Protein AF-0000000084924366 (afdb_homodimer)

Radius of gyration: 24.4 Å; Cα contacts (8 Å, |Δi|>4): 908; chains: 2; bounding box: 73×73×55 Å

pLDDT: mean 84.88, std 15.17, range [30.59, 98.75]

Foldseek 3Di:
DCVVVCVVQPPDDPPPPQVVLLVVLVVVVVVVLVVLLVVLVVLLVVLVVLLVVLVVVCPDPPDDPVRNVVSVVSNVVSVVSNQQSVLSNVLSDDQPVDDQKDDLVVLVVSLCSNCVVVCVVLVEAEEEAEDPPDFIFRHRSNLSNLLVNLLQLVQCLQARHYWYWYWYWDDPDPWKIKIKIKTQGQWDDPVCQVVLLPAQDDPDHRNSDSSHSNVSSQVSQVVQVKHWDKDIDGRGTIMIMIMTTGDD/DCCVVCVVCPVDDPPPPQVVLLVVLVVVVVVVLVVLLVVLVVLLVVLVVLLVVLVVVCPDPPDPPVVNVVSVVSNVVSVVSNQQSVLSNVLSDDQPVDDQKDDLVVLLVSLCSNCVVVCVVLVEAEEEAEDPPDFIFRHRSNLSNLLVNLLQLVQSLQARHYWYWYWYWDDPDPWKIKIKIKTQGQWDDPVCQVVLLPAQDDPDHRNSDSSHSNVSSQVSQVVQVKGWDKDIDGRGTIMIMIMTTGDD

Solvent-accessible surface area (backbone atoms only — not comparable to full-atom values): 25501 Å² total; per-residue (Å²): 111,38,54,53,49,31,62,23,39,66,78,62,93,70,63,54,73,61,59,55,49,37,50,45,48,34,50,50,22,20,52,42,17,53,47,44,42,56,46,40,60,54,49,48,54,46,40,49,49,35,40,50,39,35,54,58,51,70,65,46,84,89,56,55,68,68,51,51,54,40,40,50,49,36,34,51,37,38,52,51,50,50,53,55,41,49,40,53,43,63,65,59,54,70,82,74,76,63,62,62,49,24,53,64,67,58,43,50,50,55,52,45,66,56,43,44,61,60,31,55,75,28,52,35,44,78,46,76,51,67,51,88,82,57,71,44,25,39,36,38,49,63,59,51,39,51,43,50,48,45,52,52,52,50,37,48,62,57,29,54,67,33,53,43,39,38,38,35,36,41,68,77,48,95,56,30,35,35,42,34,48,30,27,53,17,54,40,46,53,78,88,43,63,74,47,50,47,34,42,54,31,63,90,64,59,83,75,77,59,68,25,38,56,49,26,44,38,45,52,55,28,49,73,51,67,27,43,71,46,79,49,53,41,69,70,60,6,36,34,38,40,36,38,36,31,41,45,130,110,38,54,52,50,29,62,22,40,68,76,61,94,71,63,53,73,63,58,52,50,37,51,46,48,33,50,52,23,20,51,42,18,54,46,46,43,55,46,40,60,54,49,48,53,46,39,48,49,34,40,51,38,34,53,58,51,68,67,46,83,89,57,56,70,68,52,49,54,40,39,50,50,36,35,52,36,37,50,52,51,50,52,54,42,48,39,52,44,62,66,59,53,70,80,73,75,61,63,60,49,26,52,63,67,59,41,51,50,54,51,44,64,54,45,43,60,60,32,54,75,28,52,35,44,79,47,77,51,67,52,90,82,58,68,44,25,37,36,37,48,62,60,51,39,50,42,50,47,44,52,52,51,48,39,48,60,58,29,53,68,33,52,43,38,38,38,36,36,42,68,77,48,94,56,30,36,34,42,34,48,30,28,53,18,52,39,44,54,80,88,43,64,73,45,50,47,34,42,54,30,64,91,62,60,85,77,76,58,71,26,38,55,50,26,45,37,46,52,56,28,51,73,51,66,27,42,72,47,78,50,53,41,68,70,61,5,36,34,38,37,35,38,36,30,41,44,130

Sequence (496 aa):
MADALAKYLPDNGNVEGELLELLAFNEKMAELGRMAAGVVHELNTPLSVIVSATQMILREEELPEFVREMVERVNEEAHRLAELTKGVLSFARRDSGGRAEADANQVIGEVMTFLRFEAGKRSIGVIEDLDHRLPFIAADANRVKQVIINLVMNAFQAMGEGGTLFLRTVQESETAVTVQVADTGPGIPPDAQERIFTPFFTTKEPGEGTGLGLFITRKLMEGIGGAIAVKSVVGEGTTFTLTFPVAEMADALAKYLPDNGNVEGELLELLAFNEKMAELGRMAAGVVHELNTPLSVIVSATQMILREEELPEFVREMVERVNEEAHRLAELTKGVLSFARRDSGGRAEADANQVIGEVMTFLRFEAGKRSIGVIEDLDHRLPFIAADANRVKQVIINLVMNAFQAMGEGGTLFLRTVQESETAVTVQVADTGPGIPPDAQERIFTPFFTTKEPGEGTGLGLFITRKLMEGIGGAIAVKSVVGEGTTFTLTFPVAE

Secondary structure (DSSP, 8-state):
-HHHHHHHS--SS---HHHHHHHHHHHHHHHHHHHHHHHHHHHHHHHHHHHHHHHHHHT-TT--HHHHHHHHHHHHHHHHHHHHHHHHHHHHS---S--S-B-HHHHHHHHHHHHHHHHHHTT-EEEEEE-TTPPPBSS-HHHHHHHHHHHHHHHHHHH-SS-EEEEEEEEEETTEEEEEEEE-SS---GGGTTGGGSTT--SSPTTS--S-HHHHHHHHHHHTT-EEEEEEETTTEEEEEEEEEBP-/-HHHHHHHS-SSS---HHHHHHHHHHHHHHHHHHHHHHHHHHHHHHHHHHHHHHHHHHT-TT--HHHHHHHHHHHHHHHHHHHHHHHHHHHHS---S--S-B-HHHHHHHHHHHHHHHHHHTT-EEEEEE-TTPPPBSS-HHHHHHHHHHHHHHHHHHH-SS-EEEEEEEEEETTEEEEEEEE-SS---GGGTTGGGSTT--SSPTTS--S-HHHHHHHHHHHTT-EEEEEEETTTEEEEEEEEEBP-

Structure (mmCIF, N/CA/C/O backbone):
data_AF-0000000084924366-model_v1
#
loop_
_entity.id
_entity.type
_entity.pdbx_description
1 polymer 'histidine kinase'
#
loop_
_atom_site.group_PDB
_atom_site.id
_atom_site.type_symbol
_atom_site.label_atom_id
_atom_site.label_alt_id
_atom_site.label_comp_id
_atom_site.label_asym_id
_atom_site.label_entity_id
_atom_site.label_seq_id
_atom_site.pdbx_PDB_ins_code
_atom_site.Cartn_x
_atom_site.Cartn_y
_atom_site.Cartn_z
_atom_site.occupancy
_atom_site.B_iso_or_equiv
_atom_site.auth_seq_id
_atom_site.auth_comp_id
_atom_site.auth_asym_id
_atom_site.auth_atom_id
_atom_site.pdbx_PDB_model_num
ATOM 1 N N . MET A 1 1 ? 25.047 1.158 8.406 1 31.12 1 MET A N 1
ATOM 2 C CA . MET A 1 1 ? 24.188 0.403 7.504 1 31.12 1 MET A CA 1
ATOM 3 C C . MET A 1 1 ? 23.391 1.34 6.609 1 31.12 1 MET A C 1
ATOM 5 O O . MET A 1 1 ? 23.312 1.132 5.395 1 31.12 1 MET A O 1
ATOM 9 N N . ALA A 1 2 ? 22.766 2.375 7.301 1 37.56 2 ALA A N 1
ATOM 10 C CA . ALA A 1 2 ? 22.156 3.52 6.625 1 37.56 2 ALA A CA 1
ATOM 11 C C . ALA A 1 2 ? 23.156 4.191 5.684 1 37.56 2 ALA A C 1
ATOM 13 O O . ALA A 1 2 ? 22.797 4.637 4.594 1 37.56 2 ALA A O 1
ATOM 14 N N . ASP A 1 3 ? 24.297 3.975 6.152 1 41.22 3 ASP A N 1
ATOM 15 C CA . ASP A 1 3 ? 25.375 4.656 5.445 1 41.22 3 ASP A CA 1
ATOM 16 C C . ASP A 1 3 ? 25.609 4.031 4.07 1 41.22 3 ASP A C 1
ATOM 18 O O . ASP A 1 3 ? 25.953 4.734 3.117 1 41.22 3 ASP A O 1
ATOM 22 N N . ALA A 1 4 ? 25.484 2.785 4.145 1 38.81 4 ALA A N 1
ATOM 23 C CA . ALA A 1 4 ? 25.891 2.117 2.91 1 38.81 4 ALA A CA 1
ATOM 24 C C . ALA A 1 4 ? 24.922 2.439 1.774 1 38.81 4 ALA A C 1
ATOM 26 O O . ALA A 1 4 ? 25.344 2.697 0.645 1 38.81 4 ALA A O 1
ATOM 27 N N . LEU A 1 5 ? 23.609 2.285 1.993 1 44.88 5 LEU A N 1
ATOM 28 C CA . LEU A 1 5 ? 22.656 2.592 0.928 1 44.88 5 LEU A CA 1
ATOM 29 C C . LEU A 1 5 ? 22.672 4.082 0.61 1 44.88 5 LEU A C 1
ATOM 31 O O . LEU A 1 5 ? 22.516 4.477 -0.55 1 44.88 5 LEU A O 1
ATOM 35 N N . ALA A 1 6 ? 22.844 4.867 1.739 1 45.62 6 ALA A N 1
ATOM 36 C CA . ALA A 1 6 ? 22.953 6.312 1.561 1 45.62 6 ALA A CA 1
ATOM 37 C C . ALA A 1 6 ? 24.094 6.656 0.603 1 45.62 6 ALA A C 1
ATOM 39 O O . ALA A 1 6 ? 24 7.617 -0.166 1 45.62 6 ALA A O 1
ATOM 40 N N . LYS A 1 7 ? 25.141 6.047 0.915 1 39.91 7 LYS A N 1
ATOM 41 C CA . LYS A 1 7 ? 26.312 6.242 0.067 1 39.91 7 LYS A CA 1
ATOM 42 C C . LYS A 1 7 ? 26 5.926 -1.392 1 39.91 7 LYS A C 1
ATOM 44 O O . LYS A 1 7 ? 26.641 6.457 -2.301 1 39.91 7 LYS A O 1
ATOM 49 N N . TYR A 1 8 ? 25.203 4.949 -1.44 1 41.53 8 TYR A N 1
ATOM 50 C CA . TYR A 1 8 ? 24.906 4.48 -2.787 1 41.53 8 TYR A CA 1
ATOM 51 C C . TYR A 1 8 ? 23.812 5.336 -3.428 1 41.53 8 TYR A C 1
ATOM 53 O O . TYR A 1 8 ? 23.516 5.18 -4.613 1 41.53 8 TYR A O 1
ATOM 61 N N . LEU A 1 9 ? 22.984 5.84 -2.613 1 46.88 9 LEU A N 1
ATOM 62 C CA . LEU A 1 9 ? 22.125 6.883 -3.166 1 46.88 9 LEU A CA 1
ATOM 63 C C . LEU A 1 9 ? 22.953 8.086 -3.621 1 46.88 9 LEU A C 1
ATOM 65 O O . LEU A 1 9 ? 23.906 8.469 -2.953 1 46.88 9 LEU A O 1
ATOM 69 N N . PRO A 1 10 ? 23.344 8.273 -4.852 1 39.22 10 PRO A N 1
ATOM 70 C CA . PRO A 1 10 ? 24.203 9.406 -5.191 1 39.22 10 PRO A CA 1
ATOM 71 C C . PRO A 1 10 ? 24.062 10.57 -4.215 1 39.22 10 PRO A C 1
ATOM 73 O O . PRO A 1 10 ? 22.953 10.891 -3.785 1 39.22 10 PRO A O 1
ATOM 76 N N . ASP A 1 11 ? 24.922 10.625 -3.166 1 39.44 11 ASP A N 1
ATOM 77 C CA . ASP A 1 11 ? 24.984 11.898 -2.459 1 39.44 11 ASP A CA 1
ATOM 78 C C . ASP A 1 11 ? 24.344 13.016 -3.285 1 39.44 11 ASP A C 1
ATOM 80 O O . ASP A 1 11 ? 23.859 14 -2.73 1 39.44 11 ASP A O 1
ATOM 84 N N . ASN A 1 12 ? 25.219 13.336 -4.477 1 35.78 12 ASN A N 1
ATOM 85 C CA . ASN A 1 12 ? 25.125 14.617 -5.172 1 35.78 12 ASN A CA 1
ATOM 86 C C . ASN A 1 12 ? 23.719 14.844 -5.742 1 35.78 12 ASN A C 1
ATOM 88 O O . ASN A 1 12 ? 22.953 13.898 -5.895 1 35.78 12 ASN A O 1
ATOM 92 N N . GLY A 1 13 ? 23.344 16.016 -6.098 1 38.44 13 GLY A N 1
ATOM 93 C CA . GLY A 1 13 ? 22.391 16.875 -6.789 1 38.44 13 GLY A CA 1
ATOM 94 C C . GLY A 1 13 ? 21.672 16.172 -7.926 1 38.44 13 GLY A C 1
ATOM 95 O O . GLY A 1 13 ? 20.672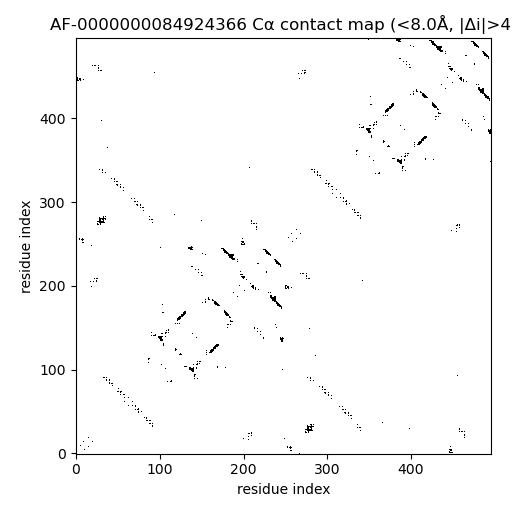 16.656 -8.43 1 38.44 13 GLY A O 1
ATOM 96 N N . ASN A 1 14 ? 22.359 15.25 -8.797 1 39.94 14 ASN A N 1
ATOM 97 C CA . ASN A 1 14 ? 21.719 14.797 -10.023 1 39.94 14 ASN A CA 1
ATOM 98 C C . ASN A 1 14 ? 20.969 13.484 -9.805 1 39.94 14 ASN A C 1
ATOM 100 O O . ASN A 1 14 ? 21.422 12.422 -10.227 1 39.94 14 ASN A O 1
ATOM 104 N N . VAL A 1 15 ? 20.781 12.859 -8.695 1 49.03 15 VAL A N 1
ATOM 105 C CA . VAL A 1 15 ? 19.781 11.812 -8.758 1 49.03 15 VAL A CA 1
ATOM 106 C C . VAL A 1 15 ? 18.812 12.094 -9.906 1 49.03 15 VAL A C 1
ATOM 108 O O . VAL A 1 15 ? 18.156 13.141 -9.93 1 49.03 15 VAL A O 1
ATOM 111 N N . GLU A 1 16 ? 19 11.383 -11.008 1 56.47 16 GLU A N 1
ATOM 112 C CA . GLU A 1 16 ? 18.203 11.555 -12.219 1 56.47 16 GLU A CA 1
ATOM 113 C C . GLU A 1 16 ? 16.703 11.539 -11.898 1 56.47 16 GLU A C 1
ATOM 115 O O . GLU A 1 16 ? 16.281 10.859 -10.961 1 56.47 16 GLU A O 1
ATOM 120 N N . GLY A 1 17 ? 16.109 12.578 -12.078 1 65.94 17 GLY A N 1
ATOM 121 C CA . GLY A 1 17 ? 14.688 12.914 -12.047 1 65.94 17 GLY A CA 1
ATOM 122 C C . GLY A 1 17 ? 13.789 11.695 -12.102 1 65.94 17 GLY A C 1
ATOM 123 O O . GLY A 1 17 ? 12.82 11.594 -11.336 1 65.94 17 GLY A O 1
ATOM 124 N N . GLU A 1 18 ? 14.391 10.57 -12.641 1 72.62 18 GLU A N 1
ATOM 125 C CA . GLU A 1 18 ? 13.531 9.414 -12.844 1 72.62 18 GLU A CA 1
ATOM 126 C C . GLU A 1 18 ? 13.57 8.477 -11.633 1 72.62 18 GLU A C 1
ATOM 128 O O . GLU A 1 18 ? 12.539 7.949 -11.219 1 72.62 18 GLU A O 1
ATOM 133 N N . LEU A 1 19 ? 14.719 8.289 -11.023 1 75 19 LEU A N 1
ATOM 134 C CA . LEU A 1 19 ? 14.859 7.422 -9.859 1 75 19 LEU A CA 1
ATOM 135 C C . LEU A 1 19 ? 14.125 8.008 -8.656 1 75 19 LEU A C 1
ATOM 137 O O . LEU A 1 19 ? 13.484 7.277 -7.898 1 75 19 LEU A O 1
ATOM 141 N N . LEU A 1 20 ? 14.242 9.234 -8.523 1 77.44 20 LEU A N 1
ATOM 142 C CA . LEU A 1 20 ? 13.539 9.891 -7.426 1 77.44 20 LEU A CA 1
ATOM 143 C C . LEU A 1 20 ? 12.031 9.703 -7.562 1 77.44 20 LEU A C 1
ATOM 145 O O . LEU A 1 20 ? 11.344 9.453 -6.574 1 77.44 20 LEU A O 1
ATOM 149 N N . GLU A 1 21 ? 11.617 9.797 -8.773 1 79.69 21 GLU A N 1
ATOM 150 C CA . GLU A 1 21 ? 10.188 9.609 -9.023 1 79.69 21 GLU A CA 1
ATOM 151 C C . GLU A 1 21 ? 9.75 8.188 -8.688 1 79.69 21 GLU A C 1
ATOM 153 O O . GLU A 1 21 ? 8.68 7.98 -8.109 1 79.69 21 GLU A O 1
ATOM 158 N N . LEU A 1 22 ? 10.602 7.305 -9 1 78.12 22 LEU A N 1
ATOM 159 C CA . LEU A 1 22 ? 10.312 5.906 -8.703 1 78.12 22 LEU A CA 1
ATOM 160 C C . LEU A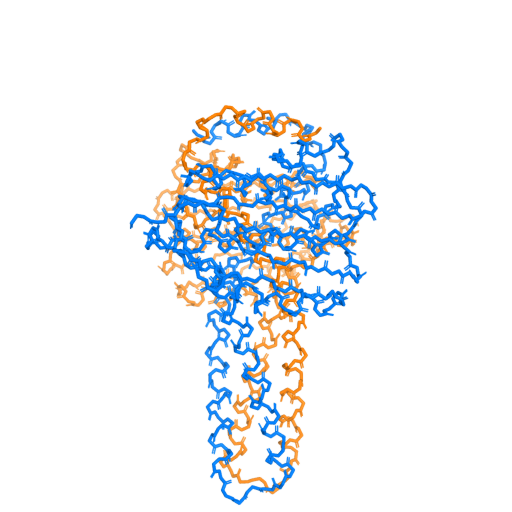 1 22 ? 10.281 5.664 -7.199 1 78.12 22 LEU A C 1
ATOM 162 O O . LEU A 1 22 ? 9.359 5.023 -6.691 1 78.12 22 LEU A O 1
ATOM 166 N N . LEU A 1 23 ? 11.219 6.215 -6.508 1 81.19 23 LEU A N 1
ATOM 167 C CA . LEU A 1 23 ? 11.305 6.043 -5.062 1 81.19 23 LEU A CA 1
ATOM 168 C C . LEU A 1 23 ? 10.125 6.723 -4.367 1 81.19 23 LEU A C 1
ATOM 170 O O . LEU A 1 23 ? 9.57 6.18 -3.408 1 81.19 23 LEU A O 1
ATOM 174 N N . ALA A 1 24 ? 9.844 7.852 -4.875 1 83.25 24 ALA A N 1
ATOM 175 C CA . ALA A 1 24 ? 8.719 8.594 -4.309 1 83.25 24 ALA A CA 1
ATOM 176 C C . ALA A 1 24 ? 7.414 7.828 -4.484 1 83.25 24 ALA A C 1
ATOM 178 O O . ALA A 1 24 ? 6.594 7.766 -3.564 1 83.25 24 ALA A O 1
ATOM 179 N N . PHE A 1 25 ? 7.281 7.312 -5.574 1 81.69 25 PHE A N 1
ATOM 180 C CA . PHE A 1 25 ? 6.082 6.531 -5.848 1 81.69 25 PHE A CA 1
ATOM 181 C C . PHE A 1 25 ? 6.035 5.289 -4.969 1 81.69 25 PHE A C 1
ATOM 183 O O . PHE A 1 25 ? 4.996 4.969 -4.387 1 81.69 25 PHE A O 1
ATOM 190 N N . ASN A 1 26 ? 7.129 4.648 -4.906 1 81.75 26 ASN A N 1
ATOM 191 C CA . ASN A 1 26 ? 7.195 3.451 -4.07 1 81.75 26 ASN A CA 1
ATOM 192 C C . ASN A 1 26 ? 6.879 3.768 -2.613 1 81.75 26 ASN A C 1
ATOM 194 O O . ASN A 1 26 ? 6.176 3.004 -1.947 1 81.75 26 ASN A O 1
ATOM 198 N N . GLU A 1 27 ? 7.414 4.801 -2.152 1 83.5 27 GLU A N 1
ATOM 199 C CA . GLU A 1 27 ? 7.152 5.238 -0.783 1 83.5 27 GLU A CA 1
ATOM 200 C C . GLU A 1 27 ? 5.672 5.539 -0.57 1 83.5 27 GLU A C 1
ATOM 202 O O . GLU A 1 27 ? 5.094 5.152 0.447 1 83.5 27 GLU A O 1
ATOM 207 N N . LYS A 1 28 ? 5.141 6.191 -1.534 1 84.75 28 LYS A N 1
ATOM 208 C CA . LYS A 1 28 ? 3.721 6.512 -1.474 1 84.75 28 LYS A CA 1
ATOM 209 C C . LYS A 1 28 ? 2.871 5.246 -1.416 1 84.75 28 LYS A C 1
ATOM 211 O O . LYS A 1 28 ? 1.961 5.141 -0.591 1 84.75 28 LYS A O 1
ATOM 216 N N . MET A 1 29 ? 3.217 4.309 -2.193 1 83.81 29 MET A N 1
ATOM 217 C CA . MET A 1 29 ? 2.459 3.061 -2.248 1 83.81 29 MET A CA 1
ATOM 218 C C . MET A 1 29 ? 2.662 2.246 -0.974 1 83.81 29 MET A C 1
ATOM 220 O O . MET A 1 29 ? 1.724 1.626 -0.473 1 83.81 29 MET A O 1
ATOM 224 N N . ALA A 1 30 ? 3.869 2.264 -0.542 1 84.88 30 ALA A N 1
ATOM 225 C CA . ALA A 1 30 ? 4.148 1.552 0.702 1 84.88 30 ALA A CA 1
ATOM 226 C C . ALA A 1 30 ? 3.348 2.139 1.861 1 84.88 30 ALA A C 1
ATOM 228 O O . ALA A 1 30 ? 2.801 1.4 2.684 1 84.88 30 ALA A O 1
ATOM 229 N N . GLU A 1 31 ? 3.307 3.369 1.926 1 82.69 31 GLU A N 1
ATOM 230 C CA . GLU A 1 31 ? 2.523 4.023 2.967 1 82.69 31 GLU A CA 1
ATOM 231 C C . GLU A 1 31 ? 1.036 3.717 2.814 1 82.69 31 GLU A C 1
ATOM 233 O O . GLU A 1 31 ? 0.34 3.49 3.807 1 82.69 31 GLU A O 1
ATOM 238 N N . LEU A 1 32 ? 0.607 3.719 1.608 1 79.62 32 LEU A N 1
ATOM 239 C CA . LEU A 1 32 ? -0.781 3.365 1.332 1 79.62 32 LEU A CA 1
ATOM 240 C C . LEU A 1 32 ? -1.078 1.938 1.779 1 79.62 32 LEU A C 1
ATOM 242 O O . LEU A 1 32 ? -2.129 1.673 2.367 1 79.62 32 LEU A O 1
ATOM 246 N N . GLY A 1 33 ? -0.161 1.116 1.424 1 81.12 33 GLY A N 1
ATOM 247 C CA . GLY A 1 33 ? -0.323 -0.263 1.855 1 81.12 33 GLY A CA 1
ATOM 248 C C . GLY A 1 33 ? -0.428 -0.409 3.361 1 81.12 33 GLY A C 1
ATOM 249 O O . GLY A 1 33 ? -1.289 -1.137 3.861 1 81.12 33 GLY A O 1
ATOM 250 N N . ARG A 1 34 ? 0.371 0.277 4.039 1 78.56 34 ARG A N 1
ATOM 251 C CA . ARG A 1 34 ? 0.36 0.236 5.496 1 78.56 34 ARG A CA 1
ATOM 252 C C . ARG A 1 34 ? -0.957 0.771 6.051 1 78.56 34 ARG A C 1
ATOM 254 O O . ARG A 1 34 ? -1.526 0.194 6.98 1 78.56 34 ARG A O 1
ATOM 261 N N . MET A 1 35 ? -1.333 1.772 5.508 1 74.69 35 MET A N 1
ATOM 262 C CA . MET A 1 35 ? -2.592 2.379 5.938 1 74.69 35 MET A CA 1
ATOM 263 C C . MET A 1 35 ? -3.773 1.479 5.59 1 74.69 35 MET A C 1
ATOM 265 O O . MET A 1 35 ? -4.707 1.341 6.379 1 74.69 35 MET A O 1
ATOM 269 N N . ALA A 1 36 ? -3.674 1.029 4.344 1 71.56 36 ALA A N 1
ATOM 270 C CA . ALA A 1 36 ? -4.742 0.145 3.889 1 71.56 36 ALA A CA 1
ATOM 271 C C . ALA A 1 36 ? -4.906 -1.045 4.828 1 71.56 36 ALA A C 1
ATOM 273 O O . ALA A 1 36 ? -6.031 -1.461 5.125 1 71.56 36 ALA A O 1
ATOM 274 N N . ALA A 1 37 ? -3.789 -1.502 5.305 1 68.12 37 ALA A N 1
ATOM 275 C CA . ALA A 1 37 ? -3.861 -2.598 6.266 1 68.12 37 ALA A CA 1
ATOM 276 C C . ALA A 1 37 ? -4.621 -2.176 7.52 1 68.12 37 ALA A C 1
ATOM 278 O O . ALA A 1 37 ? -5.426 -2.945 8.055 1 68.12 37 ALA A O 1
ATOM 279 N N . GLY A 1 38 ? -4.406 -0.983 7.969 1 67.69 38 GLY A N 1
ATOM 280 C CA . GLY A 1 38 ? -5.133 -0.447 9.109 1 67.69 38 GLY A CA 1
ATOM 281 C C . GLY A 1 38 ? -6.602 -0.192 8.812 1 67.69 38 GLY A C 1
ATOM 282 O O . GLY A 1 38 ? -7.469 -0.5 9.633 1 67.69 38 GLY A O 1
ATOM 283 N N . VAL A 1 39 ? -6.855 0.262 7.633 1 66.56 39 VAL A N 1
ATOM 284 C CA . VAL A 1 39 ? -8.211 0.598 7.215 1 66.56 39 VAL A CA 1
ATOM 285 C C . VAL A 1 39 ? -9.023 -0.68 7.023 1 66.56 39 VAL A C 1
ATOM 287 O O . VAL A 1 39 ? -10.18 -0.758 7.449 1 66.56 39 VAL A O 1
ATOM 290 N N . VAL A 1 40 ? -8.367 -1.595 6.379 1 67.62 40 VAL A N 1
ATOM 291 C CA . VAL A 1 40 ? -9.055 -2.85 6.113 1 67.62 40 VAL A CA 1
ATOM 292 C C . VAL A 1 40 ? -9.508 -3.48 7.43 1 67.62 40 VAL A C 1
ATOM 294 O O . VAL A 1 40 ? -10.602 -4.043 7.516 1 67.62 40 VAL A O 1
ATOM 297 N N . HIS A 1 41 ? -8.641 -3.359 8.453 1 71.25 41 HIS A N 1
ATOM 298 C CA . HIS A 1 41 ? -9.062 -3.836 9.766 1 71.25 41 HIS A CA 1
ATOM 299 C C . HIS A 1 41 ? -10.312 -3.098 10.242 1 71.25 41 HIS A C 1
ATOM 301 O O . HIS A 1 41 ? -11.234 -3.715 10.781 1 71.25 41 HIS A O 1
ATOM 307 N N . GLU A 1 42 ? -10.406 -1.938 9.906 1 71.12 42 GLU A N 1
ATOM 308 C CA . GLU A 1 42 ? -11.531 -1.113 10.32 1 71.12 42 GLU A CA 1
ATOM 309 C C . GLU A 1 42 ? -12.758 -1.367 9.445 1 71.12 42 GLU A C 1
ATOM 311 O O . GLU A 1 42 ? -13.891 -1.146 9.867 1 71.12 42 GLU A O 1
ATOM 316 N N . LEU A 1 43 ? -12.469 -1.764 8.172 1 75 43 LEU A N 1
ATOM 317 C CA . LEU A 1 43 ? -13.57 -2.061 7.266 1 75 43 LEU A CA 1
ATOM 318 C C . LEU A 1 43 ? -14.359 -3.277 7.746 1 75 43 LEU A C 1
ATOM 320 O O . LEU A 1 43 ? -15.562 -3.371 7.52 1 75 43 LEU A O 1
ATOM 324 N N . ASN A 1 44 ? -13.695 -4.086 8.461 1 77.56 44 ASN A N 1
ATOM 325 C CA . ASN A 1 44 ? -14.312 -5.34 8.891 1 77.56 44 ASN A CA 1
ATOM 326 C C . ASN A 1 44 ? -15.406 -5.102 9.93 1 77.56 44 ASN A C 1
ATOM 328 O O . ASN A 1 44 ? -16.406 -5.812 9.953 1 77.56 44 ASN A O 1
ATOM 332 N N . THR A 1 45 ? -15.242 -4.121 10.68 1 79.94 45 THR A N 1
ATOM 333 C CA . THR A 1 45 ? -16.234 -3.848 11.719 1 79.94 45 THR A CA 1
ATOM 334 C C . THR A 1 45 ? -17.547 -3.381 11.109 1 79.94 45 THR A C 1
ATOM 336 O O . THR A 1 45 ? -18.594 -3.99 11.336 1 79.94 45 THR A O 1
ATOM 339 N N . PRO A 1 46 ? -17.5 -2.342 10.266 1 85.44 46 PRO A N 1
ATOM 340 C CA . PRO A 1 46 ? -18.766 -1.965 9.625 1 85.44 46 PRO A CA 1
ATOM 341 C C . PRO A 1 46 ? -19.328 -3.072 8.742 1 85.44 46 PRO A C 1
ATOM 343 O O . PRO A 1 46 ? -20.547 -3.248 8.672 1 85.44 46 PRO A O 1
ATOM 346 N N . LEU A 1 47 ? -18.547 -3.785 8.148 1 88 47 LEU A N 1
ATOM 347 C CA . LEU A 1 47 ? -19.031 -4.855 7.277 1 88 47 LEU A CA 1
ATOM 348 C C . LEU A 1 47 ? -19.734 -5.938 8.094 1 88 47 LEU A C 1
ATOM 350 O O . LEU A 1 47 ? -20.766 -6.461 7.668 1 88 47 LEU A O 1
ATOM 354 N N . SER A 1 48 ? -19.141 -6.223 9.227 1 87.81 48 SER A N 1
ATOM 355 C CA . SER A 1 48 ? -19.766 -7.199 10.117 1 87.81 48 SER A CA 1
ATOM 356 C C . SER A 1 48 ? -21.141 -6.719 10.586 1 87.81 48 SER A C 1
ATOM 358 O O . SER A 1 48 ? -22.062 -7.516 10.711 1 87.81 48 SER A O 1
ATOM 360 N N . VAL A 1 49 ? -21.25 -5.496 10.828 1 90.81 49 VAL A N 1
ATOM 361 C CA . VAL A 1 49 ? -22.516 -4.91 11.234 1 90.81 49 VAL A CA 1
ATOM 362 C C . VAL A 1 49 ? -23.531 -5.043 10.109 1 90.81 49 VAL A C 1
ATOM 364 O O . VAL A 1 49 ? -24.688 -5.418 10.336 1 90.81 49 VAL A O 1
ATOM 367 N N . ILE A 1 50 ? -23.109 -4.773 8.914 1 93.62 50 ILE A N 1
ATOM 368 C CA . ILE A 1 50 ? -23.984 -4.855 7.754 1 93.62 50 ILE A CA 1
ATOM 369 C C . ILE A 1 50 ? -24.453 -6.297 7.562 1 93.62 50 ILE A C 1
ATOM 371 O O . ILE A 1 50 ? -25.656 -6.551 7.391 1 93.62 50 ILE A O 1
ATOM 375 N N . VAL A 1 51 ? -23.562 -7.203 7.676 1 92.62 51 VAL A N 1
ATOM 376 C CA . VAL A 1 51 ? -23.891 -8.617 7.496 1 92.62 51 VAL A CA 1
ATOM 377 C C . VAL A 1 51 ? -24.859 -9.062 8.586 1 92.62 51 VAL A C 1
ATOM 379 O O . VAL A 1 51 ? -25.875 -9.703 8.297 1 92.62 51 VAL A O 1
ATOM 382 N N . SER A 1 52 ? -24.531 -8.688 9.781 1 93.38 52 SER A N 1
ATOM 383 C CA . SER A 1 52 ? -25.391 -9.078 10.906 1 93.38 52 SER A CA 1
ATOM 384 C C . SER A 1 52 ? -26.781 -8.477 10.773 1 93.38 52 SER A C 1
ATOM 386 O O . SER A 1 52 ? -27.781 -9.172 10.969 1 93.38 52 SER A O 1
ATOM 388 N N . ALA A 1 53 ? -26.812 -7.258 10.461 1 94 53 ALA A N 1
ATOM 389 C CA . ALA A 1 53 ? -28.094 -6.574 10.312 1 94 53 ALA A CA 1
ATOM 390 C C . ALA A 1 53 ? -28.938 -7.195 9.203 1 94 53 ALA A C 1
ATOM 392 O O . ALA A 1 53 ? -30.125 -7.438 9.375 1 94 53 ALA A O 1
ATOM 393 N N . THR A 1 54 ? -28.344 -7.41 8.094 1 94.94 54 THR A N 1
ATOM 394 C CA . THR A 1 54 ? -29.062 -7.98 6.961 1 94.94 54 THR A CA 1
ATOM 395 C C . THR A 1 54 ? -29.562 -9.383 7.289 1 94.94 54 THR A C 1
ATOM 397 O O . THR A 1 54 ? -30.688 -9.734 6.945 1 94.94 54 THR A O 1
ATOM 400 N N . GLN A 1 55 ? -28.75 -10.125 8.008 1 93.81 55 GLN A N 1
ATOM 401 C CA . GLN A 1 55 ? -29.156 -11.469 8.398 1 93.81 55 GLN A CA 1
ATOM 402 C C . GLN A 1 55 ? -30.344 -11.422 9.367 1 93.81 55 GLN A C 1
ATOM 404 O O . GLN A 1 55 ? -31.234 -12.266 9.297 1 93.81 55 GLN A O 1
ATOM 409 N N . MET A 1 56 ? -30.344 -10.469 10.25 1 94 56 MET A N 1
ATOM 410 C CA . MET A 1 56 ? -31.453 -10.297 11.188 1 94 56 MET A CA 1
ATOM 411 C C . MET A 1 56 ? -32.719 -9.938 10.453 1 94 56 MET A C 1
ATOM 413 O O . MET A 1 56 ? -33.812 -10.469 10.766 1 94 56 MET A O 1
ATOM 417 N N . ILE A 1 57 ? -32.656 -9.117 9.477 1 94.12 57 ILE A N 1
ATOM 418 C CA . ILE A 1 57 ? -33.812 -8.695 8.695 1 94.12 57 ILE A CA 1
ATOM 419 C C . ILE A 1 57 ? -34.375 -9.891 7.93 1 94.12 57 ILE A C 1
ATOM 421 O O . ILE A 1 57 ? -35.594 -10.094 7.891 1 94.12 57 ILE A O 1
ATOM 425 N N . LEU A 1 58 ? -33.5 -10.672 7.359 1 93.75 58 LEU A N 1
ATOM 426 C CA . LEU A 1 58 ? -33.906 -11.781 6.496 1 93.75 58 LEU A CA 1
ATOM 427 C C . LEU A 1 58 ? -34.562 -12.883 7.305 1 93.75 58 LEU A C 1
ATOM 429 O O . LEU A 1 58 ? -35.25 -13.75 6.738 1 93.75 58 LEU A O 1
ATOM 433 N N . ARG A 1 59 ? -34.406 -12.797 8.578 1 91.62 59 ARG A N 1
ATOM 434 C CA . ARG A 1 59 ? -35.062 -13.758 9.461 1 91.62 59 ARG A CA 1
ATOM 435 C C . ARG A 1 59 ? -36.531 -13.383 9.695 1 91.62 59 ARG A C 1
ATOM 437 O O . ARG A 1 59 ? -37.312 -14.203 10.172 1 91.62 59 ARG A O 1
ATOM 444 N N . GLU A 1 60 ? -36.812 -12.172 9.359 1 87.44 60 GLU A N 1
ATOM 445 C CA . GLU A 1 60 ? -38.188 -11.734 9.531 1 87.44 60 GLU A CA 1
ATOM 446 C C . GLU A 1 60 ? -39.094 -12.406 8.508 1 87.44 60 GLU A C 1
ATOM 448 O O . GLU A 1 60 ? -38.812 -12.391 7.309 1 87.44 60 GLU A O 1
ATOM 453 N N . GLU A 1 61 ? -40.156 -13.016 8.992 1 82.31 61 GLU A N 1
ATOM 454 C CA . GLU A 1 61 ? -41.062 -13.797 8.156 1 82.31 61 GLU A CA 1
ATOM 455 C C . GLU A 1 61 ? -41.938 -12.898 7.316 1 82.31 61 GLU A C 1
ATOM 457 O O . GLU A 1 61 ? -42.25 -13.219 6.164 1 82.31 61 GLU A O 1
ATOM 462 N N . GLU A 1 62 ? -42.375 -11.789 7.852 1 82.25 62 GLU A N 1
ATOM 463 C CA . GLU A 1 62 ? -43.375 -10.953 7.156 1 82.25 62 GLU A CA 1
ATOM 464 C C . GLU A 1 62 ? -42.688 -9.773 6.469 1 82.25 62 GLU A C 1
ATOM 466 O O . GLU A 1 62 ? -43.125 -8.625 6.625 1 82.25 62 GLU A O 1
ATOM 471 N N . LEU A 1 63 ? -41.688 -10.07 5.598 1 87.06 63 LEU A N 1
ATOM 472 C CA . LEU A 1 63 ? -41.031 -8.992 4.875 1 87.06 63 LEU A CA 1
ATOM 473 C C . LEU A 1 63 ? -41.625 -8.836 3.475 1 87.06 63 LEU A C 1
ATOM 475 O O . LEU A 1 63 ? -41.844 -9.828 2.783 1 87.06 63 LEU A O 1
ATOM 479 N N . PRO A 1 64 ? -41.938 -7.633 3.104 1 88.44 64 PRO A N 1
ATOM 480 C CA . PRO A 1 64 ? -42.281 -7.438 1.695 1 88.44 64 PRO A CA 1
ATOM 481 C C . PRO A 1 64 ? -41.219 -7.996 0.743 1 88.44 64 PRO A C 1
ATOM 483 O O . PRO A 1 64 ? -40.031 -7.918 1.028 1 88.44 64 PRO A O 1
ATOM 486 N N . GLU A 1 65 ? -41.688 -8.555 -0.389 1 89.81 65 GLU A N 1
ATOM 487 C CA . GLU A 1 65 ? -40.812 -9.227 -1.339 1 89.81 65 GLU A CA 1
ATOM 488 C C . GLU A 1 65 ? -39.719 -8.281 -1.835 1 89.81 65 GLU A C 1
ATOM 490 O O . GLU A 1 65 ? -38.562 -8.68 -1.943 1 89.81 65 GLU A O 1
ATOM 495 N N . PHE A 1 66 ? -40.156 -7.082 -2.027 1 91.44 66 PHE A N 1
ATOM 496 C CA . PHE A 1 66 ? -39.219 -6.082 -2.514 1 91.44 66 PHE A CA 1
ATOM 497 C C . PHE A 1 66 ? -38.094 -5.859 -1.505 1 91.44 66 PHE A C 1
ATOM 499 O O . PHE A 1 66 ? -36.906 -5.809 -1.874 1 91.44 66 PHE A O 1
ATOM 506 N N . VAL A 1 67 ? -38.438 -5.789 -0.263 1 92.75 67 VAL A N 1
ATOM 507 C CA . VAL A 1 67 ? -37.5 -5.535 0.806 1 92.75 67 VAL A CA 1
ATOM 508 C C . VAL A 1 67 ? -36.562 -6.738 0.964 1 92.75 67 VAL A C 1
ATOM 510 O O . VAL A 1 67 ? -35.344 -6.582 1.106 1 92.75 67 VAL A O 1
ATOM 513 N N . ARG A 1 68 ? -37.125 -7.898 0.877 1 92.75 68 ARG A N 1
ATOM 514 C CA . ARG A 1 68 ? -36.344 -9.117 0.998 1 92.75 68 ARG A CA 1
ATOM 515 C C . ARG A 1 68 ? -35.281 -9.211 -0.11 1 92.75 68 ARG A C 1
ATOM 517 O O . ARG A 1 68 ? -34.125 -9.5 0.153 1 92.75 68 ARG A O 1
ATOM 524 N N . GLU A 1 69 ? -35.688 -8.891 -1.31 1 94.12 69 GLU A N 1
ATOM 525 C CA . GLU A 1 69 ? -34.781 -8.938 -2.451 1 94.12 69 GLU A CA 1
ATOM 526 C C . GLU A 1 69 ? -33.625 -7.938 -2.285 1 94.12 69 GLU A C 1
ATOM 528 O O . GLU A 1 69 ? -32.469 -8.266 -2.543 1 94.12 69 GLU A O 1
ATOM 533 N N . MET A 1 70 ? -34.031 -6.781 -1.839 1 93.94 70 MET A N 1
ATOM 534 C CA . MET A 1 70 ? -33.031 -5.734 -1.68 1 93.94 70 MET A CA 1
ATOM 535 C C . MET A 1 70 ? -32.031 -6.082 -0.558 1 93.94 70 MET A C 1
ATOM 537 O O . MET A 1 70 ? -30.844 -5.875 -0.69 1 93.94 70 MET A O 1
ATOM 541 N N . VAL A 1 71 ? -32.531 -6.617 0.485 1 94.94 71 VAL A N 1
ATOM 542 C CA . VAL A 1 71 ? -31.703 -6.961 1.632 1 94.94 71 VAL A CA 1
ATOM 543 C C . VAL A 1 71 ? -30.781 -8.117 1.266 1 94.94 71 VAL A C 1
ATOM 545 O O . VAL A 1 71 ? -29.625 -8.148 1.68 1 94.94 71 VAL A O 1
ATOM 548 N N . GLU A 1 72 ? -31.266 -9.023 0.499 1 94.81 72 GLU A N 1
ATOM 549 C CA . GLU A 1 72 ? -30.438 -10.125 0.027 1 94.81 72 GLU A CA 1
ATOM 550 C C . GLU A 1 72 ? -29.281 -9.617 -0.833 1 94.81 72 GLU A C 1
ATOM 552 O O . GLU A 1 72 ? -28.156 -10.094 -0.703 1 94.81 72 GLU A O 1
ATOM 557 N N . ARG A 1 73 ? -29.641 -8.688 -1.61 1 94.12 73 ARG A N 1
ATOM 558 C CA . ARG A 1 73 ? -28.625 -8.078 -2.453 1 94.12 73 ARG A CA 1
ATOM 559 C C . ARG A 1 73 ? -27.547 -7.395 -1.608 1 94.12 73 ARG A C 1
ATOM 561 O O . ARG A 1 73 ? -26.359 -7.535 -1.875 1 94.12 73 ARG A O 1
ATOM 568 N N . VAL A 1 74 ? -28.016 -6.676 -0.634 1 95.19 74 VAL A N 1
ATOM 569 C CA . VAL A 1 74 ? -27.109 -5.988 0.275 1 95.19 74 VAL A CA 1
ATOM 570 C C . VAL A 1 74 ? -26.219 -7.008 0.991 1 95.19 74 VAL A C 1
ATOM 572 O O . VAL A 1 74 ? -25.016 -6.809 1.112 1 95.19 74 VAL A O 1
ATOM 575 N N . ASN A 1 75 ? -26.844 -8.031 1.433 1 94.62 75 ASN A N 1
ATOM 576 C CA . ASN A 1 75 ? -26.125 -9.086 2.139 1 94.62 75 ASN A CA 1
ATOM 577 C C . ASN A 1 75 ? -25.062 -9.727 1.253 1 94.62 75 ASN A C 1
ATOM 579 O O . ASN A 1 75 ? -23.938 -9.938 1.692 1 94.62 75 ASN A O 1
ATOM 583 N N . GLU A 1 76 ? -25.391 -10 0.055 1 93 76 GLU A N 1
ATOM 584 C CA . GLU A 1 76 ? -24.469 -10.594 -0.904 1 93 76 GLU A CA 1
ATOM 585 C C . GLU A 1 76 ? -23.281 -9.664 -1.166 1 93 76 GLU A C 1
ATOM 587 O O . GLU A 1 76 ? -22.125 -10.102 -1.174 1 93 76 GLU A O 1
ATOM 592 N N . GLU A 1 77 ? -23.625 -8.422 -1.335 1 90.88 77 GLU A N 1
ATOM 593 C CA . GLU A 1 77 ? -22.578 -7.445 -1.589 1 90.88 77 GLU A CA 1
ATOM 594 C C . GLU A 1 77 ? -21.656 -7.285 -0.374 1 90.88 77 GLU A C 1
ATOM 596 O O . GLU A 1 77 ? -20.453 -7.109 -0.519 1 90.88 77 GLU A O 1
ATOM 601 N N . ALA A 1 78 ? -22.219 -7.309 0.773 1 90.19 78 ALA A N 1
ATOM 602 C CA . ALA A 1 78 ? -21.438 -7.184 2 1 90.19 78 ALA A CA 1
ATOM 603 C C . ALA A 1 78 ? -20.484 -8.367 2.162 1 90.19 78 ALA A C 1
ATOM 605 O O . ALA A 1 78 ? -19.328 -8.188 2.566 1 90.19 78 ALA A O 1
ATOM 606 N N . HIS A 1 79 ? -20.922 -9.523 1.812 1 87.56 79 HIS A N 1
ATOM 607 C CA . HIS A 1 79 ? -20.078 -10.711 1.878 1 87.56 79 HIS A CA 1
ATOM 608 C C . HIS A 1 79 ? -18.938 -10.625 0.873 1 87.56 79 HIS A C 1
ATOM 610 O O . HIS A 1 79 ? -17.797 -10.992 1.188 1 87.56 79 HIS A O 1
ATOM 616 N N . ARG A 1 80 ? -19.328 -10.164 -0.206 1 82.88 80 ARG A N 1
ATOM 617 C CA . ARG A 1 80 ? -18.297 -9.977 -1.232 1 82.88 80 ARG A CA 1
ATOM 618 C C . ARG A 1 80 ? -17.219 -9.008 -0.764 1 82.88 80 ARG A C 1
ATOM 620 O O . ARG A 1 80 ? -16.031 -9.266 -0.932 1 82.88 80 ARG A O 1
ATOM 627 N N . LEU A 1 81 ? -17.672 -7.949 -0.181 1 82.94 81 LEU A N 1
ATOM 628 C CA . LEU A 1 81 ? -16.734 -6.945 0.33 1 82.94 81 LEU A CA 1
ATOM 629 C C . LEU A 1 81 ? -15.875 -7.523 1.444 1 82.94 81 LEU A C 1
ATOM 631 O O . LEU A 1 81 ? -14.672 -7.25 1.505 1 82.94 81 LEU A O 1
ATOM 635 N N . ALA A 1 82 ? -16.438 -8.297 2.248 1 81.31 82 ALA A N 1
ATOM 636 C CA . ALA A 1 82 ? -15.719 -8.922 3.35 1 81.31 82 ALA A CA 1
ATOM 637 C C . ALA A 1 82 ? -14.625 -9.852 2.828 1 81.31 82 ALA A C 1
ATOM 639 O O . ALA A 1 82 ? -13.516 -9.883 3.367 1 81.31 82 ALA A O 1
ATOM 640 N N . GLU A 1 83 ? -14.914 -10.539 1.801 1 78.31 83 GLU A N 1
ATOM 641 C CA . GLU A 1 83 ? -13.938 -11.453 1.203 1 78.31 83 GLU A CA 1
ATOM 642 C C . GLU A 1 83 ? -12.773 -10.68 0.594 1 78.31 83 GLU A C 1
ATOM 644 O O . GLU A 1 83 ? -11.617 -11.094 0.723 1 78.31 83 GLU A O 1
ATOM 649 N N . LEU A 1 84 ? -13.094 -9.609 -0.026 1 75.31 84 LEU A N 1
ATOM 650 C CA . LEU A 1 84 ? -12.062 -8.781 -0.636 1 75.31 84 LEU A CA 1
ATOM 651 C C . LEU A 1 84 ? -11.133 -8.203 0.425 1 75.31 84 LEU A C 1
ATOM 653 O O . LEU A 1 84 ? -9.914 -8.172 0.24 1 75.31 84 LEU A O 1
ATOM 657 N N . THR A 1 85 ? -11.695 -7.73 1.496 1 77.06 85 THR A N 1
ATOM 658 C CA . THR A 1 85 ? -10.914 -7.129 2.566 1 77.06 85 THR A CA 1
ATOM 659 C C . THR A 1 85 ? -10.039 -8.18 3.248 1 77.06 85 THR A C 1
ATOM 661 O O . THR A 1 85 ? -8.906 -7.883 3.65 1 77.06 85 THR A O 1
ATOM 664 N N . LYS A 1 86 ? -10.523 -9.406 3.334 1 76.12 86 LYS A N 1
ATOM 665 C CA . LYS A 1 86 ? -9.766 -10.492 3.936 1 76.12 86 LYS A CA 1
ATOM 666 C C . LYS A 1 86 ? -8.5 -10.789 3.129 1 76.12 86 LYS A C 1
ATOM 668 O O . LYS A 1 86 ? -7.445 -11.062 3.699 1 76.12 86 LYS A O 1
ATOM 673 N N . GLY A 1 87 ? -8.633 -10.742 1.882 1 73.12 87 GLY A N 1
ATOM 674 C CA . GLY A 1 87 ? -7.48 -10.953 1.02 1 73.12 87 GLY A CA 1
ATOM 675 C C . GLY A 1 87 ? -6.391 -9.906 1.209 1 73.12 87 GLY A C 1
ATOM 676 O O . GLY A 1 87 ? -5.211 -10.25 1.293 1 73.12 87 GLY A O 1
ATOM 677 N N . VAL A 1 88 ? -6.82 -8.703 1.36 1 73.5 88 VAL A N 1
ATOM 678 C CA . VAL A 1 88 ? -5.875 -7.605 1.534 1 73.5 88 VAL A CA 1
ATOM 679 C C . VAL A 1 88 ? -5.148 -7.758 2.867 1 73.5 88 VAL A C 1
ATOM 681 O O . VAL A 1 88 ? -3.924 -7.613 2.934 1 73.5 88 VAL A O 1
ATOM 684 N N . LEU A 1 89 ? -5.867 -8.141 3.902 1 73.06 89 LEU A N 1
ATOM 685 C CA . LEU A 1 89 ? -5.309 -8.289 5.238 1 73.06 89 LEU A CA 1
ATOM 686 C C . LEU A 1 89 ? -4.324 -9.453 5.289 1 73.06 89 LEU A C 1
ATOM 688 O O . LEU A 1 89 ? -3.279 -9.367 5.941 1 73.06 89 LEU A O 1
ATOM 692 N N . SER A 1 90 ? -4.715 -10.453 4.578 1 74.06 90 SER A N 1
ATOM 693 C CA . SER A 1 90 ? -3.842 -11.625 4.562 1 74.06 90 SER A CA 1
ATOM 694 C C . SER A 1 90 ? -2.5 -11.305 3.912 1 74.06 90 SER A C 1
ATOM 696 O O . SER A 1 90 ? -1.459 -11.797 4.352 1 74.06 90 SER A O 1
ATOM 698 N N . PHE A 1 91 ? -2.557 -10.492 2.955 1 75.38 91 PHE A N 1
ATOM 699 C CA . PHE A 1 91 ? -1.33 -10.102 2.271 1 75.38 91 PHE A CA 1
ATOM 700 C C . PHE A 1 91 ? -0.524 -9.125 3.117 1 75.38 91 PHE A C 1
ATOM 702 O O . PHE A 1 91 ? 0.708 -9.164 3.115 1 75.38 91 PHE A O 1
ATOM 709 N N . ALA A 1 92 ? -1.203 -8.305 3.799 1 74.12 92 ALA A N 1
ATOM 710 C CA . ALA A 1 92 ? -0.554 -7.266 4.594 1 74.12 92 ALA A CA 1
ATOM 711 C C . ALA A 1 92 ? 0.126 -7.859 5.824 1 74.12 92 ALA A C 1
ATOM 713 O O . ALA A 1 92 ? 1.043 -7.254 6.383 1 74.12 92 ALA A O 1
ATOM 714 N N . ARG A 1 93 ? -0.315 -8.945 6.277 1 69.25 93 ARG A N 1
ATOM 715 C CA . ARG A 1 93 ? 0.18 -9.539 7.516 1 69.25 93 ARG A CA 1
ATOM 716 C C . ARG A 1 93 ? 1.684 -9.789 7.441 1 69.25 93 ARG A C 1
ATOM 718 O O . ARG A 1 93 ? 2.201 -10.188 6.395 1 69.25 93 ARG A O 1
ATOM 725 N N . ARG A 1 94 ? 2.359 -9.266 8.5 1 60.94 94 ARG A N 1
ATOM 726 C CA . ARG A 1 94 ? 3.805 -9.414 8.641 1 60.94 94 ARG A CA 1
ATOM 727 C C . ARG A 1 94 ? 4.188 -10.883 8.82 1 60.94 94 ARG A C 1
ATOM 729 O O . ARG A 1 94 ? 3.377 -11.695 9.273 1 60.94 94 ARG A O 1
ATOM 736 N N . ASP A 1 95 ? 5.473 -11.164 8.266 1 58.62 95 ASP A N 1
ATOM 737 C CA . ASP A 1 95 ? 6.113 -12.461 8.469 1 58.62 95 ASP A CA 1
ATOM 738 C C . ASP A 1 95 ? 6.227 -12.797 9.953 1 58.62 95 ASP A C 1
ATOM 740 O O . ASP A 1 95 ? 6.719 -11.984 10.742 1 58.62 95 ASP A O 1
ATOM 744 N N . SER A 1 96 ? 5.137 -13.5 10.648 1 51.31 96 SER A N 1
ATOM 745 C CA . SER A 1 96 ? 5.23 -13.844 12.062 1 51.31 96 SER A CA 1
ATOM 746 C C . SER A 1 96 ? 6.398 -14.789 12.328 1 51.31 96 SER A C 1
ATOM 748 O O . SER A 1 96 ? 6.504 -15.367 13.406 1 51.31 96 SER A O 1
ATOM 750 N N . GLY A 1 97 ? 7.414 -14.594 11.562 1 55.91 97 GLY A N 1
ATOM 751 C CA . GLY A 1 97 ? 8.469 -15.516 11.953 1 55.91 97 GLY A CA 1
ATOM 752 C C . GLY A 1 97 ? 8 -16.953 12 1 55.91 97 GLY A C 1
ATOM 753 O O . GLY A 1 97 ? 8.586 -17.781 12.719 1 55.91 97 GLY A O 1
ATOM 754 N N . GLY A 1 98 ? 6.73 -17.312 11.648 1 51.69 98 GLY A N 1
ATOM 755 C CA . GLY A 1 98 ? 6.125 -18.609 11.906 1 51.69 98 GLY A CA 1
ATOM 756 C C . GLY A 1 98 ? 6.855 -19.75 11.219 1 51.69 98 GLY A C 1
ATOM 757 O O . GLY A 1 98 ? 8.062 -19.672 10.977 1 51.69 98 GLY A O 1
ATOM 758 N N . ARG A 1 99 ? 5.957 -20.828 10.859 1 62.22 99 ARG A N 1
ATOM 759 C CA . ARG A 1 99 ? 6.438 -22.125 10.414 1 62.22 99 ARG A CA 1
ATOM 760 C C . ARG A 1 99 ? 7.301 -22 9.164 1 62.22 99 ARG A C 1
ATOM 762 O O . ARG A 1 99 ? 6.953 -21.266 8.242 1 62.22 99 ARG A O 1
ATOM 769 N N . ALA A 1 100 ? 8.398 -22.656 9.203 1 77.88 100 ALA A N 1
ATOM 770 C CA . ALA A 1 100 ? 9.43 -22.719 8.172 1 77.88 100 ALA A CA 1
ATOM 771 C C . ALA A 1 100 ? 9 -23.625 7.027 1 77.88 100 ALA A C 1
ATOM 773 O O . ALA A 1 100 ? 9.836 -24.141 6.273 1 77.88 100 ALA A O 1
ATOM 774 N N . GLU A 1 101 ? 7.539 -24.016 6.969 1 93.5 101 GLU A N 1
ATOM 775 C CA . GLU A 1 101 ? 7.102 -24.828 5.848 1 93.5 101 GLU A CA 1
ATOM 776 C C . GLU A 1 101 ? 5.785 -24.312 5.27 1 93.5 101 GLU A C 1
ATOM 778 O O . GLU A 1 101 ? 4.996 -23.688 5.977 1 93.5 101 GLU A O 1
ATOM 783 N N . ALA A 1 102 ? 5.508 -24.578 3.965 1 94.81 102 ALA A N 1
ATOM 784 C CA . ALA A 1 102 ? 4.309 -24.094 3.295 1 94.81 102 ALA A CA 1
ATOM 785 C C . ALA A 1 102 ? 3.832 -25.078 2.23 1 94.81 102 ALA A C 1
ATOM 787 O O . ALA A 1 102 ? 4.629 -25.828 1.675 1 94.81 102 ALA A O 1
ATOM 788 N N . ASP A 1 103 ? 2.5 -25.094 2.09 1 96.88 103 ASP A N 1
ATOM 789 C CA . ASP A 1 103 ? 1.874 -25.766 0.955 1 96.88 103 ASP A CA 1
ATOM 790 C C . ASP A 1 103 ? 1.792 -24.844 -0.254 1 96.88 103 ASP A C 1
ATOM 792 O O . ASP A 1 103 ? 0.978 -23.906 -0.277 1 96.88 103 ASP A O 1
ATOM 796 N N . ALA A 1 104 ? 2.617 -25.156 -1.247 1 97.44 104 ALA A N 1
ATOM 797 C CA . ALA A 1 104 ? 2.717 -24.266 -2.398 1 97.44 104 ALA A CA 1
ATOM 798 C C . ALA A 1 104 ? 1.364 -24.094 -3.084 1 97.44 104 ALA A C 1
ATOM 800 O O . ALA A 1 104 ? 1.005 -22.984 -3.502 1 97.44 104 ALA A O 1
ATOM 801 N N . ASN A 1 105 ? 0.604 -25.141 -3.186 1 98 105 ASN A N 1
ATOM 802 C CA . ASN A 1 105 ? -0.694 -25.094 -3.848 1 98 105 ASN A CA 1
ATOM 803 C C . ASN A 1 105 ? -1.688 -24.234 -3.064 1 98 105 ASN A C 1
ATOM 805 O O . ASN A 1 105 ? -2.453 -23.469 -3.652 1 98 105 ASN A O 1
ATOM 809 N N . GLN A 1 106 ? -1.618 -24.391 -1.81 1 95 106 GLN A N 1
ATOM 810 C CA . GLN A 1 106 ? -2.484 -23.562 -0.964 1 95 106 GLN A CA 1
ATOM 811 C C . GLN A 1 106 ? -2.15 -22.078 -1.104 1 95 106 GLN A C 1
ATOM 813 O O . GLN A 1 106 ? -3.049 -21.25 -1.199 1 95 106 GLN A O 1
ATOM 818 N N . VAL A 1 107 ? -0.901 -21.797 -1.143 1 94.38 107 VAL A N 1
ATOM 819 C CA . VAL A 1 107 ? -0.461 -20.422 -1.258 1 94.38 107 VAL A CA 1
ATOM 820 C C . VAL A 1 107 ? -0.906 -19.844 -2.602 1 94.38 107 VAL A C 1
ATOM 822 O O . VAL A 1 107 ? -1.407 -18.719 -2.668 1 94.38 107 VAL A O 1
ATOM 825 N N . ILE A 1 108 ? -0.811 -20.609 -3.641 1 96.75 108 ILE A N 1
ATOM 826 C CA . ILE A 1 108 ? -1.227 -20.172 -4.969 1 96.75 108 ILE A CA 1
ATOM 827 C C . ILE A 1 108 ? -2.727 -19.891 -4.973 1 96.75 108 ILE A C 1
ATOM 829 O O . ILE A 1 108 ? -3.168 -18.875 -5.508 1 96.75 108 ILE A O 1
ATOM 833 N N . GLY A 1 109 ? -3.461 -20.781 -4.363 1 93.31 109 GLY A N 1
ATOM 834 C CA . GLY A 1 109 ? -4.898 -20.578 -4.258 1 93.31 109 GLY A CA 1
ATOM 835 C C . GLY A 1 109 ? -5.266 -19.281 -3.555 1 93.31 109 GLY A C 1
ATOM 836 O O . GLY A 1 109 ? -6.129 -18.531 -4.023 1 93.31 109 GLY A O 1
ATOM 837 N N . GLU A 1 110 ? -4.652 -19.016 -2.518 1 87.31 110 GLU A N 1
ATOM 838 C CA . GLU A 1 110 ? -4.902 -17.797 -1.758 1 87.31 110 GLU A CA 1
ATOM 839 C C . GLU A 1 110 ? -4.559 -16.562 -2.578 1 87.31 110 GLU A C 1
ATOM 841 O O . GLU A 1 110 ? -5.316 -15.586 -2.592 1 87.31 110 GLU A O 1
ATOM 846 N N . VAL A 1 111 ? -3.42 -16.594 -3.232 1 90.94 111 VAL A N 1
ATOM 847 C CA . VAL A 1 111 ? -2.969 -15.477 -4.043 1 90.94 111 VAL A CA 1
ATOM 848 C C . VAL A 1 111 ? -3.969 -15.211 -5.168 1 90.94 111 VAL A C 1
ATOM 850 O O . VAL A 1 111 ? -4.359 -14.07 -5.406 1 90.94 111 VAL A O 1
ATOM 853 N N . MET A 1 112 ? -4.426 -16.234 -5.781 1 91.69 112 MET A N 1
ATOM 854 C CA . MET A 1 112 ? -5.297 -16.078 -6.941 1 91.69 112 MET A CA 1
ATOM 855 C C . MET A 1 112 ? -6.699 -15.656 -6.512 1 91.69 112 MET A C 1
ATOM 857 O O . MET A 1 112 ? -7.398 -14.969 -7.254 1 91.69 112 MET A O 1
ATOM 861 N N . THR A 1 113 ? -7.078 -16.125 -5.391 1 83.69 113 THR A N 1
ATOM 862 C CA . THR A 1 113 ? -8.336 -15.625 -4.852 1 83.69 113 THR A CA 1
ATOM 863 C C . THR A 1 113 ? -8.305 -14.109 -4.684 1 83.69 113 THR A C 1
ATOM 865 O O . THR A 1 113 ? -9.273 -13.422 -5.012 1 83.69 113 THR A O 1
ATOM 868 N N . PHE A 1 114 ? -7.207 -13.695 -4.301 1 78.5 114 PHE A N 1
ATOM 869 C CA . PHE A 1 114 ? -7.012 -12.273 -4.055 1 78.5 114 PHE A CA 1
ATOM 870 C C . PHE A 1 114 ? -6.895 -11.508 -5.363 1 78.5 114 PHE A C 1
ATOM 872 O O . PHE A 1 114 ? -7.43 -10.398 -5.496 1 78.5 114 PHE A O 1
ATOM 879 N N . LEU A 1 115 ? -6.273 -12.07 -6.367 1 87.31 115 LEU A N 1
ATOM 880 C CA . LEU A 1 115 ? -5.938 -11.336 -7.582 1 87.31 115 LEU A CA 1
ATOM 881 C C . LEU A 1 115 ? -6.93 -11.648 -8.695 1 87.31 115 LEU A C 1
ATOM 883 O O . LEU A 1 115 ? -6.758 -11.188 -9.828 1 87.31 115 LEU A O 1
ATOM 887 N N . ARG A 1 116 ? -7.898 -12.438 -8.375 1 83.75 116 ARG A N 1
ATOM 888 C CA . ARG A 1 116 ? -8.875 -12.844 -9.383 1 83.75 116 ARG A CA 1
ATOM 889 C C . ARG A 1 116 ? -9.578 -11.633 -9.992 1 83.75 116 ARG A C 1
ATOM 891 O O . ARG A 1 116 ? -9.867 -11.609 -11.188 1 83.75 116 ARG A O 1
ATOM 898 N N . PHE A 1 117 ? -9.828 -10.75 -9.203 1 77.25 117 PHE A N 1
ATOM 899 C CA . PHE A 1 117 ? -10.5 -9.539 -9.664 1 77.25 117 PHE A CA 1
ATOM 900 C C . PHE A 1 117 ? -9.641 -8.781 -10.664 1 77.25 117 PHE A C 1
ATOM 902 O O . PHE A 1 117 ? -10.133 -8.305 -11.688 1 77.25 117 PHE A O 1
ATOM 909 N N . GLU A 1 118 ? -8.414 -8.664 -10.359 1 84.19 118 GLU A N 1
ATOM 910 C CA . GLU A 1 118 ? -7.492 -7.992 -11.273 1 84.19 118 GLU A CA 1
ATOM 911 C C . GLU A 1 118 ? -7.395 -8.734 -12.602 1 84.19 118 GLU A C 1
ATOM 913 O O . GLU A 1 118 ? -7.359 -8.109 -13.664 1 84.19 118 GLU A O 1
ATOM 918 N N . ALA A 1 119 ? -7.391 -10.062 -12.523 1 91.12 119 ALA A N 1
ATOM 919 C CA . ALA A 1 119 ? -7.383 -10.875 -13.742 1 91.12 119 ALA A CA 1
ATOM 920 C C . ALA A 1 119 ? -8.625 -10.602 -14.586 1 91.12 119 ALA A C 1
ATOM 922 O O . ALA A 1 119 ? -8.523 -10.445 -15.805 1 91.12 119 ALA A O 1
ATOM 923 N N . GLY A 1 120 ? -9.734 -10.539 -13.961 1 88.19 120 GLY A N 1
ATOM 924 C CA . GLY A 1 120 ? -10.984 -10.258 -14.648 1 88.19 120 GLY A CA 1
ATOM 925 C C . GLY A 1 120 ? -11.016 -8.883 -15.289 1 88.19 120 GLY A C 1
ATOM 926 O O . GLY A 1 120 ? -11.422 -8.734 -16.438 1 88.19 120 GLY A O 1
ATOM 927 N N . LYS A 1 121 ? -10.594 -7.984 -14.633 1 83 121 LYS A N 1
ATOM 928 C CA . LYS A 1 121 ? -10.555 -6.605 -15.109 1 83 121 LYS A CA 1
ATOM 929 C C . LYS A 1 121 ? -9.719 -6.488 -16.375 1 83 121 LYS A C 1
ATOM 931 O O . LYS A 1 121 ? -10.039 -5.699 -17.266 1 83 121 LYS A O 1
ATOM 936 N N . ARG A 1 122 ? -8.719 -7.23 -16.391 1 90.75 122 ARG A N 1
ATOM 937 C CA . ARG A 1 122 ? -7.785 -7.16 -17.516 1 90.75 122 ARG A CA 1
ATOM 938 C C . ARG A 1 122 ? -8.156 -8.172 -18.594 1 90.75 122 ARG A C 1
ATOM 940 O O . ARG A 1 122 ? -7.457 -8.289 -19.609 1 90.75 122 ARG A O 1
ATOM 947 N N . SER A 1 123 ? -9.234 -8.961 -18.297 1 96 123 SER A N 1
ATOM 948 C CA . SER A 1 123 ? -9.68 -10 -19.203 1 96 123 SER A CA 1
ATOM 949 C C . SER A 1 123 ? -8.586 -11.039 -19.453 1 96 123 SER A C 1
ATOM 951 O O . SER A 1 123 ? -8.352 -11.453 -20.578 1 96 123 SER A O 1
ATOM 953 N N . ILE A 1 124 ? -7.902 -11.352 -18.422 1 97.19 124 ILE A N 1
ATOM 954 C CA . ILE A 1 124 ? -6.836 -12.344 -18.484 1 97.19 124 ILE A CA 1
ATOM 955 C C . ILE A 1 124 ? -7.363 -13.695 -18.031 1 97.19 124 ILE A C 1
ATOM 957 O O . ILE A 1 124 ? -7.961 -13.805 -16.953 1 97.19 124 ILE A O 1
ATOM 961 N N . GLY A 1 125 ? -7.199 -14.695 -18.844 1 97.69 125 GLY A N 1
ATOM 962 C CA . GLY A 1 125 ? -7.512 -16.047 -18.422 1 97.69 125 GLY A CA 1
ATOM 963 C C . GLY A 1 125 ? -6.449 -16.656 -17.531 1 97.69 125 GLY A C 1
ATOM 964 O O . GLY A 1 125 ? -5.262 -16.359 -17.672 1 97.69 125 GLY A O 1
ATOM 965 N N . VAL A 1 126 ? -6.906 -17.531 -16.594 1 97.88 126 VAL A N 1
ATOM 966 C CA . VAL A 1 126 ? -5.973 -18.203 -15.695 1 97.88 126 VAL A CA 1
ATOM 967 C C . VAL A 1 126 ? -6.121 -19.719 -15.812 1 97.88 126 VAL A C 1
ATOM 969 O O . VAL A 1 126 ? -7.227 -20.25 -15.695 1 97.88 126 VAL A O 1
ATOM 972 N N . ILE A 1 127 ? -5.031 -20.359 -16.094 1 98.19 127 ILE A N 1
ATOM 973 C CA . ILE A 1 127 ? -5 -21.828 -16.156 1 98.19 127 ILE A CA 1
ATOM 974 C C . ILE A 1 127 ? -4.047 -22.359 -15.094 1 98.19 127 ILE A C 1
ATOM 976 O O . ILE A 1 127 ? -2.873 -21.984 -15.047 1 98.19 127 ILE A O 1
ATOM 980 N N . GLU A 1 128 ? -4.539 -23.234 -14.289 1 97.75 128 GLU A N 1
ATOM 981 C CA . GLU A 1 128 ? -3.736 -23.828 -13.227 1 97.75 128 GLU A CA 1
ATOM 982 C C . GLU A 1 128 ? -3.51 -25.312 -13.484 1 97.75 128 GLU A C 1
ATOM 984 O O . GLU A 1 128 ? -4.453 -26.047 -13.797 1 97.75 128 GLU A O 1
ATOM 989 N N . ASP A 1 129 ? -2.34 -25.75 -13.539 1 98.12 129 ASP A N 1
ATOM 990 C CA . ASP A 1 129 ? -1.909 -27.141 -13.578 1 98.12 129 ASP A CA 1
ATOM 991 C C . ASP A 1 129 ? -1.041 -27.469 -12.367 1 98.12 129 ASP A C 1
ATOM 993 O O . ASP A 1 129 ? 0.186 -27.531 -12.469 1 98.12 129 ASP A O 1
ATOM 997 N N . LEU A 1 130 ? -1.715 -27.781 -11.234 1 98.06 130 LEU A N 1
ATOM 998 C CA . LEU A 1 130 ? -1.027 -27.953 -9.953 1 98.06 130 LEU A CA 1
ATOM 999 C C . LEU A 1 130 ? -0.932 -29.422 -9.578 1 98.06 130 LEU A C 1
ATOM 1001 O O . LEU A 1 130 ? -1.938 -30.141 -9.586 1 98.06 130 LEU A O 1
ATOM 1005 N N . ASP A 1 131 ? 0.257 -29.875 -9.258 1 97.19 131 ASP A N 1
ATOM 1006 C CA . ASP A 1 131 ? 0.464 -31.25 -8.812 1 97.19 131 ASP A CA 1
ATOM 1007 C C . ASP A 1 131 ? -0.186 -31.5 -7.449 1 97.19 131 ASP A C 1
ATOM 1009 O O . ASP A 1 131 ? 0.226 -30.906 -6.445 1 97.19 131 ASP A O 1
ATOM 1013 N N . HIS A 1 132 ? -1.13 -32.344 -7.324 1 93.12 132 HIS A N 1
ATOM 1014 C CA . HIS A 1 132 ? -1.899 -32.562 -6.109 1 93.12 132 HIS A CA 1
ATOM 1015 C C . HIS A 1 132 ? -1.07 -33.312 -5.066 1 93.12 132 HIS A C 1
ATOM 1017 O O . HIS A 1 132 ? -1.453 -33.406 -3.896 1 93.12 132 HIS A O 1
ATOM 1023 N N . ARG A 1 133 ? 0.163 -33.938 -5.438 1 92.5 133 ARG A N 1
ATOM 1024 C CA . ARG A 1 133 ? 0.981 -34.719 -4.52 1 92.5 133 ARG A CA 1
ATOM 1025 C C . ARG A 1 133 ? 2.248 -33.969 -4.129 1 92.5 133 ARG A C 1
ATOM 1027 O O . ARG A 1 133 ? 3.25 -34.562 -3.754 1 92.5 133 ARG A O 1
ATOM 1034 N N . LEU A 1 134 ? 2.131 -32.719 -4.113 1 95.62 134 LEU A N 1
ATOM 1035 C CA . LEU A 1 134 ? 3.316 -31.906 -3.848 1 95.62 134 LEU A CA 1
ATOM 1036 C C . LEU A 1 134 ? 3.658 -31.906 -2.363 1 95.62 134 LEU A C 1
ATOM 1038 O O . LEU A 1 134 ? 2.785 -31.703 -1.519 1 95.62 134 LEU A O 1
ATOM 1042 N N . PRO A 1 135 ? 4.898 -32.219 -2.035 1 96.56 135 PRO A N 1
ATOM 1043 C CA . PRO A 1 135 ? 5.312 -32.094 -0.636 1 96.56 135 PRO A CA 1
ATOM 1044 C C . PRO A 1 135 ? 5.367 -30.641 -0.179 1 96.56 135 PRO A C 1
ATOM 1046 O O . PRO A 1 135 ? 5.316 -29.719 -1.007 1 96.56 135 PRO A O 1
ATOM 1049 N N . PHE A 1 136 ? 5.484 -30.469 1.118 1 97 136 PHE A N 1
ATOM 1050 C CA . PHE A 1 136 ? 5.668 -29.125 1.665 1 97 136 PHE A CA 1
ATOM 1051 C C . PHE A 1 136 ? 7.027 -28.562 1.272 1 97 136 PHE A C 1
ATOM 1053 O O . PHE A 1 136 ? 8 -29.312 1.143 1 97 136 PHE A O 1
ATOM 1060 N N . ILE A 1 137 ? 7.043 -27.297 1.111 1 97.12 137 ILE A N 1
ATOM 1061 C CA . ILE A 1 137 ? 8.305 -26.641 0.801 1 97.12 137 ILE A CA 1
ATOM 1062 C C . ILE A 1 137 ? 8.875 -25.984 2.061 1 97.12 137 ILE A C 1
ATOM 1064 O O . ILE A 1 137 ? 8.125 -25.641 2.977 1 97.12 137 ILE A O 1
ATOM 1068 N N . ALA A 1 138 ? 10.18 -25.875 2.096 1 94.81 138 ALA A N 1
ATOM 1069 C CA . ALA A 1 138 ? 10.883 -25.312 3.24 1 94.81 138 ALA A CA 1
ATOM 1070 C C . ALA A 1 138 ? 10.945 -23.781 3.143 1 94.81 138 ALA A C 1
ATOM 1072 O O . ALA A 1 138 ? 12.023 -23.203 3.014 1 94.81 138 ALA A O 1
ATOM 1073 N N . ALA A 1 139 ? 9.852 -23.172 3.291 1 93.06 139 ALA A N 1
ATOM 1074 C CA . ALA A 1 139 ? 9.734 -21.719 3.238 1 93.06 139 ALA A CA 1
ATOM 1075 C C . ALA A 1 139 ? 8.5 -21.234 3.998 1 93.06 139 ALA A C 1
ATOM 1077 O O . ALA A 1 139 ? 7.5 -21.953 4.086 1 93.06 139 ALA A O 1
ATOM 1078 N N . ASP A 1 140 ? 8.609 -20.078 4.516 1 90.69 140 ASP A N 1
ATOM 1079 C CA . ASP A 1 140 ? 7.469 -19.438 5.156 1 90.69 140 ASP A CA 1
ATOM 1080 C C . ASP A 1 140 ? 6.383 -19.094 4.141 1 90.69 140 ASP A C 1
ATOM 1082 O O . ASP A 1 140 ? 6.676 -18.578 3.061 1 90.69 140 ASP A O 1
ATOM 1086 N N . ALA A 1 141 ? 5.16 -19.344 4.504 1 91.06 141 ALA A N 1
ATOM 1087 C CA . ALA A 1 141 ? 4.039 -19.172 3.586 1 91.06 141 ALA A CA 1
ATOM 1088 C C . ALA A 1 141 ? 3.918 -17.719 3.133 1 91.06 141 ALA A C 1
ATOM 1090 O O . ALA A 1 141 ? 3.605 -17.453 1.97 1 91.06 141 ALA A O 1
ATOM 1091 N N . ASN A 1 142 ? 4.148 -16.828 4 1 86.94 142 ASN A N 1
ATOM 1092 C CA . ASN A 1 142 ? 4.016 -15.406 3.666 1 86.94 142 ASN A CA 1
ATOM 1093 C C . ASN A 1 142 ? 5.086 -14.961 2.668 1 86.94 142 ASN A C 1
ATOM 1095 O O . ASN A 1 142 ? 4.82 -14.133 1.795 1 86.94 142 ASN A O 1
ATOM 1099 N N . ARG A 1 143 ? 6.242 -15.484 2.822 1 88.31 143 ARG A N 1
ATOM 1100 C CA . ARG A 1 143 ? 7.312 -15.18 1.877 1 88.31 143 ARG A CA 1
ATOM 1101 C C . ARG A 1 143 ? 7.004 -15.758 0.498 1 88.31 143 ARG A C 1
ATOM 1103 O O . ARG A 1 143 ? 7.234 -15.102 -0.52 1 88.31 143 ARG A O 1
ATOM 1110 N N . VAL A 1 144 ? 6.457 -16.938 0.566 1 93.31 144 VAL A N 1
ATOM 1111 C CA . VAL A 1 144 ? 6.086 -17.578 -0.692 1 93.31 144 VAL A CA 1
ATOM 1112 C C . VAL A 1 144 ? 4.977 -16.781 -1.369 1 93.31 144 VAL A C 1
ATOM 1114 O O . VAL A 1 144 ? 5.008 -16.562 -2.584 1 93.31 144 VAL A O 1
ATOM 1117 N N . LYS A 1 145 ? 4.047 -16.312 -0.625 1 92.19 145 LYS A N 1
ATOM 1118 C CA . LYS A 1 145 ? 2.957 -15.492 -1.143 1 92.19 145 LYS A CA 1
ATOM 1119 C C . LYS A 1 145 ? 3.49 -14.242 -1.84 1 92.19 145 LYS A C 1
ATOM 1121 O O . LYS A 1 145 ? 3.051 -13.906 -2.941 1 92.19 145 LYS A O 1
ATOM 1126 N N . GLN A 1 146 ? 4.395 -13.625 -1.237 1 90.06 146 GLN A N 1
ATOM 1127 C CA . GLN A 1 146 ? 4.984 -12.414 -1.799 1 90.06 146 GLN A CA 1
ATOM 1128 C C . GLN A 1 146 ? 5.664 -12.703 -3.133 1 90.06 146 GLN A C 1
ATOM 1130 O O . GLN A 1 146 ? 5.477 -11.961 -4.105 1 90.06 146 GLN A O 1
ATOM 1135 N N . VAL A 1 147 ? 6.398 -13.781 -3.127 1 94.88 147 VAL A N 1
ATOM 1136 C CA . VAL A 1 147 ? 7.137 -14.156 -4.328 1 94.88 147 VAL A CA 1
ATOM 1137 C C . VAL A 1 147 ? 6.156 -14.438 -5.469 1 94.88 147 VAL A C 1
ATOM 1139 O O . VAL A 1 147 ? 6.34 -13.953 -6.586 1 94.88 147 VAL A O 1
ATOM 1142 N N . ILE A 1 148 ? 5.113 -15.125 -5.16 1 96.19 148 ILE A N 1
ATOM 1143 C CA . ILE A 1 148 ? 4.141 -15.508 -6.176 1 96.19 148 ILE A CA 1
ATOM 1144 C C . ILE A 1 148 ? 3.355 -14.273 -6.629 1 96.19 148 ILE A C 1
ATOM 1146 O O . ILE A 1 148 ? 3.125 -14.086 -7.828 1 96.19 148 ILE A O 1
ATOM 1150 N N . ILE A 1 149 ? 3.01 -13.414 -5.758 1 92.88 149 ILE A N 1
ATOM 1151 C CA . ILE A 1 149 ? 2.273 -12.195 -6.086 1 92.88 149 ILE A CA 1
ATOM 1152 C C . ILE A 1 149 ? 3.111 -11.32 -7.02 1 92.88 149 ILE A C 1
ATOM 1154 O O . ILE A 1 149 ? 2.604 -10.797 -8.016 1 92.88 149 ILE A O 1
ATOM 1158 N N . ASN A 1 150 ? 4.34 -11.203 -6.699 1 92.44 150 ASN A N 1
ATOM 1159 C CA . ASN A 1 150 ? 5.223 -10.398 -7.535 1 92.44 150 ASN A CA 1
ATOM 1160 C C . ASN A 1 150 ? 5.234 -10.891 -8.977 1 92.44 150 ASN A C 1
ATOM 1162 O O . ASN A 1 150 ? 5.141 -10.094 -9.914 1 92.44 150 ASN A O 1
ATOM 1166 N N . LEU A 1 151 ? 5.328 -12.188 -9.078 1 96.81 151 LEU A N 1
ATOM 1167 C CA . LEU A 1 151 ? 5.438 -12.766 -10.414 1 96.81 151 LEU A CA 1
ATOM 1168 C C . LEU A 1 151 ? 4.109 -12.672 -11.156 1 96.81 151 LEU A C 1
ATOM 1170 O O . LEU A 1 151 ? 4.082 -12.383 -12.352 1 96.81 151 LEU A O 1
ATOM 1174 N N . VAL A 1 152 ? 3.033 -12.922 -10.469 1 96.06 152 VAL A N 1
ATOM 1175 C CA . VAL A 1 152 ? 1.711 -12.852 -11.086 1 96.06 152 VAL A CA 1
ATOM 1176 C C . VAL A 1 152 ? 1.402 -11.414 -11.492 1 96.06 152 VAL A C 1
ATOM 1178 O O . VAL A 1 152 ? 0.921 -11.164 -12.602 1 96.06 152 VAL A O 1
ATOM 1181 N N . MET A 1 153 ? 1.703 -10.484 -10.656 1 91.75 153 MET A N 1
ATOM 1182 C CA . MET A 1 153 ? 1.463 -9.078 -10.969 1 91.75 153 MET A CA 1
ATOM 1183 C C . MET A 1 153 ? 2.322 -8.633 -12.148 1 91.75 153 MET A C 1
ATOM 1185 O O . MET A 1 153 ? 1.868 -7.859 -12.992 1 91.75 153 MET A O 1
ATOM 1189 N N . ASN A 1 154 ? 3.543 -9.078 -12.164 1 92.06 154 ASN A N 1
ATOM 1190 C CA . ASN A 1 154 ? 4.395 -8.797 -13.312 1 92.06 154 ASN A CA 1
ATOM 1191 C C . ASN A 1 154 ? 3.768 -9.305 -14.609 1 92.06 154 ASN A C 1
ATOM 1193 O O . ASN A 1 154 ? 3.797 -8.617 -15.633 1 92.06 154 ASN A O 1
ATOM 1197 N N . ALA A 1 155 ? 3.266 -10.523 -14.531 1 95.88 155 ALA A N 1
ATOM 1198 C CA . ALA A 1 155 ? 2.609 -11.133 -15.688 1 95.88 155 ALA A CA 1
ATOM 1199 C C . ALA A 1 155 ? 1.412 -10.305 -16.141 1 95.88 155 ALA A C 1
ATOM 1201 O O . ALA A 1 155 ? 1.252 -10.039 -17.328 1 95.88 155 ALA A O 1
ATOM 1202 N N . PHE A 1 156 ? 0.583 -9.891 -15.195 1 93.12 156 PHE A N 1
ATOM 1203 C CA . PHE A 1 156 ? -0.585 -9.07 -15.5 1 93.12 156 PHE A CA 1
ATOM 1204 C C . PHE A 1 156 ? -0.177 -7.781 -16.203 1 93.12 156 PHE A C 1
ATOM 1206 O O . PHE A 1 156 ? -0.756 -7.414 -17.234 1 93.12 156 PHE A O 1
ATOM 1213 N N . GLN A 1 157 ? 0.796 -7.152 -15.688 1 89.06 157 GLN A N 1
ATOM 1214 C CA . GLN A 1 157 ? 1.25 -5.879 -16.234 1 89.06 157 GLN A CA 1
ATOM 1215 C C . GLN A 1 157 ? 1.823 -6.055 -17.641 1 89.06 157 GLN A C 1
ATOM 1217 O O . GLN A 1 157 ? 1.581 -5.23 -18.531 1 89.06 157 GLN A O 1
ATOM 1222 N N . ALA A 1 158 ? 2.584 -7.09 -17.797 1 92 158 ALA A N 1
ATOM 1223 C CA . ALA A 1 158 ? 3.197 -7.367 -19.094 1 92 158 ALA A CA 1
ATOM 1224 C C . ALA A 1 158 ? 2.135 -7.617 -20.156 1 92 158 ALA A C 1
ATOM 1226 O O . ALA A 1 158 ? 2.262 -7.152 -21.297 1 92 158 ALA A O 1
ATOM 1227 N N . MET A 1 159 ? 1.09 -8.281 -19.75 1 95 159 MET A N 1
ATOM 1228 C CA . MET A 1 159 ? 0.063 -8.664 -20.719 1 95 159 MET A CA 1
ATOM 1229 C C . MET A 1 159 ? -0.871 -7.496 -21.016 1 95 159 MET A C 1
ATOM 1231 O O . MET A 1 159 ? -1.479 -7.434 -22.078 1 95 159 MET A O 1
ATOM 1235 N N . GLY A 1 160 ? -1.033 -6.559 -20.062 1 89.81 160 GLY A N 1
ATOM 1236 C CA . GLY A 1 160 ? -1.951 -5.445 -20.25 1 89.81 160 GLY A CA 1
ATOM 1237 C C . GLY A 1 160 ? -3.408 -5.867 -20.234 1 89.81 160 GLY A C 1
ATOM 1238 O O . GLY A 1 160 ? -3.99 -6.074 -19.172 1 89.81 160 GLY A O 1
ATOM 1239 N N . GLU A 1 161 ? -3.971 -5.961 -21.406 1 92.38 161 GLU A N 1
ATOM 1240 C CA . GLU A 1 161 ? -5.344 -6.438 -21.547 1 92.38 161 GLU A CA 1
ATOM 1241 C C . GLU A 1 161 ? -5.395 -7.727 -22.375 1 92.38 161 GLU A C 1
ATOM 1243 O O . GLU A 1 161 ? -4.887 -7.781 -23.484 1 92.38 161 GLU A O 1
ATOM 1248 N N . GLY A 1 162 ? -5.953 -8.641 -21.75 1 95.44 162 GLY A N 1
ATOM 1249 C CA . GLY A 1 162 ? -6.059 -9.922 -22.422 1 95.44 162 GLY A CA 1
ATOM 1250 C C . GLY A 1 162 ? -4.855 -10.82 -22.188 1 95.44 162 GLY A C 1
ATOM 1251 O O . GLY A 1 162 ? -3.865 -10.391 -21.578 1 95.44 162 GLY A O 1
ATOM 1252 N N . GLY A 1 163 ? -4.973 -12.078 -22.656 1 97.25 163 GLY A N 1
ATOM 1253 C CA . GLY A 1 163 ? -3.918 -13.07 -22.5 1 97.25 163 GLY A CA 1
ATOM 1254 C C . GLY A 1 163 ? -4.266 -14.172 -21.516 1 97.25 163 GLY A C 1
ATOM 1255 O O . GLY A 1 163 ? -5.426 -14.32 -21.125 1 97.25 163 GLY A O 1
ATOM 1256 N N . THR A 1 164 ? -3.229 -14.977 -21.281 1 98.31 164 THR A N 1
ATOM 1257 C CA . THR A 1 164 ? -3.441 -16.109 -20.391 1 98.31 164 THR A CA 1
ATOM 1258 C C . THR A 1 164 ? -2.277 -16.266 -19.406 1 98.31 164 THR A C 1
ATOM 1260 O O . THR A 1 164 ? -1.114 -16.141 -19.797 1 98.31 164 THR A O 1
ATOM 1263 N N . LEU A 1 165 ? -2.598 -16.406 -18.156 1 98.5 165 LEU A N 1
ATOM 1264 C CA . LEU A 1 165 ? -1.646 -16.75 -17.109 1 98.5 165 LEU A CA 1
ATOM 1265 C C . LEU A 1 165 ? -1.666 -18.25 -16.828 1 98.5 165 LEU A C 1
ATOM 1267 O O . LEU A 1 165 ? -2.734 -18.828 -16.625 1 98.5 165 LEU A O 1
ATOM 1271 N N . PHE A 1 166 ? -0.498 -18.828 -16.859 1 98.5 166 PHE A N 1
ATOM 1272 C CA . PHE A 1 166 ? -0.37 -20.234 -16.531 1 98.5 166 PHE A CA 1
ATOM 1273 C C . PHE A 1 166 ? 0.37 -20.422 -15.211 1 98.5 166 PHE A C 1
ATOM 1275 O O . PHE A 1 166 ? 1.432 -19.828 -15 1 98.5 166 PHE A O 1
ATOM 1282 N N . LEU A 1 167 ? -0.2 -21.172 -14.328 1 98.62 167 LEU A N 1
ATOM 1283 C CA . LEU A 1 167 ? 0.433 -21.562 -13.078 1 98.62 167 LEU A CA 1
ATOM 1284 C C . LEU A 1 167 ? 0.604 -23.078 -13.008 1 98.62 167 LEU A C 1
ATOM 1286 O O . LEU A 1 167 ? -0.358 -23.828 -13.203 1 98.62 167 LEU A O 1
ATOM 1290 N N . ARG A 1 168 ? 1.851 -23.5 -12.758 1 98.56 168 ARG A N 1
ATOM 1291 C CA . ARG A 1 168 ? 2.141 -24.922 -12.727 1 98.56 168 ARG A CA 1
ATOM 1292 C C . ARG A 1 168 ? 3.031 -25.281 -11.539 1 98.56 168 ARG A C 1
ATOM 1294 O O . ARG A 1 168 ? 3.973 -24.547 -11.227 1 98.56 168 ARG A O 1
ATOM 1301 N N . THR A 1 169 ? 2.721 -26.344 -10.844 1 98.5 169 THR A N 1
ATOM 1302 C CA . THR A 1 169 ? 3.594 -26.875 -9.812 1 98.5 169 THR A CA 1
ATOM 1303 C C . THR A 1 169 ? 3.979 -28.328 -10.133 1 98.5 169 THR A C 1
ATOM 1305 O O . THR A 1 169 ? 3.168 -29.078 -10.664 1 98.5 169 THR A O 1
ATOM 1308 N N . VAL A 1 170 ? 5.254 -28.641 -9.883 1 97.62 170 VAL A N 1
ATOM 1309 C CA . VAL A 1 170 ? 5.766 -29.984 -10.148 1 97.62 170 VAL A CA 1
ATOM 1310 C C . VAL A 1 170 ? 6.805 -30.359 -9.094 1 97.62 170 VAL A C 1
ATOM 1312 O O . VAL A 1 170 ? 7.625 -29.531 -8.695 1 97.62 170 VAL A O 1
ATOM 1315 N N . GLN A 1 171 ? 6.676 -31.562 -8.68 1 97.06 171 GLN A N 1
ATOM 1316 C CA . GLN A 1 171 ? 7.82 -32.094 -7.938 1 97.06 171 GLN A CA 1
ATOM 1317 C C . GLN A 1 171 ? 8.945 -32.5 -8.875 1 97.06 171 GLN A C 1
ATOM 1319 O O . GLN A 1 171 ? 8.891 -33.562 -9.492 1 97.06 171 GLN A O 1
ATOM 1324 N N . GLU A 1 172 ? 9.898 -31.719 -8.93 1 94.19 172 GLU A N 1
ATOM 1325 C CA . GLU A 1 172 ? 10.992 -31.938 -9.875 1 94.19 172 GLU A CA 1
ATOM 1326 C C . GLU A 1 172 ? 11.883 -33.094 -9.438 1 94.19 172 GLU A C 1
ATOM 1328 O O . GLU A 1 172 ? 12.414 -33.844 -10.273 1 94.19 172 GLU A O 1
ATOM 1333 N N . SER A 1 173 ? 12.102 -33.188 -8.117 1 95.19 173 SER A N 1
ATOM 1334 C CA . SER A 1 173 ? 12.875 -34.25 -7.5 1 95.19 173 SER A CA 1
ATOM 1335 C C . SER A 1 173 ? 12.43 -34.5 -6.062 1 95.19 173 SER A C 1
ATOM 1337 O O . SER A 1 173 ? 11.453 -33.906 -5.602 1 95.19 173 SER A O 1
ATOM 1339 N N . GLU A 1 174 ? 13.148 -35.406 -5.422 1 93.94 174 GLU A N 1
ATOM 1340 C CA . GLU A 1 174 ? 12.82 -35.719 -4.031 1 93.94 174 GLU A CA 1
ATOM 1341 C C . GLU A 1 174 ? 13.086 -34.5 -3.125 1 93.94 174 GLU A C 1
ATOM 1343 O O . GLU A 1 174 ? 12.5 -34.406 -2.049 1 93.94 174 GLU A O 1
ATOM 1348 N N . THR A 1 175 ? 13.883 -33.625 -3.625 1 96 175 THR A N 1
ATOM 1349 C CA . THR A 1 175 ? 14.312 -32.562 -2.723 1 96 175 THR A CA 1
ATOM 1350 C C . THR A 1 175 ? 13.891 -31.188 -3.254 1 96 175 THR A C 1
ATOM 1352 O O . THR A 1 175 ? 14.242 -30.156 -2.676 1 96 175 THR A O 1
ATOM 1355 N N . ALA A 1 176 ? 13.133 -31.266 -4.422 1 96.88 176 ALA A N 1
ATOM 1356 C CA . ALA A 1 176 ? 12.867 -29.953 -5.023 1 96.88 176 ALA A CA 1
ATOM 1357 C C . ALA A 1 176 ? 11.453 -29.906 -5.609 1 96.88 176 ALA A C 1
ATOM 1359 O O . ALA A 1 176 ? 11 -30.875 -6.219 1 96.88 176 ALA A O 1
ATOM 1360 N N . VAL A 1 177 ? 10.797 -28.828 -5.316 1 97.94 177 VAL A N 1
ATOM 1361 C CA . VAL A 1 177 ? 9.5 -28.484 -5.898 1 97.94 177 VAL A CA 1
ATOM 1362 C C . VAL A 1 177 ? 9.641 -27.234 -6.777 1 97.94 177 VAL A C 1
ATOM 1364 O O . VAL A 1 177 ? 10.328 -26.281 -6.402 1 97.94 177 VAL A O 1
ATOM 1367 N N . THR A 1 178 ? 8.977 -27.281 -7.965 1 98.31 178 THR A N 1
ATOM 1368 C CA . THR A 1 178 ? 9.031 -26.109 -8.836 1 98.31 178 THR A CA 1
ATOM 1369 C C . THR A 1 178 ? 7.645 -25.484 -8.984 1 98.31 178 THR A C 1
ATOM 1371 O O . THR A 1 178 ? 6.641 -26.188 -9.039 1 98.31 178 THR A O 1
ATOM 1374 N N . VAL A 1 179 ? 7.578 -24.188 -8.992 1 98.5 179 VAL A N 1
ATOM 1375 C CA . VAL A 1 179 ? 6.41 -23.391 -9.32 1 98.5 179 VAL A CA 1
ATOM 1376 C C . VAL A 1 179 ? 6.707 -22.531 -10.555 1 98.5 179 VAL A C 1
ATOM 1378 O O . VAL A 1 179 ? 7.68 -21.766 -10.57 1 98.5 179 VAL A O 1
ATOM 1381 N N . GLN A 1 180 ? 5.863 -22.672 -11.547 1 98.75 180 GLN A N 1
ATOM 1382 C CA . GLN A 1 180 ? 6.043 -21.906 -12.773 1 98.75 180 GLN A CA 1
ATOM 1383 C C . GLN A 1 180 ? 4.926 -20.875 -12.953 1 98.75 180 GLN A C 1
ATOM 1385 O O . GLN A 1 180 ? 3.752 -21.188 -12.727 1 98.75 180 GLN A O 1
ATOM 1390 N N . VAL A 1 181 ? 5.266 -19.703 -13.25 1 98.69 181 VAL A N 1
ATOM 1391 C CA . VAL A 1 181 ? 4.359 -18.609 -13.609 1 98.69 181 VAL A CA 1
ATOM 1392 C C . VAL A 1 181 ? 4.648 -18.156 -15.039 1 98.69 181 VAL A C 1
ATOM 1394 O O . VAL A 1 181 ? 5.715 -17.609 -15.312 1 98.69 181 VAL A O 1
ATOM 1397 N N . ALA A 1 182 ? 3.707 -18.422 -15.922 1 98.56 182 ALA A N 1
ATOM 1398 C CA . ALA A 1 182 ? 3.918 -18.125 -17.344 1 98.56 182 ALA A CA 1
ATOM 1399 C C . ALA A 1 182 ? 2.836 -17.188 -17.875 1 98.56 182 ALA A C 1
ATOM 1401 O O . ALA A 1 182 ? 1.657 -17.344 -17.547 1 98.56 182 ALA A O 1
ATOM 1402 N N . ASP A 1 183 ? 3.264 -16.234 -18.594 1 98.25 183 ASP A N 1
ATOM 1403 C CA . ASP A 1 183 ? 2.318 -15.305 -19.203 1 98.25 183 ASP A CA 1
ATOM 1404 C C . ASP A 1 183 ? 2.441 -15.312 -20.719 1 98.25 183 ASP A C 1
ATOM 1406 O O . ASP A 1 183 ? 3.387 -15.883 -21.266 1 98.25 183 ASP A O 1
ATOM 1410 N N . THR A 1 184 ? 1.506 -14.789 -21.422 1 98.06 184 THR A N 1
ATOM 1411 C CA . THR A 1 184 ? 1.522 -14.688 -22.891 1 98.06 184 THR A CA 1
ATOM 1412 C C . THR A 1 184 ? 1.763 -13.25 -23.328 1 98.06 184 THR A C 1
ATOM 1414 O O . THR A 1 184 ? 1.186 -12.797 -24.312 1 98.06 184 THR A O 1
ATOM 1417 N N . GLY A 1 185 ? 2.451 -12.531 -22.547 1 95.94 185 GLY A N 1
ATOM 1418 C CA . GLY A 1 185 ? 2.742 -11.141 -22.859 1 95.94 185 GLY A CA 1
ATOM 1419 C C . GLY A 1 185 ? 3.766 -10.969 -23.953 1 95.94 185 GLY A C 1
ATOM 1420 O O . GLY A 1 185 ? 3.994 -11.891 -24.75 1 95.94 185 GLY A O 1
ATOM 1421 N N . PRO A 1 186 ? 4.359 -9.789 -24.016 1 95.31 186 PRO A N 1
ATOM 1422 C CA . PRO A 1 186 ? 5.246 -9.453 -25.141 1 95.31 186 PRO A CA 1
ATOM 1423 C C . PRO A 1 186 ? 6.621 -10.109 -25.016 1 95.31 186 PRO A C 1
ATOM 1425 O O . PRO A 1 186 ? 7.398 -10.094 -25.984 1 95.31 186 PRO A O 1
ATOM 1428 N N . GLY A 1 187 ? 6.906 -10.68 -23.891 1 95.12 187 GLY A N 1
ATOM 1429 C CA . GLY A 1 187 ? 8.219 -11.258 -23.656 1 95.12 187 GLY A CA 1
ATOM 1430 C C . GLY A 1 187 ? 9.266 -10.234 -23.281 1 95.12 187 GLY A C 1
ATOM 1431 O O . GLY A 1 187 ? 8.984 -9.031 -23.234 1 95.12 187 GLY A O 1
ATOM 1432 N N . ILE A 1 188 ? 10.445 -10.773 -22.891 1 93.25 188 ILE A N 1
ATOM 1433 C CA . ILE A 1 188 ? 11.578 -9.953 -22.469 1 93.25 188 ILE A CA 1
ATOM 1434 C C . ILE A 1 188 ? 12.734 -10.133 -23.453 1 93.25 188 ILE A C 1
ATOM 1436 O O . ILE A 1 188 ? 13.148 -11.258 -23.734 1 93.25 188 ILE A O 1
ATOM 1440 N N . PRO A 1 189 ? 13.234 -9.055 -23.969 1 92.56 189 PRO A N 1
ATOM 1441 C CA . PRO A 1 189 ? 14.398 -9.172 -24.844 1 92.56 189 PRO A CA 1
ATOM 1442 C C . PRO A 1 189 ? 15.578 -9.867 -24.172 1 92.56 189 PRO A C 1
ATOM 1444 O O . PRO A 1 189 ? 15.797 -9.703 -22.969 1 92.56 189 PRO A O 1
ATOM 1447 N N . PRO A 1 190 ? 16.344 -10.57 -24.953 1 91.81 190 PRO A N 1
ATOM 1448 C CA . PRO A 1 190 ? 17.453 -11.328 -24.391 1 91.81 190 PRO A CA 1
ATOM 1449 C C . PRO A 1 190 ? 18.438 -10.445 -23.609 1 91.81 190 PRO A C 1
ATOM 1451 O O . PRO A 1 190 ? 18.938 -10.859 -22.562 1 91.81 190 PRO A O 1
ATOM 1454 N N . ASP A 1 191 ? 18.625 -9.227 -24 1 87.5 191 ASP A N 1
ATOM 1455 C CA . ASP A 1 191 ? 19.594 -8.336 -23.375 1 87.5 191 ASP A CA 1
ATOM 1456 C C . ASP A 1 191 ? 19.078 -7.82 -22.031 1 87.5 191 ASP A C 1
ATOM 1458 O O . ASP A 1 191 ? 19.844 -7.309 -21.219 1 87.5 191 ASP A O 1
ATOM 1462 N N . ALA A 1 192 ? 17.828 -8.055 -21.766 1 88.31 192 ALA A N 1
ATOM 1463 C CA . ALA A 1 192 ? 17.25 -7.527 -20.547 1 88.31 192 ALA A CA 1
ATOM 1464 C C . ALA A 1 192 ? 17.031 -8.633 -19.516 1 88.31 192 ALA A C 1
ATOM 1466 O O . ALA A 1 192 ? 16.797 -8.359 -18.328 1 88.31 192 ALA A O 1
ATOM 1467 N N . GLN A 1 193 ? 17.156 -9.867 -19.906 1 90.19 193 GLN A N 1
ATOM 1468 C CA . GLN A 1 193 ? 16.734 -10.984 -19.062 1 90.19 193 GLN A CA 1
ATOM 1469 C C . GLN A 1 193 ? 17.609 -11.094 -17.828 1 90.19 193 GLN A C 1
ATOM 1471 O O . GLN A 1 193 ? 17.125 -11.477 -16.75 1 90.19 193 GLN A O 1
ATOM 1476 N N . GLU A 1 194 ? 18.828 -10.703 -17.938 1 84.94 194 GLU A N 1
ATOM 1477 C CA . GLU A 1 194 ? 19.688 -10.727 -16.75 1 84.94 194 GLU A CA 1
ATOM 1478 C C . GLU A 1 194 ? 19.469 -9.477 -15.898 1 84.94 194 GLU A C 1
ATOM 1480 O O . GLU A 1 194 ? 19.562 -9.531 -14.672 1 84.94 194 GLU A O 1
ATOM 1485 N N . ARG A 1 195 ? 19.078 -8.445 -16.5 1 86.5 195 ARG A N 1
ATOM 1486 C CA . ARG A 1 195 ? 19 -7.141 -15.852 1 86.5 195 ARG A CA 1
ATOM 1487 C C . ARG A 1 195 ? 17.703 -6.988 -15.07 1 86.5 195 ARG A C 1
ATOM 1489 O O . ARG A 1 195 ? 17.594 -6.156 -14.172 1 86.5 195 ARG A O 1
ATOM 1496 N N . ILE A 1 196 ? 16.766 -7.82 -15.406 1 88 196 ILE A N 1
ATOM 1497 C CA . ILE A 1 196 ? 15.438 -7.641 -14.812 1 88 196 ILE A CA 1
ATOM 1498 C C . ILE A 1 196 ? 15.5 -7.949 -13.32 1 88 196 ILE A C 1
ATOM 1500 O O . ILE A 1 196 ? 14.586 -7.605 -12.57 1 88 196 ILE A O 1
ATOM 1504 N N . PHE A 1 197 ? 16.672 -8.555 -12.859 1 88.62 197 PHE A N 1
ATOM 1505 C CA . PHE A 1 197 ? 16.812 -8.883 -11.445 1 88.62 197 PHE A CA 1
ATOM 1506 C C . PHE A 1 197 ? 17.641 -7.82 -10.727 1 88.62 197 PHE A C 1
ATOM 1508 O O . PHE A 1 197 ? 17.891 -7.934 -9.523 1 88.62 197 PHE A O 1
ATOM 1515 N N . THR A 1 198 ? 18 -6.785 -11.461 1 82.88 198 THR A N 1
ATOM 1516 C CA . THR A 1 198 ? 18.734 -5.672 -10.883 1 82.88 198 THR A CA 1
ATOM 1517 C C . THR A 1 198 ? 17.797 -4.68 -10.219 1 82.88 198 THR A C 1
ATOM 1519 O O . THR A 1 198 ? 16.734 -4.348 -10.773 1 82.88 198 THR A O 1
ATOM 1522 N N . PRO A 1 199 ? 18.156 -4.305 -9 1 80.06 199 PRO A N 1
ATOM 1523 C CA . PRO A 1 199 ? 17.297 -3.357 -8.297 1 80.06 199 PRO A CA 1
ATOM 1524 C C . PRO A 1 199 ? 17 -2.105 -9.117 1 80.06 199 PRO A C 1
ATOM 1526 O O . PRO A 1 199 ? 17.906 -1.546 -9.742 1 80.06 199 PRO A O 1
ATOM 1529 N N . PHE A 1 200 ? 15.727 -1.734 -9.227 1 77.69 200 PHE A N 1
ATOM 1530 C CA . PHE A 1 200 ? 15.195 -0.512 -9.82 1 77.69 200 PHE A CA 1
ATOM 1531 C C . PHE A 1 200 ? 15.359 -0.531 -11.336 1 77.69 200 PHE A C 1
ATOM 1533 O O . PHE A 1 200 ? 15.328 0.518 -11.977 1 77.69 200 PHE A O 1
ATOM 1540 N N . PHE A 1 201 ? 15.617 -1.708 -11.789 1 76.44 201 PHE A N 1
ATOM 1541 C CA . PHE A 1 201 ? 15.555 -1.857 -13.242 1 76.44 201 PHE A CA 1
ATOM 1542 C C . PHE A 1 201 ? 14.117 -2.09 -13.695 1 76.44 201 PHE A C 1
ATOM 1544 O O . PHE A 1 201 ? 13.438 -2.98 -13.188 1 76.44 201 PHE A O 1
ATOM 1551 N N . THR A 1 202 ? 13.656 -1.191 -14.477 1 75.44 202 THR A N 1
ATOM 1552 C CA . THR A 1 202 ? 12.328 -1.395 -15.031 1 75.44 202 THR A CA 1
ATOM 1553 C C . THR A 1 202 ? 12.203 -0.724 -16.391 1 75.44 202 THR A C 1
ATOM 1555 O O . THR A 1 202 ? 12.828 0.311 -16.641 1 75.44 202 THR A O 1
ATOM 1558 N N . THR A 1 203 ? 11.539 -1.433 -17.188 1 72.56 203 THR A N 1
ATOM 1559 C CA . THR A 1 203 ? 11.234 -0.863 -18.484 1 72.56 203 THR A CA 1
ATOM 1560 C C . THR A 1 203 ? 9.836 -0.246 -18.5 1 72.56 203 THR A C 1
ATOM 1562 O O . THR A 1 203 ? 9.406 0.325 -19.5 1 72.56 203 THR A O 1
ATOM 1565 N N . LYS A 1 204 ? 9.219 -0.34 -17.375 1 71.81 204 LYS A N 1
ATOM 1566 C CA . LYS A 1 204 ? 7.859 0.181 -17.234 1 71.81 204 LYS A CA 1
ATOM 1567 C C . LYS A 1 204 ? 7.875 1.669 -16.891 1 71.81 204 LYS A C 1
ATOM 1569 O O . LYS A 1 204 ? 8.898 2.201 -16.453 1 71.81 204 LYS A O 1
ATOM 1574 N N . GLU A 1 205 ? 6.75 2.336 -17.156 1 67.88 205 GLU A N 1
ATOM 1575 C CA . GLU A 1 205 ? 6.594 3.73 -16.75 1 67.88 205 GLU A CA 1
ATOM 1576 C C . GLU A 1 205 ? 6.551 3.861 -15.234 1 67.88 205 GLU A C 1
ATOM 1578 O O . GLU A 1 205 ? 6.113 2.943 -14.539 1 67.88 205 GLU A O 1
ATOM 1583 N N . PRO A 1 206 ? 7.078 5.062 -14.867 1 61.44 206 PRO A N 1
ATOM 1584 C CA . PRO A 1 206 ? 6.969 5.301 -13.43 1 61.44 206 PRO A CA 1
ATOM 1585 C C . PRO A 1 206 ? 5.543 5.129 -12.906 1 61.44 206 PRO A C 1
ATOM 1587 O O . PRO A 1 206 ? 4.59 5.559 -13.562 1 61.44 206 PRO A O 1
ATOM 1590 N N . GLY A 1 207 ? 5.383 4.273 -11.977 1 63.62 207 GLY A N 1
ATOM 1591 C CA . GLY A 1 207 ? 4.059 4.074 -11.406 1 63.62 207 GLY A CA 1
ATOM 1592 C C . GLY A 1 207 ? 3.502 2.688 -11.656 1 63.62 207 GLY A C 1
ATOM 1593 O O . GLY A 1 207 ? 2.537 2.275 -11.016 1 63.62 207 GLY A O 1
ATOM 1594 N N . GLU A 1 208 ? 4.035 2.051 -12.609 1 68.5 208 GLU A N 1
ATOM 1595 C CA . GLU A 1 208 ? 3.516 0.73 -12.945 1 68.5 208 GLU A CA 1
ATOM 1596 C C . GLU A 1 208 ? 4.277 -0.368 -12.211 1 68.5 208 GLU A C 1
ATOM 1598 O O . GLU A 1 208 ? 3.865 -1.53 -12.219 1 68.5 208 GLU A O 1
ATOM 1603 N N . GLY A 1 209 ? 5.348 0.083 -11.539 1 71.62 209 GLY A N 1
ATOM 1604 C CA . GLY A 1 209 ? 6.133 -0.897 -10.805 1 71.62 209 GLY A CA 1
ATOM 1605 C C . GLY A 1 209 ? 7.07 -0.271 -9.789 1 71.62 209 GLY A C 1
ATOM 1606 O O . GLY A 1 209 ? 7.312 0.937 -9.82 1 71.62 209 GLY A O 1
ATOM 1607 N N . THR A 1 210 ? 7.574 -1.094 -8.906 1 73.38 210 THR A N 1
ATOM 1608 C CA . THR A 1 210 ? 8.469 -0.606 -7.867 1 73.38 210 THR A CA 1
ATOM 1609 C C . THR A 1 210 ? 9.93 -0.737 -8.305 1 73.38 210 THR A C 1
ATOM 1611 O O . THR A 1 210 ? 10.812 -0.089 -7.742 1 73.38 210 THR A O 1
ATOM 1614 N N . GLY A 1 211 ? 10.141 -1.596 -9.312 1 77.69 211 GLY A N 1
ATOM 1615 C CA . GLY A 1 211 ? 11.492 -1.885 -9.75 1 77.69 211 GLY A CA 1
ATOM 1616 C C . GLY A 1 211 ? 12.266 -2.76 -8.781 1 77.69 211 GLY A C 1
ATOM 1617 O O . GLY A 1 211 ? 13.461 -2.992 -8.969 1 77.69 211 GLY A O 1
ATOM 1618 N N . LEU A 1 212 ? 11.648 -3.252 -7.812 1 84.81 212 LEU A N 1
ATOM 1619 C CA . LEU A 1 212 ? 12.312 -4.055 -6.797 1 84.81 212 LEU A CA 1
ATOM 1620 C C . LEU A 1 212 ? 11.742 -5.469 -6.758 1 84.81 212 LEU A C 1
ATOM 1622 O O . LEU A 1 212 ? 12.344 -6.367 -6.16 1 84.81 212 LEU A O 1
ATOM 1626 N N . GLY A 1 213 ? 10.648 -5.723 -7.43 1 88.56 213 GLY A N 1
ATOM 1627 C CA . GLY A 1 213 ? 9.898 -6.969 -7.316 1 88.56 213 GLY A CA 1
ATOM 1628 C C . GLY A 1 213 ? 10.742 -8.195 -7.625 1 88.56 213 GLY A C 1
ATOM 1629 O O . GLY A 1 213 ? 10.852 -9.102 -6.797 1 88.56 213 GLY A O 1
ATOM 1630 N N . LEU A 1 214 ? 11.398 -8.164 -8.75 1 91.5 214 LEU A N 1
ATOM 1631 C CA . LEU A 1 214 ? 12.148 -9.344 -9.172 1 91.5 214 LEU A CA 1
ATOM 1632 C C . LEU A 1 214 ? 13.445 -9.469 -8.375 1 91.5 214 LEU A C 1
ATOM 1634 O O . LEU A 1 214 ? 13.898 -10.586 -8.102 1 91.5 214 LEU A O 1
ATOM 1638 N N . PHE A 1 215 ? 14.039 -8.344 -8.031 1 87.56 215 PHE A N 1
ATOM 1639 C CA . PHE A 1 215 ? 15.227 -8.367 -7.18 1 87.56 215 PHE A CA 1
ATOM 1640 C C . PHE A 1 215 ? 14.914 -9 -5.832 1 87.56 215 PHE A C 1
ATOM 1642 O O . PHE A 1 215 ? 15.641 -9.898 -5.379 1 87.56 215 PHE A O 1
ATOM 1649 N N . ILE A 1 216 ? 13.82 -8.57 -5.242 1 89.44 216 ILE A N 1
ATOM 1650 C CA . ILE A 1 216 ? 13.406 -9.094 -3.941 1 89.44 216 ILE A CA 1
ATOM 1651 C C . ILE A 1 216 ? 13.07 -10.57 -4.062 1 89.44 216 ILE A C 1
ATOM 1653 O O . ILE A 1 216 ? 13.445 -11.375 -3.207 1 89.44 216 ILE A O 1
ATOM 1657 N N . THR A 1 217 ? 12.359 -10.891 -5.125 1 94.06 217 THR A N 1
ATOM 1658 C CA . THR A 1 217 ? 12 -12.289 -5.359 1 94.06 217 THR A CA 1
ATOM 1659 C C . THR A 1 217 ? 13.25 -13.164 -5.395 1 94.06 217 THR A C 1
ATOM 1661 O O . THR A 1 217 ? 13.312 -14.195 -4.719 1 94.06 217 THR A O 1
ATOM 1664 N N . ARG A 1 218 ? 14.25 -12.766 -6.105 1 93.38 218 ARG A N 1
ATOM 1665 C CA . ARG A 1 218 ? 15.492 -13.523 -6.203 1 93.38 218 ARG A CA 1
ATOM 1666 C C . ARG A 1 218 ? 16.172 -13.648 -4.844 1 93.38 218 ARG A C 1
ATOM 1668 O O . ARG A 1 218 ? 16.609 -14.742 -4.457 1 93.38 218 ARG A O 1
ATOM 1675 N N . LYS A 1 219 ? 16.234 -12.586 -4.133 1 90.12 219 LYS A N 1
ATOM 1676 C CA . LYS A 1 219 ? 16.891 -12.586 -2.832 1 90.12 219 LYS A CA 1
ATOM 1677 C C . LYS A 1 219 ? 16.141 -13.461 -1.833 1 90.12 219 LYS A C 1
ATOM 1679 O O . LYS A 1 219 ? 16.75 -14.195 -1.055 1 90.12 219 LYS A O 1
ATOM 1684 N N . LEU A 1 220 ? 14.836 -13.367 -1.87 1 89.88 220 LEU A N 1
ATOM 1685 C CA . LEU A 1 220 ? 14.031 -14.195 -0.981 1 89.88 220 LEU A CA 1
ATOM 1686 C C . LEU A 1 220 ? 14.234 -15.68 -1.292 1 89.88 220 LEU A C 1
ATOM 1688 O O . LEU A 1 220 ? 14.359 -16.5 -0.379 1 89.88 220 LEU A O 1
ATOM 1692 N N . MET A 1 221 ? 14.297 -16 -2.561 1 94.69 221 MET A N 1
ATOM 1693 C CA . MET A 1 221 ? 14.508 -17.391 -2.975 1 94.69 221 MET A CA 1
ATOM 1694 C C . MET A 1 221 ? 15.883 -17.891 -2.531 1 94.69 221 MET A C 1
ATOM 1696 O O . MET A 1 221 ? 16 -18.984 -1.986 1 94.69 221 MET A O 1
ATOM 1700 N N . GLU A 1 222 ? 16.875 -17.062 -2.736 1 92.19 222 GLU A N 1
ATOM 1701 C CA . GLU A 1 222 ? 18.234 -17.406 -2.322 1 92.19 222 GLU A CA 1
ATOM 1702 C C . GLU A 1 222 ? 18.297 -17.656 -0.818 1 92.19 222 GLU A C 1
ATOM 1704 O O . GLU A 1 222 ? 18.969 -18.594 -0.369 1 92.19 222 GLU A O 1
ATOM 1709 N N . GLY A 1 223 ? 17.594 -16.922 -0.081 1 88.06 223 GLY A N 1
ATOM 1710 C CA . GLY A 1 223 ? 17.609 -17.016 1.37 1 88.06 223 GLY A CA 1
ATOM 1711 C C . GLY A 1 223 ? 17.047 -18.328 1.896 1 88.06 223 GLY A C 1
ATOM 1712 O O . GLY A 1 223 ? 17.422 -18.766 2.982 1 88.06 223 GLY A O 1
ATOM 1713 N N . ILE A 1 224 ? 16.234 -18.953 1.118 1 89.62 224 ILE A N 1
ATOM 1714 C CA . ILE A 1 224 ? 15.617 -20.188 1.584 1 89.62 224 ILE A CA 1
ATOM 1715 C C . ILE A 1 224 ? 16.266 -21.375 0.885 1 89.62 224 ILE A C 1
ATOM 1717 O O . ILE A 1 224 ? 15.758 -22.5 0.967 1 89.62 224 ILE A O 1
ATOM 1721 N N . GLY A 1 225 ? 17.328 -21.078 0.146 1 93 225 GLY A N 1
ATOM 1722 C CA . GLY A 1 225 ? 18.016 -22.141 -0.555 1 93 225 GLY A CA 1
ATOM 1723 C C . GLY A 1 225 ? 17.344 -22.531 -1.857 1 93 225 GLY A C 1
ATOM 1724 O O . GLY A 1 225 ? 17.578 -23.625 -2.375 1 93 225 GLY A O 1
ATOM 1725 N N . GLY A 1 226 ? 16.469 -21.719 -2.361 1 96.5 226 GLY A N 1
ATOM 1726 C CA . GLY A 1 226 ? 15.812 -21.938 -3.641 1 96.5 226 GLY A CA 1
ATOM 1727 C C . GLY A 1 226 ? 16.453 -21.172 -4.781 1 96.5 226 GLY A C 1
ATOM 1728 O O . GLY A 1 226 ? 17.609 -20.75 -4.672 1 96.5 226 GLY A O 1
ATOM 1729 N N . ALA A 1 227 ? 15.719 -21.156 -5.922 1 97.25 227 ALA A N 1
ATOM 1730 C CA . ALA A 1 227 ? 16.234 -20.469 -7.105 1 97.25 227 ALA A CA 1
ATOM 1731 C C . ALA A 1 227 ? 15.094 -19.938 -7.965 1 97.25 227 ALA A C 1
ATOM 1733 O O . ALA A 1 227 ? 13.945 -20.375 -7.828 1 97.25 227 ALA A O 1
ATOM 1734 N N . ILE A 1 228 ? 15.469 -18.969 -8.781 1 97.44 228 ILE A N 1
ATOM 1735 C CA . ILE A 1 228 ? 14.539 -18.453 -9.781 1 97.44 228 ILE A CA 1
ATOM 1736 C C . ILE A 1 228 ? 15.219 -18.422 -11.148 1 97.44 228 ILE A C 1
ATOM 1738 O O . ILE A 1 228 ? 16.391 -18.031 -11.258 1 97.44 228 ILE A O 1
ATOM 1742 N N . ALA A 1 229 ? 14.516 -18.891 -12.148 1 97.31 229 ALA A N 1
ATOM 1743 C CA . ALA A 1 229 ? 14.969 -18.828 -13.531 1 97.31 229 ALA A CA 1
ATOM 1744 C C . ALA A 1 229 ? 13.906 -18.203 -14.43 1 97.31 229 ALA A C 1
ATOM 1746 O O . ALA A 1 229 ? 12.727 -18.156 -14.078 1 97.31 229 ALA A O 1
ATOM 1747 N N . VAL A 1 230 ? 14.398 -17.672 -15.594 1 97.5 230 VAL A N 1
ATOM 1748 C CA . VAL A 1 230 ? 13.469 -17.031 -16.531 1 97.5 230 VAL A CA 1
ATOM 1749 C C . VAL A 1 230 ? 13.734 -17.547 -17.938 1 97.5 230 VAL A C 1
ATOM 1751 O O . VAL A 1 230 ? 14.883 -17.719 -18.344 1 97.5 230 VAL A O 1
ATOM 1754 N N . LYS A 1 231 ? 12.695 -17.891 -18.609 1 97.12 231 LYS A N 1
ATOM 1755 C CA . LYS A 1 231 ? 12.688 -18.156 -20.047 1 97.12 231 LYS A CA 1
ATOM 1756 C C . LYS A 1 231 ? 11.672 -17.266 -20.766 1 97.12 231 LYS A C 1
ATOM 1758 O O . LYS A 1 231 ? 10.484 -17.281 -20.422 1 97.12 231 LYS A O 1
ATOM 1763 N N . SER A 1 232 ? 12.18 -16.5 -21.688 1 96.69 232 SER A N 1
ATOM 1764 C CA . SER A 1 232 ? 11.281 -15.57 -22.375 1 96.69 232 SER A CA 1
ATOM 1765 C C . SER A 1 232 ? 11.656 -15.438 -23.844 1 96.69 232 SER A C 1
ATOM 1767 O O . SER A 1 232 ? 12.836 -15.453 -24.203 1 96.69 232 SER A O 1
ATOM 1769 N N . VAL A 1 233 ? 10.617 -15.43 -24.672 1 93.94 233 VAL A N 1
ATOM 1770 C CA . VAL A 1 233 ? 10.766 -15.172 -26.094 1 93.94 233 VAL A CA 1
ATOM 1771 C C . VAL A 1 233 ? 9.898 -13.977 -26.5 1 93.94 233 VAL A C 1
ATOM 1773 O O . VAL A 1 233 ? 8.711 -13.922 -26.156 1 93.94 233 VAL A O 1
ATOM 1776 N N . VAL A 1 234 ? 10.547 -13.031 -27.188 1 94.25 234 VAL A N 1
ATOM 1777 C CA . VAL A 1 234 ? 9.82 -11.836 -27.609 1 94.25 234 VAL A CA 1
ATOM 1778 C C . VAL A 1 234 ? 8.602 -12.242 -28.438 1 94.25 234 VAL A C 1
ATOM 1780 O O . VAL A 1 234 ? 8.711 -13.039 -29.375 1 94.25 234 VAL A O 1
ATOM 1783 N N . GLY A 1 235 ? 7.484 -11.789 -28.047 1 94.44 235 GLY A N 1
ATOM 1784 C CA . GLY A 1 235 ? 6.25 -12.055 -28.766 1 94.44 235 GLY A CA 1
ATOM 1785 C C . GLY A 1 235 ? 5.539 -13.305 -28.297 1 94.44 235 GLY A C 1
ATOM 1786 O O . GLY A 1 235 ? 4.414 -13.586 -28.719 1 94.44 235 GLY A O 1
ATOM 1787 N N . GLU A 1 236 ? 6.137 -14.148 -27.359 1 94.44 236 GLU A N 1
ATOM 1788 C CA . GLU A 1 236 ? 5.543 -15.422 -26.953 1 94.44 236 GLU A CA 1
ATOM 1789 C C . GLU A 1 236 ? 5.223 -15.43 -25.469 1 94.44 236 GLU A C 1
ATOM 1791 O O . GLU A 1 236 ? 4.465 -16.281 -25 1 94.44 236 GLU A O 1
ATOM 1796 N N . GLY A 1 237 ? 5.855 -14.555 -24.781 1 96.94 237 GLY A N 1
ATOM 1797 C CA . GLY A 1 237 ? 5.57 -14.5 -23.359 1 96.94 237 GLY A CA 1
ATOM 1798 C C . GLY A 1 237 ? 6.773 -14.836 -22.5 1 96.94 237 GLY A C 1
ATOM 1799 O O . GLY A 1 237 ? 7.902 -14.875 -22.984 1 96.94 237 GLY A O 1
ATOM 1800 N N . THR A 1 238 ? 6.617 -14.93 -21.234 1 97.81 238 THR A N 1
ATOM 1801 C CA . THR A 1 238 ? 7.68 -15.156 -20.266 1 97.81 238 THR A CA 1
ATOM 1802 C C . THR A 1 238 ? 7.27 -16.219 -19.25 1 97.81 238 THR A C 1
ATOM 1804 O O . THR A 1 238 ? 6.117 -16.266 -18.812 1 97.81 238 THR A O 1
ATOM 1807 N N . THR A 1 239 ? 8.203 -17.125 -18.938 1 98.44 239 THR A N 1
ATOM 1808 C CA . THR A 1 239 ? 8.008 -18.125 -17.891 1 98.44 239 THR A CA 1
ATOM 1809 C C . THR A 1 239 ? 9.047 -17.953 -16.797 1 98.44 239 THR A C 1
ATOM 1811 O O . THR A 1 239 ? 10.25 -18.047 -17.047 1 98.44 239 THR A O 1
ATOM 1814 N N . PHE A 1 240 ? 8.578 -17.688 -15.625 1 98.56 240 PHE A N 1
ATOM 1815 C CA . PHE A 1 240 ? 9.43 -17.734 -14.445 1 98.56 240 PHE A CA 1
ATOM 1816 C C . PHE A 1 240 ? 9.297 -19.078 -13.734 1 98.56 240 PHE A C 1
ATOM 1818 O O . PHE A 1 240 ? 8.188 -19.594 -13.578 1 98.56 240 PHE A O 1
ATOM 1825 N N . THR A 1 241 ? 10.406 -19.641 -13.344 1 98.62 241 THR A N 1
ATOM 1826 C CA . THR A 1 241 ? 10.414 -20.906 -12.617 1 98.62 241 THR A CA 1
ATOM 1827 C C . THR A 1 241 ? 11.062 -20.734 -11.242 1 98.62 241 THR A C 1
ATOM 1829 O O . THR A 1 241 ? 12.227 -20.344 -11.141 1 98.62 241 THR A O 1
ATOM 1832 N N . LEU A 1 242 ? 10.312 -21 -10.25 1 98.62 242 LEU A N 1
ATOM 1833 C CA . LEU A 1 242 ? 10.797 -21 -8.875 1 98.62 242 LEU A CA 1
ATOM 1834 C C . LEU A 1 242 ? 11.094 -22.422 -8.414 1 98.62 242 LEU A C 1
ATOM 1836 O O . LEU A 1 242 ? 10.289 -23.328 -8.617 1 98.62 242 LEU A O 1
ATOM 1840 N N . THR A 1 243 ? 12.266 -22.625 -7.836 1 98.44 243 THR A N 1
ATOM 1841 C CA . THR A 1 243 ? 12.633 -23.891 -7.238 1 98.44 243 THR A CA 1
ATOM 1842 C C . THR A 1 243 ? 12.727 -23.781 -5.719 1 98.44 243 THR A C 1
ATOM 1844 O O . THR A 1 243 ? 13.5 -22.969 -5.195 1 98.44 243 THR A O 1
ATOM 1847 N N . PHE A 1 244 ? 11.922 -24.562 -5.059 1 97.69 244 PHE A N 1
ATOM 1848 C CA . PHE A 1 244 ? 11.891 -24.578 -3.6 1 97.69 244 PHE A CA 1
ATOM 1849 C C . PHE A 1 244 ? 12.438 -25.906 -3.062 1 97.69 244 PHE A C 1
ATOM 1851 O O . PHE A 1 244 ? 12.172 -26.969 -3.621 1 97.69 244 PHE A O 1
ATOM 1858 N N . PRO A 1 245 ? 13.242 -25.828 -1.943 1 97 245 PRO A N 1
ATOM 1859 C CA . PRO A 1 245 ? 13.578 -27.078 -1.261 1 97 245 PRO A CA 1
ATOM 1860 C C . PRO A 1 245 ? 12.375 -27.719 -0.578 1 97 245 PRO A C 1
ATOM 1862 O O . PRO A 1 245 ? 11.5 -27.016 -0.065 1 97 245 PRO A O 1
ATOM 1865 N N . VAL A 1 246 ? 12.359 -29.016 -0.591 1 96.44 246 VAL A N 1
ATOM 1866 C CA . VAL A 1 246 ? 11.32 -29.75 0.113 1 96.44 246 VAL A CA 1
ATOM 1867 C C . VAL A 1 246 ? 11.562 -29.688 1.618 1 96.44 246 VAL A C 1
ATOM 1869 O O . VAL A 1 246 ? 12.711 -29.781 2.07 1 96.44 246 VAL A O 1
ATOM 1872 N N . ALA A 1 247 ? 10.477 -29.5 2.264 1 93.75 247 ALA A N 1
ATOM 1873 C CA . ALA A 1 247 ? 10.594 -29.484 3.721 1 93.75 247 ALA A CA 1
ATOM 1874 C C . ALA A 1 247 ? 11.016 -30.859 4.242 1 93.75 247 ALA A C 1
ATOM 1876 O O . ALA A 1 247 ? 10.617 -31.891 3.699 1 93.75 247 ALA A O 1
ATOM 1877 N N . GLU A 1 248 ? 11.906 -30.844 5.301 1 83.19 248 GLU A N 1
ATOM 1878 C CA . GLU A 1 248 ? 12.352 -32.094 5.898 1 83.19 248 GLU A CA 1
ATOM 1879 C C . GLU A 1 248 ? 11.289 -32.688 6.82 1 83.19 248 GLU A C 1
ATOM 1881 O O . GLU A 1 248 ? 10.516 -31.938 7.426 1 83.19 248 GLU A O 1
ATOM 1886 N N . MET B 1 1 ? 21.266 3.852 -15.492 1 30.59 1 MET B N 1
ATOM 1887 C CA . MET B 1 1 ? 20.578 4.453 -14.352 1 30.59 1 MET B CA 1
ATOM 1888 C C . MET B 1 1 ? 20.266 3.398 -13.297 1 30.59 1 MET B C 1
ATOM 1890 O O . MET B 1 1 ? 20.5 3.617 -12.102 1 30.59 1 MET B O 1
ATOM 1894 N N . ALA B 1 2 ? 19.688 2.234 -13.812 1 37.34 2 ALA B N 1
ATOM 1895 C CA . ALA B 1 2 ? 19.547 1.004 -13.031 1 37.34 2 ALA B CA 1
ATOM 1896 C C . ALA B 1 2 ? 20.875 0.575 -12.43 1 37.34 2 ALA B C 1
ATOM 1898 O O . ALA B 1 2 ? 20.922 0.085 -11.297 1 37.34 2 ALA B O 1
ATOM 1899 N N . ASP B 1 3 ? 21.766 1.054 -13.164 1 40.78 3 ASP B N 1
ATOM 1900 C CA . ASP B 1 3 ? 23.125 0.634 -12.805 1 40.78 3 ASP B CA 1
ATOM 1901 C C . ASP B 1 3 ? 23.594 1.333 -11.531 1 40.78 3 ASP B C 1
ATOM 1903 O O . ASP B 1 3 ? 24.328 0.75 -10.734 1 40.78 3 ASP B O 1
ATOM 1907 N N . ALA B 1 4 ? 23.188 2.553 -11.523 1 38.19 4 ALA B N 1
ATOM 1908 C CA . ALA B 1 4 ? 23.766 3.32 -10.422 1 38.19 4 ALA B CA 1
ATOM 1909 C C . ALA B 1 4 ? 23.25 2.826 -9.078 1 38.19 4 ALA B C 1
ATOM 1911 O O . ALA B 1 4 ? 24.031 2.682 -8.125 1 38.19 4 ALA B O 1
ATOM 1912 N N . LEU B 1 5 ? 21.938 2.705 -8.922 1 44.69 5 LEU B N 1
ATOM 1913 C CA . LEU B 1 5 ? 21.406 2.221 -7.648 1 44.69 5 LEU B CA 1
ATOM 1914 C C . LEU B 1 5 ? 21.828 0.776 -7.402 1 44.69 5 LEU B C 1
ATOM 1916 O O . LEU B 1 5 ? 22.125 0.392 -6.266 1 44.69 5 LEU B O 1
ATOM 1920 N N . ALA B 1 6 ? 21.828 0.016 -8.57 1 45.22 6 ALA B N 1
ATOM 1921 C CA . ALA B 1 6 ? 22.312 -1.358 -8.484 1 45.22 6 ALA B CA 1
ATOM 1922 C C . ALA B 1 6 ? 23.719 -1.406 -7.914 1 45.22 6 ALA B C 1
ATOM 1924 O O . ALA B 1 6 ? 24.078 -2.338 -7.188 1 45.22 6 ALA B O 1
ATOM 1925 N N . LYS B 1 7 ? 24.469 -0.573 -8.523 1 39.56 7 LYS B N 1
ATOM 1926 C CA . LYS B 1 7 ? 25.859 -0.465 -8.07 1 39.56 7 LYS B CA 1
ATOM 1927 C C . LYS B 1 7 ? 25.922 -0.165 -6.574 1 39.56 7 LYS B C 1
ATOM 1929 O O . LYS B 1 7 ? 26.906 -0.5 -5.91 1 39.56 7 LYS B O 1
ATOM 1934 N N . TYR B 1 8 ? 24.969 0.621 -6.266 1 40.91 8 TYR B N 1
ATOM 1935 C CA . TYR B 1 8 ? 24.969 1.072 -4.879 1 40.91 8 TYR B CA 1
ATOM 1936 C C . TYR B 1 8 ? 24.344 0.026 -3.965 1 40.91 8 TYR B C 1
ATOM 1938 O O . TYR B 1 8 ? 24.391 0.162 -2.74 1 40.91 8 TYR B O 1
ATOM 1946 N N . LEU B 1 9 ? 23.422 -0.678 -4.5 1 46.5 9 LEU B N 1
ATOM 1947 C CA . LEU B 1 9 ? 23.031 -1.869 -3.752 1 46.5 9 LEU B CA 1
ATOM 1948 C C . LEU B 1 9 ? 24.219 -2.824 -3.604 1 46.5 9 LEU B C 1
ATOM 1950 O O . LEU B 1 9 ? 25 -3 -4.543 1 46.5 9 LEU B O 1
ATOM 1954 N N . PRO B 1 10 ? 24.984 -2.891 -2.547 1 38.66 10 PRO B N 1
ATOM 1955 C CA . PRO B 1 10 ? 26.141 -3.787 -2.531 1 38.66 10 PRO B CA 1
ATOM 1956 C C . PRO B 1 10 ? 25.984 -4.961 -3.496 1 38.66 10 PRO B C 1
ATOM 1958 O O . PRO B 1 10 ? 24.906 -5.531 -3.617 1 38.66 10 PRO B O 1
ATOM 1961 N N . ASP B 1 11 ? 26.516 -4.801 -4.746 1 38.66 11 ASP B N 1
ATOM 1962 C CA . ASP B 1 11 ? 26.641 -6.012 -5.551 1 38.66 11 ASP B CA 1
ATOM 1963 C C . ASP B 1 11 ? 26.438 -7.262 -4.699 1 38.66 11 ASP B C 1
ATOM 1965 O O . ASP B 1 11 ? 25.938 -8.273 -5.184 1 38.66 11 ASP B O 1
ATOM 1969 N N . ASN B 1 12 ? 27.641 -7.508 -3.842 1 35.81 12 ASN B N 1
ATOM 1970 C CA . ASN B 1 12 ? 27.953 -8.812 -3.268 1 35.81 12 ASN B CA 1
ATOM 1971 C C . ASN B 1 12 ? 26.875 -9.289 -2.307 1 35.81 12 ASN B C 1
ATOM 1973 O O . ASN B 1 12 ? 26.047 -8.492 -1.852 1 35.81 12 ASN B O 1
ATOM 1977 N N . GLY B 1 13 ? 26.875 -10.523 -1.854 1 38.41 13 GLY B N 1
ATOM 1978 C CA . GLY B 1 13 ? 26.391 -11.539 -0.932 1 38.41 13 GLY B CA 1
ATOM 1979 C C . GLY B 1 13 ? 25.922 -10.969 0.393 1 38.41 13 GLY B C 1
ATOM 1980 O O . GLY B 1 13 ? 25.281 -11.664 1.18 1 38.41 13 GLY B O 1
ATOM 1981 N N . ASN B 1 14 ? 26.562 -9.844 1.033 1 40.97 14 ASN B N 1
ATOM 1982 C CA . ASN B 1 14 ? 26.25 -9.516 2.42 1 40.97 14 ASN B CA 1
ATOM 1983 C C . ASN B 1 14 ? 25.188 -8.43 2.514 1 40.97 14 ASN B C 1
ATOM 1985 O O . ASN B 1 14 ? 25.484 -7.289 2.873 1 40.97 14 ASN B O 1
ATOM 1989 N N . VAL B 1 15 ? 24.484 -7.93 1.529 1 49.88 15 VAL B N 1
ATOM 1990 C CA . VAL B 1 15 ? 23.359 -7.121 1.986 1 49.88 15 VAL B CA 1
ATOM 1991 C C . VAL B 1 15 ? 22.938 -7.562 3.387 1 49.88 15 VAL B C 1
ATOM 1993 O O . VAL B 1 15 ? 22.609 -8.727 3.602 1 49.88 15 VAL B O 1
ATOM 1996 N N . GLU B 1 16 ? 23.328 -6.789 4.359 1 57.62 16 GLU B N 1
ATOM 1997 C CA . GLU B 1 16 ? 23.016 -7.102 5.75 1 57.62 16 GLU B CA 1
ATOM 1998 C C . GLU B 1 16 ? 21.547 -7.453 5.914 1 57.62 16 GLU B C 1
ATOM 2000 O O . GLU B 1 16 ? 20.688 -6.938 5.184 1 57.62 16 GLU B O 1
ATOM 2005 N N . GLY B 1 17 ? 21.281 -8.602 6.289 1 66.5 17 GLY B N 1
ATOM 2006 C CA . GLY B 1 17 ? 20.047 -9.25 6.66 1 66.5 17 GLY B CA 1
ATOM 2007 C C . GLY B 1 17 ? 18.938 -8.273 7.016 1 66.5 17 GLY B C 1
ATOM 2008 O O . GLY B 1 17 ? 17.797 -8.422 6.574 1 66.5 17 GLY B O 1
ATOM 2009 N N . GLU B 1 18 ? 19.375 -7.035 7.441 1 72.88 18 GLU B N 1
ATOM 2010 C CA . GLU B 1 18 ? 18.359 -6.094 7.914 1 72.88 18 GLU B CA 1
ATOM 2011 C C . GLU B 1 18 ? 17.859 -5.219 6.777 1 72.88 18 GLU B C 1
ATOM 2013 O O . GLU B 1 18 ? 16.656 -4.949 6.688 1 72.88 18 GLU B O 1
ATOM 2018 N N . LEU B 1 19 ? 18.719 -4.801 5.887 1 75 19 LEU B N 1
ATOM 2019 C CA . LEU B 1 19 ? 18.312 -3.969 4.758 1 75 19 LEU B CA 1
ATOM 2020 C C . LEU B 1 19 ? 17.422 -4.746 3.793 1 75 19 LEU B C 1
ATOM 2022 O O . LEU B 1 19 ? 16.453 -4.203 3.268 1 75 19 LEU B O 1
ATOM 2026 N N . LEU B 1 20 ? 17.781 -5.91 3.6 1 77.56 20 LEU B N 1
ATOM 2027 C CA . LEU B 1 20 ? 16.953 -6.746 2.729 1 77.56 20 LEU B CA 1
ATOM 2028 C C . LEU B 1 20 ? 15.547 -6.902 3.289 1 77.56 20 LEU B C 1
ATOM 2030 O O . LEU B 1 20 ? 14.57 -6.84 2.541 1 77.56 20 LEU B O 1
ATOM 2034 N N . GLU B 1 21 ? 15.516 -7.047 4.562 1 80.06 21 GLU B N 1
ATOM 2035 C CA . GLU B 1 21 ? 14.211 -7.18 5.203 1 80.06 21 GLU B CA 1
ATOM 2036 C C . GLU B 1 21 ? 13.391 -5.902 5.051 1 80.06 21 GLU B C 1
ATOM 2038 O O . GLU B 1 21 ? 12.188 -5.961 4.805 1 80.06 21 GLU B O 1
ATOM 2043 N N . LEU B 1 22 ? 14.062 -4.836 5.145 1 78.19 22 LEU B N 1
ATOM 2044 C CA . LEU B 1 22 ? 13.391 -3.549 4.992 1 78.19 22 LEU B CA 1
ATOM 2045 C C . LEU B 1 22 ? 12.891 -3.365 3.564 1 78.19 22 LEU B C 1
ATOM 2047 O O . LEU B 1 22 ? 11.742 -2.967 3.354 1 78.19 22 LEU B O 1
ATOM 2051 N N . LEU B 1 23 ? 13.688 -3.715 2.613 1 81.25 23 LEU B N 1
ATOM 2052 C CA . LEU B 1 23 ? 13.32 -3.574 1.208 1 81.25 23 LEU B CA 1
ATOM 2053 C C . LEU B 1 23 ? 12.188 -4.523 0.844 1 81.25 23 LEU B C 1
ATOM 2055 O O . LEU B 1 23 ? 11.281 -4.152 0.096 1 81.25 23 LEU B O 1
ATOM 2059 N N . ALA B 1 24 ? 12.312 -5.668 1.379 1 83.5 24 ALA B N 1
ATOM 2060 C CA . ALA B 1 24 ? 11.273 -6.66 1.126 1 83.5 24 ALA B CA 1
ATOM 2061 C C . ALA B 1 24 ? 9.93 -6.203 1.686 1 83.5 24 ALA B C 1
ATOM 2063 O O . ALA B 1 24 ? 8.891 -6.352 1.032 1 83.5 24 ALA B O 1
ATOM 2064 N N . PHE B 1 25 ? 9.992 -5.691 2.795 1 81.81 25 PHE B N 1
ATOM 2065 C CA . PHE B 1 25 ? 8.773 -5.191 3.42 1 81.81 25 PHE B CA 1
ATOM 2066 C C . PHE B 1 25 ? 8.211 -4.016 2.631 1 81.81 25 PHE B C 1
ATOM 2068 O O . PHE B 1 25 ? 7.004 -3.953 2.381 1 81.81 25 PHE B O 1
ATOM 2075 N N . ASN B 1 26 ? 9.062 -3.166 2.275 1 81.75 26 ASN B N 1
ATOM 2076 C CA . ASN B 1 26 ? 8.625 -2.01 1.501 1 81.75 26 ASN B CA 1
ATOM 2077 C C . ASN B 1 26 ? 7.992 -2.432 0.177 1 81.75 26 ASN B C 1
ATOM 2079 O O . ASN B 1 26 ? 6.984 -1.863 -0.242 1 81.75 26 ASN B O 1
ATOM 2083 N N . GLU B 1 27 ? 8.586 -3.332 -0.447 1 83.62 27 GLU B N 1
ATOM 2084 C CA . GLU B 1 27 ? 8.062 -3.857 -1.703 1 83.62 27 GLU B CA 1
ATOM 2085 C C . GLU B 1 27 ? 6.688 -4.488 -1.506 1 83.62 27 GLU B C 1
ATOM 2087 O O . GLU B 1 27 ? 5.777 -4.27 -2.309 1 83.62 27 GLU B O 1
ATOM 2092 N N . LYS B 1 28 ? 6.605 -5.203 -0.459 1 84.94 28 LYS B N 1
ATOM 2093 C CA . LYS B 1 28 ? 5.332 -5.84 -0.132 1 84.94 28 LYS B CA 1
ATOM 2094 C C . LYS B 1 28 ? 4.242 -4.797 0.094 1 84.94 28 LYS B C 1
ATOM 2096 O O . LYS B 1 28 ? 3.137 -4.922 -0.44 1 84.94 28 LYS B O 1
ATOM 2101 N N . MET B 1 29 ? 4.574 -3.781 0.77 1 83.94 29 MET B N 1
ATOM 2102 C CA . MET B 1 29 ? 3.604 -2.732 1.072 1 83.94 29 MET B CA 1
ATOM 2103 C C . MET B 1 29 ? 3.258 -1.934 -0.18 1 83.94 29 MET B C 1
ATOM 2105 O O . MET B 1 29 ? 2.104 -1.552 -0.379 1 83.94 29 MET B O 1
ATOM 2109 N N . ALA B 1 30 ? 4.262 -1.696 -0.929 1 84.88 30 ALA B N 1
ATOM 2110 C CA . ALA B 1 30 ? 4.016 -0.979 -2.178 1 84.88 30 ALA B CA 1
ATOM 2111 C C . ALA B 1 30 ? 3.078 -1.766 -3.088 1 84.88 30 ALA B C 1
ATOM 2113 O O . ALA B 1 30 ? 2.174 -1.193 -3.699 1 84.88 30 ALA B O 1
ATOM 2114 N N . GLU B 1 31 ? 3.289 -2.975 -3.178 1 82.62 31 GLU B N 1
ATOM 2115 C CA . GLU B 1 31 ? 2.412 -3.82 -3.98 1 82.62 31 GLU B CA 1
ATOM 2116 C C . GLU B 1 31 ? 0.996 -3.846 -3.41 1 82.62 31 GLU B C 1
ATOM 2118 O O . GLU B 1 31 ? 0.019 -3.811 -4.16 1 82.62 31 GLU B O 1
ATOM 2123 N N . LEU B 1 32 ? 0.939 -3.904 -2.137 1 79.69 32 LEU B N 1
ATOM 2124 C CA . LEU B 1 32 ? -0.361 -3.859 -1.475 1 79.69 32 LEU B CA 1
ATOM 2125 C C . LEU B 1 32 ? -1.078 -2.547 -1.776 1 79.69 32 LEU B C 1
ATOM 2127 O O . LEU B 1 32 ? -2.283 -2.539 -2.041 1 79.69 32 LEU B O 1
ATOM 2131 N N . GLY B 1 33 ? -0.303 -1.532 -1.666 1 81.06 33 GLY B N 1
ATOM 2132 C CA . GLY B 1 33 ? -0.878 -0.237 -1.99 1 81.06 33 GLY B CA 1
ATOM 2133 C C . GLY B 1 33 ? -1.427 -0.164 -3.402 1 81.06 33 GLY B C 1
ATOM 2134 O O . GLY B 1 33 ? -2.527 0.345 -3.621 1 81.06 33 GLY B O 1
ATOM 2135 N N . ARG B 1 34 ? -0.725 -0.677 -4.305 1 78.44 34 ARG B N 1
ATOM 2136 C CA . ARG B 1 34 ? -1.148 -0.685 -5.699 1 78.44 34 ARG B CA 1
ATOM 2137 C C . ARG B 1 34 ? -2.416 -1.513 -5.883 1 78.44 34 ARG B C 1
ATOM 2139 O O . ARG B 1 34 ? -3.328 -1.111 -6.609 1 78.44 34 ARG B O 1
ATOM 2146 N N . MET B 1 35 ? -2.406 -2.547 -5.281 1 74.31 35 MET B N 1
ATOM 2147 C CA . MET B 1 35 ? -3.568 -3.43 -5.359 1 74.31 35 MET B CA 1
ATOM 2148 C C . MET B 1 35 ? -4.773 -2.803 -4.668 1 74.31 35 MET B C 1
ATOM 2150 O O . MET B 1 35 ? -5.898 -2.906 -5.16 1 74.31 35 MET B O 1
ATOM 2154 N N . ALA B 1 36 ? -4.43 -2.299 -3.496 1 71.06 36 ALA B N 1
ATOM 2155 C CA . ALA B 1 36 ? -5.5 -1.665 -2.727 1 71.06 36 ALA B CA 1
ATOM 2156 C C . ALA B 1 36 ? -6.195 -0.581 -3.545 1 71.06 36 ALA B C 1
ATOM 2158 O O . ALA B 1 36 ? -7.418 -0.437 -3.482 1 71.06 36 ALA B O 1
ATOM 2159 N N . ALA B 1 37 ? -5.398 0.091 -4.328 1 67.5 37 ALA B N 1
ATOM 2160 C CA . ALA B 1 37 ? -5.996 1.103 -5.195 1 67.5 37 ALA B CA 1
ATOM 2161 C C . ALA B 1 37 ? -6.977 0.469 -6.176 1 67.5 37 ALA B C 1
ATOM 2163 O O . ALA B 1 37 ? -8.055 1.018 -6.43 1 67.5 37 ALA B O 1
ATOM 2164 N N . GLY B 1 38 ? -6.637 -0.659 -6.703 1 67.06 38 GLY B N 1
ATOM 2165 C CA . GLY B 1 38 ? -7.527 -1.39 -7.59 1 67.06 38 GLY B CA 1
ATOM 2166 C C . GLY B 1 38 ? -8.742 -1.962 -6.879 1 67.06 38 GLY B C 1
ATOM 2167 O O . GLY B 1 38 ? -9.859 -1.898 -7.398 1 67.06 38 GLY B O 1
ATOM 2168 N N . VAL B 1 39 ? -8.523 -2.404 -5.695 1 66.44 39 VAL B N 1
ATOM 2169 C CA . VAL B 1 39 ? -9.578 -3.025 -4.902 1 66.44 39 VAL B CA 1
ATOM 2170 C C . VAL B 1 39 ? -10.57 -1.961 -4.438 1 66.44 39 VAL B C 1
ATOM 2172 O O . VAL B 1 39 ? -11.789 -2.164 -4.5 1 66.44 39 VAL B O 1
ATOM 2175 N N . VAL B 1 40 ? -9.977 -0.904 -3.992 1 67.56 40 VAL B N 1
ATOM 2176 C CA . VAL B 1 40 ? -10.828 0.168 -3.492 1 67.56 40 VAL B CA 1
ATOM 2177 C C . VAL B 1 40 ? -11.781 0.632 -4.594 1 67.56 40 VAL B C 1
ATOM 2179 O O . VAL B 1 40 ? -12.953 0.918 -4.336 1 67.56 40 VAL B O 1
ATOM 2182 N N . HIS B 1 41 ? -11.258 0.695 -5.844 1 71 41 HIS B N 1
ATOM 2183 C CA . HIS B 1 41 ? -12.141 1.012 -6.957 1 71 41 HIS B CA 1
ATOM 2184 C C . HIS B 1 41 ? -13.273 -0.011 -7.074 1 71 41 HIS B C 1
ATOM 2186 O O . HIS B 1 41 ? -14.43 0.356 -7.289 1 71 41 HIS B O 1
ATOM 2192 N N . GLU B 1 42 ? -12.977 -1.144 -6.766 1 71 42 GLU B N 1
ATOM 2193 C CA . GLU B 1 42 ? -13.961 -2.221 -6.859 1 71 42 GLU B CA 1
ATOM 2194 C C . GLU B 1 42 ? -14.898 -2.219 -5.652 1 71 42 GLU B C 1
ATOM 2196 O O . GLU B 1 42 ? -16.031 -2.701 -5.738 1 71 42 GLU B O 1
ATOM 2201 N N . LEU B 1 43 ? -14.344 -1.727 -4.512 1 75.06 43 LEU B N 1
ATOM 2202 C CA . LEU B 1 43 ? -15.18 -1.649 -3.316 1 75.06 43 LEU B CA 1
ATOM 2203 C C . LEU B 1 43 ? -16.312 -0.655 -3.508 1 75.06 43 LEU B C 1
ATOM 2205 O O . LEU B 1 43 ? -17.391 -0.827 -2.939 1 75.06 43 LEU B O 1
ATOM 2209 N N . ASN B 1 44 ? -16.094 0.262 -4.359 1 77.69 44 ASN B N 1
ATOM 2210 C CA . ASN B 1 44 ? -17.062 1.33 -4.555 1 77.69 44 ASN B CA 1
ATOM 2211 C C . ASN B 1 44 ? -18.328 0.82 -5.25 1 77.69 44 ASN B C 1
ATOM 2213 O O . ASN B 1 44 ? -19.422 1.294 -4.969 1 77.69 44 ASN B O 1
ATOM 2217 N N . THR B 1 45 ? -18.172 -0.125 -6.039 1 80 45 THR B N 1
ATOM 2218 C CA . THR B 1 45 ? -19.312 -0.648 -6.77 1 80 45 THR B CA 1
ATOM 2219 C C . THR B 1 45 ? -20.266 -1.368 -5.828 1 80 45 THR B C 1
ATOM 2221 O O . THR B 1 45 ? -21.453 -1.011 -5.738 1 80 45 THR B O 1
ATOM 2224 N N . PRO B 1 46 ? -19.766 -2.328 -5.066 1 85.56 46 PRO B N 1
ATOM 2225 C CA . PRO B 1 46 ? -20.688 -2.949 -4.109 1 85.56 46 PRO B CA 1
ATOM 2226 C C . PRO B 1 46 ? -21.203 -1.962 -3.07 1 85.56 46 PRO B C 1
ATOM 2228 O O . PRO B 1 46 ? -22.359 -2.053 -2.656 1 85.56 46 PRO B O 1
ATOM 2231 N N . LEU B 1 47 ? -20.469 -1.084 -2.686 1 88.06 47 LEU B N 1
ATOM 2232 C CA . LEU B 1 47 ? -20.906 -0.114 -1.688 1 88.06 47 LEU B CA 1
ATOM 2233 C C . LEU B 1 47 ? -22.031 0.759 -2.232 1 88.06 47 LEU B C 1
ATOM 2235 O O . LEU B 1 47 ? -22.984 1.059 -1.519 1 88.06 47 LEU B O 1
ATOM 2239 N N . SER B 1 48 ? -21.859 1.134 -3.49 1 87.81 48 SER B N 1
ATOM 2240 C CA . SER B 1 48 ? -22.906 1.917 -4.137 1 87.81 48 SER B CA 1
ATOM 2241 C C . SER B 1 48 ? -24.219 1.134 -4.211 1 87.81 48 SER B C 1
ATOM 2243 O O . SER B 1 48 ? -25.297 1.7 -4.043 1 87.81 48 SER B O 1
ATOM 2245 N N . VAL B 1 49 ? -24.125 -0.095 -4.453 1 90.81 49 VAL B N 1
ATOM 2246 C CA . VAL B 1 49 ? -25.297 -0.958 -4.5 1 90.81 49 VAL B CA 1
ATOM 2247 C C . VAL B 1 49 ? -25.969 -1.012 -3.121 1 90.81 49 VAL B C 1
ATOM 2249 O O . VAL B 1 49 ? -27.188 -0.905 -3.008 1 90.81 49 VAL B O 1
ATOM 2252 N N . ILE B 1 50 ? -25.156 -1.136 -2.119 1 93.62 50 ILE B N 1
ATOM 2253 C CA . ILE B 1 50 ? -25.672 -1.21 -0.754 1 93.62 50 ILE B CA 1
ATOM 2254 C C . ILE B 1 50 ? -26.359 0.099 -0.393 1 93.62 50 ILE B C 1
ATOM 2256 O O . ILE B 1 50 ? -27.484 0.09 0.119 1 93.62 50 ILE B O 1
ATOM 2260 N N . VAL B 1 51 ? -25.766 1.168 -0.729 1 92.75 51 VAL B N 1
ATOM 2261 C CA . VAL B 1 51 ? -26.328 2.479 -0.42 1 92.75 51 VAL B CA 1
ATOM 2262 C C . VAL B 1 51 ? -27.641 2.668 -1.177 1 92.75 51 VAL B C 1
ATOM 2264 O O . VAL B 1 51 ? -28.656 3.076 -0.593 1 92.75 51 VAL B O 1
ATOM 2267 N N . SER B 1 52 ? -27.609 2.342 -2.434 1 93.5 52 SER B N 1
ATOM 2268 C CA . SER B 1 52 ? -28.797 2.496 -3.258 1 93.5 52 SER B CA 1
ATOM 2269 C C . SER B 1 52 ? -29.938 1.611 -2.758 1 93.5 52 SER B C 1
ATOM 2271 O O . SER B 1 52 ? -31.078 2.062 -2.643 1 93.5 52 SER B O 1
ATOM 2273 N N . ALA B 1 53 ? -29.609 0.426 -2.494 1 94.06 53 ALA B N 1
ATOM 2274 C CA . ALA B 1 53 ? -30.625 -0.518 -2.016 1 94.06 53 ALA B CA 1
ATOM 2275 C C . ALA B 1 53 ? -31.219 -0.056 -0.69 1 94.06 53 ALA B C 1
ATOM 2277 O O . ALA B 1 53 ? -32.438 -0.085 -0.509 1 94.06 53 ALA B O 1
ATOM 2278 N N . THR B 1 54 ? -30.406 0.321 0.217 1 95 54 THR B N 1
ATOM 2279 C CA . THR B 1 54 ? -30.875 0.756 1.523 1 95 54 THR B CA 1
ATOM 2280 C C . THR B 1 54 ? -31.75 2.002 1.391 1 95 54 THR B C 1
ATOM 2282 O O . THR B 1 54 ? -32.781 2.115 2.051 1 95 54 THR B O 1
ATOM 2285 N N . GLN B 1 55 ? -31.359 2.889 0.489 1 93.94 55 GLN B N 1
ATOM 2286 C CA . GLN B 1 55 ? -32.156 4.098 0.265 1 93.94 55 GLN B CA 1
ATOM 2287 C C . GLN B 1 55 ? -33.5 3.764 -0.332 1 93.94 55 GLN B C 1
ATOM 2289 O O . GLN B 1 55 ? -34.5 4.383 0.019 1 93.94 55 GLN B O 1
ATOM 2294 N N . MET B 1 56 ? -33.562 2.809 -1.196 1 94.06 56 MET B N 1
ATOM 2295 C CA . MET B 1 56 ? -34.812 2.365 -1.793 1 94.06 56 MET B CA 1
ATOM 2296 C C . MET B 1 56 ? -35.719 1.755 -0.739 1 94.06 56 MET B C 1
ATOM 2298 O O . MET B 1 56 ? -36.938 2.033 -0.719 1 94.06 56 MET B O 1
ATOM 2302 N N . ILE B 1 57 ? -35.188 1.004 0.149 1 94.19 57 ILE B N 1
ATOM 2303 C CA . ILE B 1 57 ? -35.969 0.365 1.207 1 94.19 57 ILE B CA 1
ATOM 2304 C C . ILE B 1 57 ? -36.531 1.427 2.143 1 94.19 57 ILE B C 1
ATOM 2306 O O . ILE B 1 57 ? -37.719 1.358 2.529 1 94.19 57 ILE B O 1
ATOM 2310 N N . LEU B 1 58 ? -35.719 2.412 2.453 1 93.81 58 LEU B N 1
ATOM 2311 C CA . LEU B 1 58 ? -36.094 3.428 3.43 1 93.81 58 LEU B CA 1
ATOM 2312 C C . LEU B 1 58 ? -37.188 4.328 2.881 1 93.81 58 LEU B C 1
ATOM 2314 O O . LEU B 1 58 ? -37.844 5.047 3.641 1 93.81 58 LEU B O 1
ATOM 2318 N N . ARG B 1 59 ? -37.406 4.238 1.609 1 91.69 59 ARG B N 1
ATOM 2319 C CA . ARG B 1 59 ? -38.469 5.004 0.983 1 91.69 59 ARG B CA 1
ATOM 2320 C C . ARG B 1 59 ? -39.812 4.305 1.155 1 91.69 59 ARG B C 1
ATOM 2322 O O . ARG B 1 59 ? -40.875 4.914 0.951 1 91.69 59 ARG B O 1
ATOM 2329 N N . GLU B 1 60 ? -39.719 3.072 1.515 1 87.62 60 GLU B N 1
ATOM 2330 C CA . GLU B 1 60 ? -40.938 2.336 1.732 1 87.62 60 GLU B CA 1
ATOM 2331 C C . GLU B 1 60 ? -41.656 2.818 2.99 1 87.62 60 GLU B C 1
ATOM 2333 O O . GLU B 1 60 ? -41.062 2.91 4.059 1 87.62 60 GLU B O 1
ATOM 2338 N N . GLU B 1 61 ? -42.906 3.166 2.842 1 82.5 61 GLU B N 1
ATOM 2339 C CA . GLU B 1 61 ? -43.688 3.76 3.922 1 82.5 61 GLU B CA 1
ATOM 2340 C C . GLU B 1 61 ? -44.094 2.709 4.957 1 82.5 61 GLU B C 1
ATOM 2342 O O . GLU B 1 61 ? -44.125 2.992 6.156 1 82.5 61 GLU B O 1
ATOM 2347 N N . GLU B 1 62 ? -44.406 1.523 4.523 1 82.31 62 GLU B N 1
ATOM 2348 C CA . GLU B 1 62 ? -44.906 0.518 5.438 1 82.31 62 GLU B CA 1
ATOM 2349 C C . GLU B 1 62 ? -43.844 -0.465 5.863 1 82.31 62 GLU B C 1
ATOM 2351 O O . GLU B 1 62 ? -44 -1.681 5.766 1 82.31 62 GLU B O 1
ATOM 2356 N N . LEU B 1 63 ? -42.719 0.073 6.441 1 87.12 63 LEU B N 1
ATOM 2357 C CA . LEU B 1 63 ? -41.656 -0.812 6.914 1 87.12 63 LEU B CA 1
ATOM 2358 C C . LEU B 1 63 ? -41.781 -1.048 8.414 1 87.12 63 LEU B C 1
ATOM 2360 O O . LEU B 1 63 ? -42.031 -0.11 9.18 1 87.12 63 LEU B O 1
ATOM 2364 N N . PRO B 1 64 ? -41.719 -2.256 8.828 1 88.5 64 PRO B N 1
ATOM 2365 C CA . PRO B 1 64 ? -41.594 -2.477 10.273 1 88.5 64 PRO B CA 1
ATOM 2366 C C . PRO B 1 64 ? -40.469 -1.671 10.906 1 88.5 64 PRO B C 1
ATOM 2368 O O . PRO B 1 64 ? -39.406 -1.495 10.289 1 88.5 64 PRO B O 1
ATOM 2371 N N . GLU B 1 65 ? -40.719 -1.207 12.133 1 89.81 65 GLU B N 1
ATOM 2372 C CA . GLU B 1 65 ? -39.75 -0.329 12.812 1 89.81 65 GLU B CA 1
ATOM 2373 C C . GLU B 1 65 ? -38.375 -0.991 12.953 1 89.81 65 GLU B C 1
ATOM 2375 O O . GLU B 1 65 ? -37.375 -0.349 12.734 1 89.81 65 GLU B O 1
ATOM 2380 N N . PHE B 1 66 ? -38.469 -2.244 13.219 1 91.5 66 PHE B N 1
ATOM 2381 C CA . PHE B 1 66 ? -37.219 -2.996 13.383 1 91.5 66 PHE B CA 1
ATOM 2382 C C . PHE B 1 66 ? -36.406 -2.998 12.094 1 91.5 66 PHE B C 1
ATOM 2384 O O . PHE B 1 66 ? -35.219 -2.779 12.109 1 91.5 66 PHE B O 1
ATOM 2391 N N . VAL B 1 67 ? -37.094 -3.182 11 1 92.62 67 VAL B N 1
ATOM 2392 C CA . VAL B 1 67 ? -36.438 -3.252 9.695 1 92.62 67 VAL B CA 1
ATOM 2393 C C . VAL B 1 67 ? -35.875 -1.881 9.32 1 92.62 67 VAL B C 1
ATOM 2395 O O . VAL B 1 67 ? -34.75 -1.775 8.836 1 92.62 67 VAL B O 1
ATOM 2398 N N . ARG B 1 68 ? -36.656 -0.874 9.617 1 92.75 68 ARG B N 1
ATOM 2399 C CA . ARG B 1 68 ? -36.219 0.486 9.312 1 92.75 68 ARG B CA 1
ATOM 2400 C C . ARG B 1 68 ? -34.938 0.837 10.086 1 92.75 68 ARG B C 1
ATOM 2402 O O . ARG B 1 68 ? -34 1.37 9.508 1 92.75 68 ARG B O 1
ATOM 2409 N N . GLU B 1 69 ? -34.875 0.474 11.328 1 94.12 69 GLU B N 1
ATOM 2410 C CA . GLU B 1 69 ? -33.719 0.752 12.172 1 94.12 69 GLU B CA 1
ATOM 2411 C C . GLU B 1 69 ? -32.469 0.025 11.656 1 94.12 69 GLU B C 1
ATOM 2413 O O . GLU B 1 69 ? -31.406 0.608 11.578 1 94.12 69 GLU B O 1
ATOM 2418 N N . MET B 1 70 ? -32.719 -1.208 11.312 1 93.88 70 MET B N 1
ATOM 2419 C CA . MET B 1 70 ? -31.594 -2.014 10.836 1 93.88 70 MET B CA 1
ATOM 2420 C C . MET B 1 70 ? -31.078 -1.499 9.5 1 93.88 70 MET B C 1
ATOM 2422 O O . MET B 1 70 ? -29.875 -1.436 9.273 1 93.88 70 MET B O 1
ATOM 2426 N N . VAL B 1 71 ? -31.969 -1.114 8.656 1 94.94 71 VAL B N 1
ATOM 2427 C CA . VAL B 1 71 ? -31.594 -0.631 7.332 1 94.94 71 VAL B CA 1
ATOM 2428 C C . VAL B 1 71 ? -30.875 0.71 7.457 1 94.94 71 VAL B C 1
ATOM 2430 O O . VAL B 1 71 ? -29.906 0.977 6.73 1 94.94 71 VAL B O 1
ATOM 2433 N N . GLU B 1 72 ? -31.312 1.514 8.359 1 94.81 72 GLU B N 1
ATOM 2434 C CA . GLU B 1 72 ? -30.641 2.785 8.617 1 94.81 72 GLU B CA 1
ATOM 2435 C C . GLU B 1 72 ? -29.203 2.568 9.102 1 94.81 72 GLU B C 1
ATOM 2437 O O . GLU B 1 72 ? -28.281 3.268 8.664 1 94.81 72 GLU B O 1
ATOM 2442 N N . ARG B 1 73 ? -29.109 1.594 9.922 1 94.06 73 ARG B N 1
ATOM 2443 C CA . ARG B 1 73 ? -27.781 1.251 10.422 1 94.06 73 ARG B CA 1
ATOM 2444 C C . ARG B 1 73 ? -26.875 0.791 9.289 1 94.06 73 ARG B C 1
ATOM 2446 O O . ARG B 1 73 ? -25.703 1.2 9.211 1 94.06 73 ARG B O 1
ATOM 2453 N N . VAL B 1 74 ? -27.422 -0.039 8.469 1 95.19 74 VAL B N 1
ATOM 2454 C CA . VAL B 1 74 ? -26.688 -0.54 7.32 1 95.19 74 VAL B CA 1
ATOM 2455 C C . VAL B 1 74 ? -26.281 0.624 6.414 1 95.19 74 VAL B C 1
ATOM 2457 O O . VAL B 1 74 ? -25.141 0.695 5.949 1 95.19 74 VAL B O 1
ATOM 2460 N N . ASN B 1 75 ? -27.219 1.473 6.191 1 94.56 75 ASN B N 1
ATOM 2461 C CA . ASN B 1 75 ? -26.969 2.633 5.34 1 94.56 75 ASN B CA 1
ATOM 2462 C C . ASN B 1 75 ? -25.859 3.52 5.91 1 94.56 75 ASN B C 1
ATOM 2464 O O . ASN B 1 75 ? -24.984 3.965 5.176 1 94.56 75 ASN B O 1
ATOM 2468 N N . GLU B 1 76 ? -25.891 3.75 7.16 1 92.94 76 GLU B N 1
ATOM 2469 C CA . GLU B 1 76 ? -24.891 4.559 7.832 1 92.94 76 GLU B CA 1
ATOM 2470 C C . GLU B 1 76 ? -23.5 3.924 7.719 1 92.94 76 GLU B C 1
ATOM 2472 O O . GLU B 1 76 ? -22.516 4.605 7.414 1 92.94 76 GLU B O 1
ATOM 2477 N N . GLU B 1 77 ? -23.5 2.645 7.949 1 90.75 77 GLU B N 1
ATOM 2478 C CA . GLU B 1 77 ? -22.234 1.929 7.863 1 90.75 77 GLU B CA 1
ATOM 2479 C C . GLU B 1 77 ? -21.688 1.934 6.434 1 90.75 77 GLU B C 1
ATOM 2481 O O . GLU B 1 77 ? -20.484 2.037 6.227 1 90.75 77 GLU B O 1
ATOM 2486 N N . ALA B 1 78 ? -22.531 1.781 5.492 1 90.06 78 ALA B N 1
ATOM 2487 C CA . ALA B 1 78 ? -22.125 1.791 4.09 1 90.06 78 ALA B CA 1
ATOM 2488 C C . ALA B 1 78 ? -21.547 3.146 3.699 1 90.06 78 ALA B C 1
ATOM 2490 O O . ALA B 1 78 ? -20.547 3.213 2.98 1 90.06 78 ALA B O 1
ATOM 2491 N N . HIS B 1 79 ? -22.125 4.199 4.195 1 87.56 79 HIS B N 1
ATOM 2492 C CA . HIS B 1 79 ? -21.625 5.539 3.926 1 87.56 79 HIS B CA 1
ATOM 2493 C C . HIS B 1 79 ? -20.25 5.75 4.562 1 87.56 79 HIS B C 1
ATOM 2495 O O . HIS B 1 79 ? -19.359 6.344 3.949 1 87.56 79 HIS B O 1
ATOM 2501 N N . ARG B 1 80 ? -20.203 5.246 5.695 1 82.81 80 ARG B N 1
ATOM 2502 C CA . ARG B 1 80 ? -18.906 5.328 6.383 1 82.81 80 ARG B CA 1
ATOM 2503 C C . ARG B 1 80 ? -17.828 4.602 5.602 1 82.81 80 ARG B C 1
ATOM 2505 O O . ARG B 1 80 ? -16.719 5.125 5.43 1 82.81 80 ARG B O 1
ATOM 2512 N N . LEU B 1 81 ? -18.156 3.459 5.148 1 83 81 LEU B N 1
ATOM 2513 C CA . LEU B 1 81 ? -17.219 2.666 4.367 1 83 81 LEU B CA 1
ATOM 2514 C C . LEU B 1 81 ? -16.859 3.375 3.064 1 83 81 LEU B C 1
ATOM 2516 O O . LEU B 1 81 ? -15.695 3.375 2.654 1 83 81 LEU B O 1
ATOM 2520 N N . ALA B 1 82 ? -17.797 3.975 2.479 1 81.38 82 ALA B N 1
ATOM 2521 C CA . ALA B 1 82 ? -17.578 4.703 1.234 1 81.38 82 ALA B CA 1
ATOM 2522 C C . ALA B 1 82 ? -16.625 5.871 1.448 1 81.38 82 ALA B C 1
ATOM 2524 O O . ALA B 1 82 ? -15.742 6.125 0.614 1 81.38 82 ALA B O 1
ATOM 2525 N N . GLU B 1 83 ? -16.75 6.516 2.533 1 78.5 83 GLU B N 1
ATOM 2526 C CA . GLU B 1 83 ? -15.867 7.637 2.854 1 78.5 83 GLU B CA 1
ATOM 2527 C C . GLU B 1 83 ? -14.43 7.168 3.078 1 78.5 83 GLU B C 1
ATOM 2529 O O . GLU B 1 83 ? -13.484 7.82 2.635 1 78.5 83 GLU B O 1
ATOM 2534 N N . LEU B 1 84 ? -14.312 6.066 3.734 1 75.25 84 LEU B N 1
ATOM 2535 C CA . LEU B 1 84 ? -12.984 5.508 4 1 75.25 84 LEU B CA 1
ATOM 2536 C C . LEU B 1 84 ? -12.297 5.113 2.701 1 75.25 84 LEU B C 1
ATOM 2538 O O . LEU B 1 84 ? -11.102 5.363 2.529 1 75.25 84 LEU B O 1
ATOM 2542 N N . THR B 1 85 ? -13.031 4.492 1.825 1 77 85 THR B N 1
ATOM 2543 C CA . THR B 1 85 ? -12.469 4.043 0.558 1 77 85 THR B CA 1
ATOM 2544 C C . THR B 1 85 ? -12.086 5.23 -0.317 1 77 85 THR B C 1
ATOM 2546 O O . THR B 1 85 ? -11.086 5.184 -1.034 1 77 85 THR B O 1
ATOM 2549 N N . LYS B 1 86 ? -12.844 6.316 -0.228 1 76.19 86 LYS B N 1
ATOM 2550 C CA . LYS B 1 86 ? -12.555 7.527 -0.991 1 76.19 86 LYS B CA 1
ATOM 2551 C C . LYS B 1 86 ? -11.211 8.133 -0.568 1 76.19 86 LYS B C 1
ATOM 2553 O O . LYS B 1 86 ? -10.453 8.617 -1.408 1 76.19 86 LYS B O 1
ATOM 2558 N N . GLY B 1 87 ? -10.977 8.086 0.662 1 73.25 87 GLY B N 1
ATOM 2559 C CA . GLY B 1 87 ? -9.703 8.586 1.169 1 73.25 87 GLY B CA 1
ATOM 2560 C C . GLY B 1 87 ? -8.508 7.805 0.647 1 73.25 87 GLY B C 1
ATOM 2561 O O . GLY B 1 87 ? -7.504 8.398 0.243 1 73.25 87 GLY B O 1
ATOM 2562 N N . VAL B 1 88 ? -8.672 6.531 0.586 1 73.56 88 VAL B N 1
ATOM 2563 C CA . VAL B 1 88 ? -7.594 5.672 0.116 1 73.56 88 VAL B CA 1
ATOM 2564 C C . VAL B 1 88 ? -7.328 5.938 -1.363 1 73.56 88 VAL B C 1
ATOM 2566 O O . VAL B 1 88 ? -6.172 6.066 -1.778 1 73.56 88 VAL B O 1
ATOM 2569 N N . LEU B 1 89 ? -8.383 6.113 -2.127 1 72.94 89 LEU B N 1
ATOM 2570 C CA . LEU B 1 89 ? -8.273 6.34 -3.564 1 72.94 89 LEU B CA 1
ATOM 2571 C C . LEU B 1 89 ? -7.629 7.695 -3.854 1 72.94 89 LEU B C 1
ATOM 2573 O O . LEU B 1 89 ? -6.82 7.816 -4.773 1 72.94 89 LEU B O 1
ATOM 2577 N N . SER B 1 90 ? -8.023 8.609 -3.039 1 74.06 90 SER B N 1
ATOM 2578 C CA . SER B 1 90 ? -7.473 9.945 -3.232 1 74.06 90 SER B CA 1
ATOM 2579 C C . SER B 1 90 ? -5.965 9.961 -3.002 1 74.06 90 SER B C 1
ATOM 2581 O O . SER B 1 90 ? -5.234 10.664 -3.703 1 74.06 90 SER B O 1
ATOM 2583 N N . PHE B 1 91 ? -5.562 9.18 -2.102 1 75.06 91 PHE B N 1
ATOM 2584 C CA . PHE B 1 91 ? -4.137 9.109 -1.806 1 75.06 91 PHE B CA 1
ATOM 2585 C C . PHE B 1 91 ? -3.402 8.305 -2.875 1 75.06 91 PHE B C 1
ATOM 2587 O O . PHE B 1 91 ? -2.266 8.625 -3.227 1 75.06 91 PHE B O 1
ATOM 2594 N N . ALA B 1 92 ? -4.051 7.336 -3.354 1 74.06 92 ALA B N 1
ATOM 2595 C CA . ALA B 1 92 ? -3.438 6.441 -4.332 1 74.06 92 ALA B CA 1
ATOM 2596 C C . ALA B 1 92 ? -3.279 7.133 -5.684 1 74.06 92 ALA B C 1
ATOM 2598 O O . ALA B 1 92 ? -2.447 6.73 -6.5 1 74.06 92 ALA B O 1
ATOM 2599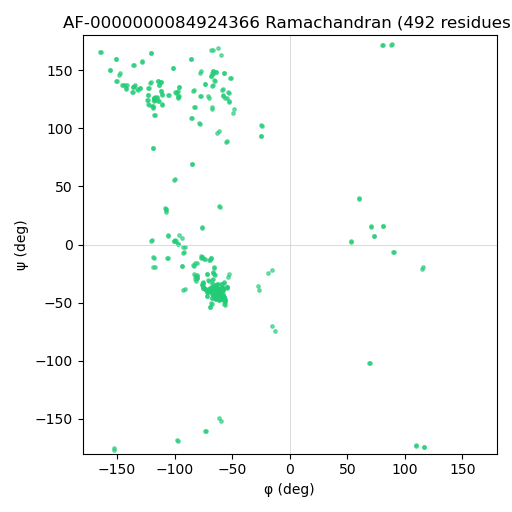 N N . ARG B 1 93 ? -4.074 8.086 -5.957 1 68.62 93 ARG B N 1
ATOM 2600 C CA . ARG B 1 93 ? -4.09 8.734 -7.262 1 68.62 93 ARG B CA 1
ATOM 2601 C C . ARG B 1 93 ? -2.719 9.312 -7.602 1 68.62 93 ARG B C 1
ATOM 2603 O O . ARG B 1 93 ? -2.031 9.852 -6.73 1 68.62 93 ARG B O 1
ATOM 2610 N N . ARG B 1 94 ? -2.27 8.922 -8.812 1 60.62 94 ARG B N 1
ATOM 2611 C CA . ARG B 1 94 ? -0.993 9.383 -9.344 1 60.62 94 ARG B CA 1
ATOM 2612 C C . ARG B 1 94 ? -1.008 10.891 -9.57 1 60.62 94 ARG B C 1
ATOM 2614 O O . ARG B 1 94 ? -2.07 11.484 -9.766 1 60.62 94 ARG B O 1
ATOM 2621 N N . ASP B 1 95 ? 0.269 11.461 -9.375 1 58.56 95 ASP B N 1
ATOM 2622 C CA . ASP B 1 95 ? 0.522 12.859 -9.703 1 58.56 95 ASP B CA 1
ATOM 2623 C C . ASP B 1 95 ? 0.136 13.164 -11.148 1 58.56 95 ASP B C 1
ATOM 2625 O O . ASP B 1 95 ? 0.543 12.453 -12.062 1 58.56 95 ASP B O 1
ATOM 2629 N N . SER B 1 96 ? -1.223 13.594 -11.477 1 51.28 96 SER B N 1
ATOM 2630 C CA . SER B 1 96 ? -1.609 13.906 -12.844 1 51.28 96 SER B CA 1
ATOM 2631 C C . SER B 1 96 ? -0.779 15.055 -13.406 1 51.28 96 SER B C 1
ATOM 2633 O O . SER B 1 96 ? -1.104 15.609 -14.461 1 51.28 96 SER B O 1
ATOM 2635 N N . GLY B 1 97 ? 0.415 15.102 -12.961 1 55.75 97 GLY B N 1
ATOM 2636 C CA . GLY B 1 97 ? 1.085 16.219 -13.602 1 55.75 97 GLY B CA 1
ATOM 2637 C C . GLY B 1 97 ? 0.325 17.531 -13.461 1 55.75 97 GLY B C 1
ATOM 2638 O O . GLY B 1 97 ? 0.482 18.438 -14.281 1 55.75 97 GLY B O 1
ATOM 2639 N N . GLY B 1 98 ? -0.836 17.578 -12.758 1 51.72 98 GLY B N 1
ATOM 2640 C CA . GLY B 1 98 ? -1.769 18.703 -12.766 1 51.72 98 GLY B CA 1
ATOM 2641 C C . GLY B 1 98 ? -1.15 20 -12.289 1 51.72 98 GLY B C 1
ATOM 2642 O O . GLY B 1 98 ? 0.065 20.188 -12.375 1 51.72 98 GLY B O 1
ATOM 2643 N N . ARG B 1 99 ? -2.139 20.875 -11.703 1 62.06 99 ARG B N 1
ATOM 2644 C CA . ARG B 1 99 ? -1.854 22.266 -11.391 1 62.06 99 ARG B CA 1
ATOM 2645 C C . ARG B 1 99 ? -0.679 22.375 -10.422 1 62.06 99 ARG B C 1
ATOM 2647 O O . ARG B 1 99 ? -0.599 21.641 -9.445 1 62.06 99 ARG B O 1
ATOM 2654 N N . ALA B 1 100 ? 0.203 23.25 -10.734 1 77.31 100 ALA B N 1
ATOM 2655 C CA . ALA B 1 100 ? 1.438 23.578 -10.023 1 77.31 100 ALA B CA 1
ATOM 2656 C C . ALA B 1 100 ? 1.147 24.406 -8.781 1 77.31 100 ALA B C 1
ATOM 2658 O O . ALA B 1 100 ? 2.031 25.094 -8.266 1 77.31 100 ALA B O 1
ATOM 2659 N N . GLU B 1 101 ? -0.28 24.453 -8.305 1 93.38 101 GLU B N 1
ATOM 2660 C CA . GLU B 1 101 ? -0.559 25.203 -7.078 1 93.38 101 GLU B CA 1
ATOM 2661 C C . GLU B 1 101 ? -1.511 24.422 -6.172 1 93.38 101 GLU B C 1
ATOM 2663 O O . GLU B 1 101 ? -2.303 23.609 -6.645 1 93.38 101 GLU B O 1
ATOM 2668 N N . ALA B 1 102 ? -1.461 24.672 -4.836 1 94.81 102 ALA B N 1
ATOM 2669 C CA . ALA B 1 102 ? -2.285 23.938 -3.871 1 94.81 102 ALA B CA 1
ATOM 2670 C C . ALA B 1 102 ? -2.648 24.828 -2.684 1 94.81 102 ALA B C 1
ATOM 2672 O O . ALA B 1 102 ? -1.914 25.766 -2.352 1 94.81 102 ALA B O 1
ATOM 2673 N N . ASP B 1 103 ? -3.846 24.578 -2.186 1 96.88 103 ASP B N 1
ATOM 2674 C CA . ASP B 1 103 ? -4.262 25.125 -0.898 1 96.88 103 ASP B CA 1
ATOM 2675 C C . ASP B 1 103 ? -3.789 24.234 0.253 1 96.88 103 ASP B C 1
ATOM 2677 O O . ASP B 1 103 ? -4.332 23.156 0.473 1 96.88 103 ASP B O 1
ATOM 2681 N N . ALA B 1 104 ? -2.805 24.766 0.976 1 97.44 104 ALA B N 1
ATOM 2682 C CA . ALA B 1 104 ? -2.189 23.953 2.023 1 97.44 104 ALA B CA 1
ATOM 2683 C C . ALA B 1 104 ? -3.225 23.5 3.053 1 97.44 104 ALA B C 1
ATOM 2685 O O . ALA B 1 104 ? -3.195 22.359 3.52 1 97.44 104 ALA B O 1
ATOM 2686 N N . ASN B 1 105 ? -4.129 24.375 3.395 1 98 105 ASN B N 1
ATOM 2687 C CA . ASN B 1 105 ? -5.141 24.047 4.391 1 98 105 ASN B CA 1
ATOM 2688 C C . ASN B 1 105 ? -6.098 22.969 3.893 1 98 105 ASN B C 1
ATOM 2690 O O . ASN B 1 105 ? -6.48 22.078 4.645 1 98 105 ASN B O 1
ATOM 2694 N N . GLN B 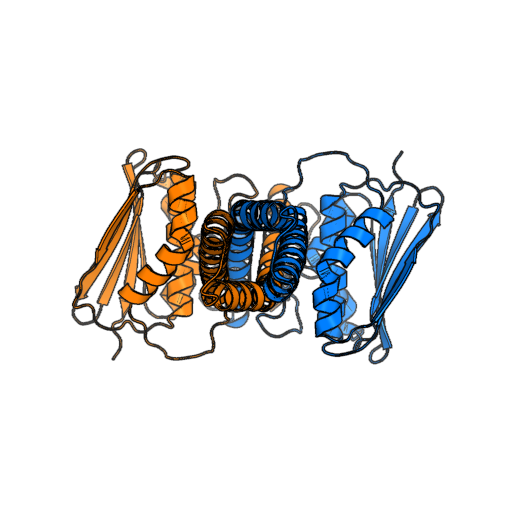1 106 ? -6.426 23.078 2.674 1 95.06 106 GLN B N 1
ATOM 2695 C CA . GLN B 1 106 ? -7.289 22.062 2.08 1 95.06 106 GLN B CA 1
ATOM 2696 C C . GLN B 1 106 ? -6.609 20.703 2.074 1 95.06 106 GLN B C 1
ATOM 2698 O O . GLN B 1 106 ? -7.234 19.688 2.391 1 95.06 106 GLN B O 1
ATOM 2703 N N . VAL B 1 107 ? -5.371 20.703 1.755 1 94.5 107 VAL B N 1
ATOM 2704 C CA . VAL B 1 107 ? -4.621 19.453 1.699 1 94.5 107 VAL B CA 1
ATOM 2705 C C . VAL B 1 107 ? -4.527 18.844 3.096 1 94.5 107 VAL B C 1
ATOM 2707 O O . VAL B 1 107 ? -4.727 17.641 3.266 1 94.5 107 VAL B O 1
ATOM 2710 N N . ILE B 1 108 ? -4.297 19.641 4.078 1 96.81 108 ILE B N 1
ATOM 2711 C CA . ILE B 1 108 ? -4.215 19.172 5.457 1 96.81 108 ILE B CA 1
ATOM 2712 C C . ILE B 1 108 ? -5.551 18.562 5.871 1 96.81 108 ILE B C 1
ATOM 2714 O O . ILE B 1 108 ? -5.582 17.484 6.477 1 96.81 108 ILE B O 1
ATOM 2718 N N . GLY B 1 109 ? -6.609 19.234 5.527 1 93.44 109 GLY B N 1
ATOM 2719 C CA . GLY B 1 109 ? -7.934 18.719 5.824 1 93.44 109 GLY B CA 1
ATOM 2720 C C . GLY B 1 109 ? -8.188 17.359 5.215 1 93.44 109 GLY B C 1
ATOM 2721 O O . GLY B 1 109 ? -8.695 16.453 5.883 1 93.44 109 GLY B O 1
ATOM 2722 N N . GLU B 1 110 ? -7.852 17.203 4.035 1 87.5 110 GLU B N 1
ATOM 2723 C CA . GLU B 1 110 ? -8.023 15.93 3.34 1 87.5 110 GLU B CA 1
ATOM 2724 C C . GLU B 1 110 ? -7.199 14.828 3.99 1 87.5 110 GLU B C 1
ATOM 2726 O O . GLU B 1 110 ? -7.684 13.711 4.184 1 87.5 110 GLU B O 1
ATOM 2731 N N . VAL B 1 111 ? -5.957 15.141 4.293 1 91.12 111 VAL B N 1
ATOM 2732 C CA . VAL B 1 111 ? -5.055 14.172 4.91 1 91.12 111 VAL B CA 1
ATOM 2733 C C . VAL B 1 111 ? -5.617 13.734 6.262 1 91.12 111 VAL B C 1
ATOM 2735 O O . VAL B 1 111 ? -5.66 12.539 6.562 1 91.12 111 VAL B O 1
ATOM 2738 N N . MET B 1 112 ? -6.102 14.656 7.008 1 91.88 112 MET B N 1
ATOM 2739 C CA . MET B 1 112 ? -6.551 14.344 8.359 1 91.88 112 MET B CA 1
ATOM 2740 C C . MET B 1 112 ? -7.887 13.609 8.336 1 91.88 112 MET B C 1
ATOM 2742 O O . MET B 1 112 ? -8.18 12.805 9.227 1 91.88 112 MET B O 1
ATOM 2746 N N . THR B 1 113 ? -8.664 13.945 7.363 1 83.81 113 THR B N 1
ATOM 2747 C CA . THR B 1 113 ? -9.883 13.172 7.188 1 83.81 113 THR B CA 1
ATOM 2748 C C . THR B 1 113 ? -9.562 11.695 6.969 1 83.81 113 THR B C 1
ATOM 2750 O O . THR B 1 113 ? -10.219 10.82 7.539 1 83.81 113 THR B O 1
ATOM 2753 N N . PHE B 1 114 ? -8.555 11.508 6.281 1 78.44 114 PHE B N 1
ATOM 2754 C CA . PHE B 1 114 ? -8.125 10.156 5.941 1 78.44 114 PHE B CA 1
ATOM 2755 C C . PHE B 1 114 ? -7.473 9.477 7.145 1 78.44 114 PHE B C 1
ATOM 2757 O O . PHE B 1 114 ? -7.691 8.289 7.383 1 78.44 114 PHE B O 1
ATOM 2764 N N . LEU B 1 115 ? -6.727 10.203 7.93 1 87.56 115 LEU B N 1
ATOM 2765 C CA . LEU B 1 115 ? -5.91 9.602 8.977 1 87.56 115 LEU B CA 1
ATOM 2766 C C . LEU B 1 115 ? -6.59 9.727 10.336 1 87.56 115 LEU B C 1
ATOM 2768 O O . LEU B 1 115 ? -6.012 9.352 11.359 1 87.56 115 LEU B O 1
ATOM 2772 N N . ARG B 1 116 ? -7.762 10.266 10.32 1 84 116 ARG B N 1
ATOM 2773 C CA . ARG B 1 116 ? -8.477 10.477 11.578 1 84 116 ARG B CA 1
ATOM 2774 C C . ARG B 1 116 ? -8.695 9.164 12.312 1 84 116 ARG B C 1
ATOM 2776 O O . ARG B 1 116 ? -8.625 9.109 13.539 1 84 116 ARG B O 1
ATOM 2783 N N . PHE B 1 117 ? -8.953 8.219 11.609 1 77.5 117 PHE B N 1
ATOM 2784 C CA . PHE B 1 117 ? -9.188 6.906 12.203 1 77.5 117 PHE B CA 1
ATOM 2785 C C . PHE B 1 117 ? -7.93 6.395 12.898 1 77.5 117 PHE B C 1
ATOM 2787 O O . PHE B 1 117 ? -8 5.848 14 1 77.5 117 PHE B O 1
ATOM 2794 N N . GLU B 1 118 ? -6.844 6.535 12.258 1 84.44 118 GLU B N 1
ATOM 2795 C CA . GLU B 1 118 ? -5.578 6.121 12.852 1 84.44 118 GLU B CA 1
ATOM 2796 C C . GLU B 1 118 ? -5.281 6.91 14.125 1 84.44 118 GLU B C 1
ATOM 2798 O O . GLU B 1 118 ? -4.809 6.348 15.117 1 84.44 118 GLU B O 1
ATOM 2803 N N . ALA B 1 119 ? -5.586 8.211 14.086 1 91.31 119 ALA B N 1
ATOM 2804 C CA . ALA B 1 119 ? -5.422 9.039 15.273 1 91.31 119 ALA B CA 1
ATOM 2805 C C . ALA B 1 119 ? -6.281 8.531 16.422 1 91.31 119 ALA B C 1
ATOM 2807 O O . ALA B 1 119 ? -5.812 8.438 17.562 1 91.31 119 ALA B O 1
ATOM 2808 N N . GLY B 1 120 ? -7.48 8.195 16.141 1 88.31 120 GLY B N 1
ATOM 2809 C CA . GLY B 1 120 ? -8.391 7.668 17.141 1 88.31 120 GLY B CA 1
ATOM 2810 C C . GLY B 1 120 ? -7.938 6.34 17.719 1 88.31 120 GLY B C 1
ATOM 2811 O O . GLY B 1 120 ? -7.957 6.148 18.922 1 88.31 120 GLY B O 1
ATOM 2812 N N . LYS B 1 121 ? -7.539 5.523 16.938 1 83.38 121 LYS B N 1
ATOM 2813 C CA . LYS B 1 121 ? -7.066 4.207 17.344 1 83.38 121 LYS B CA 1
ATOM 2814 C C . LYS B 1 121 ? -5.902 4.32 18.328 1 83.38 121 LYS B C 1
ATOM 2816 O O . LYS B 1 121 ? -5.777 3.51 19.25 1 83.38 121 LYS B O 1
ATOM 2821 N N . ARG B 1 122 ? -5.117 5.258 18.078 1 90.94 122 ARG B N 1
ATOM 2822 C CA . ARG B 1 122 ? -3.918 5.438 18.891 1 90.94 122 ARG B CA 1
ATOM 2823 C C . ARG B 1 122 ? -4.184 6.375 20.062 1 90.94 122 ARG B C 1
ATOM 2825 O O . ARG B 1 122 ? -3.279 6.672 20.844 1 90.94 122 ARG B O 1
ATOM 2832 N N . SER B 1 123 ? -5.453 6.895 20.094 1 96 123 SER B N 1
ATOM 2833 C CA . SER B 1 123 ? -5.844 7.84 21.125 1 96 123 SER B CA 1
ATOM 2834 C C . SER B 1 123 ? -4.988 9.102 21.094 1 96 123 SER B C 1
ATOM 2836 O O . SER B 1 123 ? -4.543 9.586 22.125 1 96 123 SER B O 1
ATOM 2838 N N . ILE B 1 124 ? -4.695 9.523 19.922 1 97.19 124 ILE B N 1
ATOM 2839 C CA . ILE B 1 124 ? -3.904 10.734 19.734 1 97.19 124 ILE B CA 1
ATOM 2840 C C . ILE B 1 124 ? -4.828 11.922 19.469 1 97.19 124 ILE B C 1
ATOM 2842 O O . ILE B 1 124 ? -5.711 11.852 18.609 1 97.19 124 ILE B O 1
ATOM 2846 N N . GLY B 1 125 ? -4.668 12.961 20.234 1 97.69 125 GLY B N 1
ATOM 2847 C CA . GLY B 1 125 ? -5.379 14.195 19.953 1 97.69 125 GLY B CA 1
ATOM 2848 C C . GLY B 1 125 ? -4.777 14.992 18.812 1 97.69 125 GLY B C 1
ATOM 2849 O O . GLY B 1 125 ? -3.562 14.977 18.609 1 97.69 125 GLY B O 1
ATOM 2850 N N . VAL B 1 126 ? -5.66 15.719 18.094 1 97.94 126 VAL B N 1
ATOM 2851 C CA . VAL B 1 126 ? -5.188 16.547 16.984 1 97.94 126 VAL B CA 1
ATOM 2852 C C . VAL B 1 126 ? -5.633 17.984 17.188 1 97.94 126 VAL B C 1
ATOM 2854 O O . VAL B 1 126 ? -6.816 18.25 17.406 1 97.94 126 VAL B O 1
ATOM 2857 N N . ILE B 1 127 ? -4.695 18.875 17.188 1 98.19 127 ILE B N 1
ATOM 2858 C CA . ILE B 1 127 ? -4.977 20.312 17.281 1 98.19 127 ILE B CA 1
ATOM 2859 C C . ILE B 1 127 ? -4.504 21.016 16.016 1 98.19 127 ILE B C 1
ATOM 2861 O O . ILE B 1 127 ? -3.34 20.906 15.625 1 98.19 127 ILE B O 1
ATOM 2865 N N . GLU B 1 128 ? -5.367 21.75 15.414 1 97.75 128 GLU B N 1
ATOM 2866 C CA . GLU B 1 128 ? -5.055 22.469 14.188 1 97.75 128 GLU B CA 1
ATOM 2867 C C . GLU B 1 128 ? -5.102 23.984 14.414 1 97.75 128 GLU B C 1
ATOM 2869 O O . GLU B 1 128 ? -6.055 24.5 15.008 1 97.75 128 GLU B O 1
ATOM 2874 N N . ASP B 1 129 ? -4.105 24.656 14.148 1 98.12 129 ASP B N 1
ATOM 2875 C CA . ASP B 1 129 ? -4.004 26.109 14.102 1 98.12 129 ASP B CA 1
ATOM 2876 C C . ASP B 1 129 ? -3.611 26.578 12.703 1 98.12 129 ASP B C 1
ATOM 2878 O O . ASP B 1 129 ? -2.449 26.906 12.461 1 98.12 129 ASP B O 1
ATOM 2882 N N . LEU B 1 130 ? -4.613 26.688 11.836 1 98.06 130 LEU B N 1
ATOM 2883 C CA . LEU B 1 130 ? -4.367 26.969 10.422 1 98.06 130 LEU B CA 1
ATOM 2884 C C . LEU B 1 130 ? -4.715 28.406 10.078 1 98.06 130 LEU B C 1
ATOM 2886 O O . LEU B 1 130 ? -5.816 28.875 10.383 1 98.06 130 LEU B O 1
ATOM 2890 N N . ASP B 1 131 ? -3.811 29.109 9.453 1 97.19 131 ASP B N 1
ATOM 2891 C CA . ASP B 1 131 ? -4.055 30.484 9.008 1 97.19 131 ASP B CA 1
ATOM 2892 C C . ASP B 1 131 ? -5.098 30.516 7.891 1 97.19 131 ASP B C 1
ATOM 2894 O O . ASP B 1 131 ? -4.863 30 6.797 1 97.19 131 ASP B O 1
ATOM 2898 N N . HIS B 1 132 ? -6.188 31.125 8.055 1 93 132 HIS B N 1
ATOM 2899 C CA . HIS B 1 132 ? -7.301 31.141 7.113 1 93 132 HIS B CA 1
ATOM 2900 C C . HIS B 1 132 ? -6.988 32.031 5.906 1 93 132 HIS B C 1
ATOM 2902 O O . HIS B 1 132 ? -7.691 31.953 4.895 1 93 132 HIS B O 1
ATOM 2908 N N . ARG B 1 133 ? -5.883 32.906 5.926 1 92.31 133 ARG B N 1
ATOM 2909 C CA . ARG B 1 133 ? -5.555 33.812 4.836 1 92.31 133 ARG B CA 1
ATOM 2910 C C . ARG B 1 133 ? -4.309 33.344 4.094 1 92.31 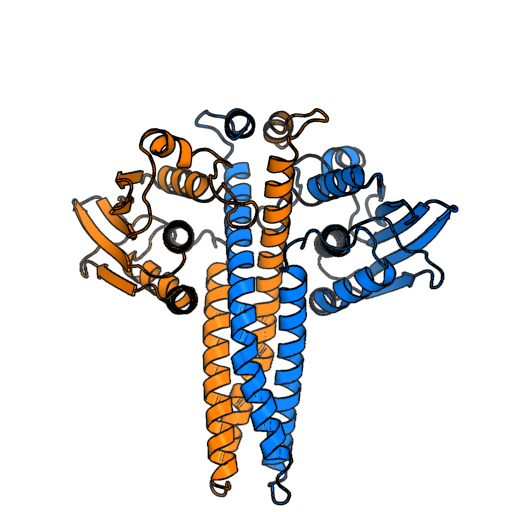133 ARG B C 1
ATOM 2912 O O . ARG B 1 133 ? -3.604 34.156 3.49 1 92.31 133 ARG B O 1
ATOM 2919 N N . LEU B 1 134 ? -4.141 32.094 4.066 1 95.56 134 LEU B N 1
ATOM 2920 C CA . LEU B 1 134 ? -2.924 31.578 3.455 1 95.56 134 LEU B CA 1
ATOM 2921 C C . LEU B 1 134 ? -3.021 31.609 1.934 1 95.56 134 LEU B C 1
ATOM 2923 O O . LEU B 1 134 ? -4.027 31.188 1.36 1 95.56 134 LEU B O 1
ATOM 2927 N N . PRO B 1 135 ? -2.043 32.188 1.294 1 96.56 135 PRO B N 1
ATOM 2928 C CA . PRO B 1 135 ? -2.016 32.094 -0.168 1 96.56 135 PRO B CA 1
ATOM 2929 C C . PRO B 1 135 ? -1.772 30.688 -0.664 1 96.56 135 PRO B C 1
ATOM 2931 O O . PRO B 1 135 ? -1.386 29.812 0.117 1 96.56 135 PRO B O 1
ATOM 2934 N N . PHE B 1 136 ? -1.997 30.484 -1.938 1 97 136 PHE B N 1
ATOM 2935 C CA . PHE B 1 136 ? -1.681 29.203 -2.555 1 97 136 PHE B CA 1
ATOM 2936 C C . PHE B 1 136 ? -0.175 28.969 -2.576 1 97 136 PHE B C 1
ATOM 2938 O O . PHE B 1 136 ? 0.604 29.922 -2.707 1 97 136 PHE B O 1
ATOM 2945 N N . ILE B 1 137 ? 0.158 27.75 -2.453 1 97.12 137 ILE B N 1
ATOM 2946 C CA . ILE B 1 137 ? 1.572 27.406 -2.527 1 97.12 137 ILE B CA 1
ATOM 2947 C C . ILE B 1 137 ? 1.896 26.844 -3.914 1 97.12 137 ILE B C 1
ATOM 2949 O O . ILE B 1 137 ? 1.018 26.312 -4.594 1 97.12 137 ILE B O 1
ATOM 2953 N N . ALA B 1 138 ? 3.121 27.031 -4.312 1 94.81 138 ALA B N 1
ATOM 2954 C CA . ALA B 1 138 ? 3.588 26.594 -5.625 1 94.81 138 ALA B CA 1
ATOM 2955 C C . ALA B 1 138 ? 4.012 25.125 -5.594 1 94.81 138 ALA B C 1
ATOM 2957 O O . ALA B 1 138 ? 5.188 24.812 -5.793 1 94.81 138 ALA B O 1
ATOM 2958 N N . ALA B 1 139 ? 3.08 24.266 -5.445 1 93.12 139 ALA B N 1
ATOM 2959 C CA . ALA B 1 139 ? 3.314 22.828 -5.41 1 93.12 139 ALA B CA 1
ATOM 2960 C C . ALA B 1 139 ? 2.059 22.062 -5.809 1 93.12 139 ALA B C 1
ATOM 2962 O O . ALA B 1 139 ? 0.94 22.531 -5.59 1 93.12 139 ALA B O 1
ATOM 2963 N N . ASP B 1 140 ? 2.277 20.953 -6.363 1 90.75 140 ASP B N 1
ATOM 2964 C CA . ASP B 1 140 ? 1.175 20.047 -6.68 1 90.75 140 ASP B CA 1
ATOM 2965 C C . ASP B 1 140 ? 0.524 19.5 -5.41 1 90.75 140 ASP B C 1
ATOM 2967 O O . ASP B 1 140 ? 1.219 19.094 -4.477 1 90.75 140 ASP B O 1
ATOM 2971 N N . ALA B 1 141 ? -0.77 19.469 -5.402 1 91.12 141 ALA B N 1
ATOM 2972 C CA . ALA B 1 141 ? -1.521 19.078 -4.211 1 91.12 141 ALA B CA 1
ATOM 2973 C C . ALA B 1 141 ? -1.183 17.656 -3.789 1 91.12 141 ALA B C 1
ATOM 2975 O O . ALA B 1 141 ? -1.087 17.359 -2.594 1 91.12 141 ALA B O 1
ATOM 2976 N N . ASN B 1 142 ? -1.011 16.797 -4.723 1 87 142 ASN B N 1
ATOM 2977 C CA . ASN B 1 142 ? -0.725 15.406 -4.414 1 87 142 ASN B CA 1
ATOM 2978 C C . ASN B 1 142 ? 0.65 15.242 -3.77 1 87 142 ASN B C 1
ATOM 2980 O O . ASN B 1 142 ? 0.832 14.406 -2.885 1 87 142 ASN B O 1
ATOM 2984 N N . ARG B 1 143 ? 1.567 16 -4.223 1 88.31 143 ARG B N 1
ATOM 2985 C CA . ARG B 1 143 ? 2.9 15.977 -3.627 1 88.31 143 ARG B CA 1
ATOM 2986 C C . ARG B 1 143 ? 2.873 16.516 -2.199 1 88.31 143 ARG B C 1
ATOM 2988 O O . ARG B 1 143 ? 3.516 15.961 -1.309 1 88.31 143 ARG B O 1
ATOM 2995 N N . VAL B 1 144 ? 2.088 17.562 -2.084 1 93.31 144 VAL B N 1
ATOM 2996 C CA . VAL B 1 144 ? 1.951 18.141 -0.752 1 93.31 144 VAL B CA 1
ATOM 2997 C C . VAL B 1 144 ? 1.284 17.125 0.184 1 93.31 144 VAL B C 1
ATOM 2999 O O . VAL B 1 144 ? 1.705 16.969 1.332 1 93.31 144 VAL B O 1
ATOM 3002 N N . LYS B 1 145 ? 0.314 16.438 -0.286 1 92.19 145 LYS B N 1
ATOM 3003 C CA . LYS B 1 145 ? -0.376 15.414 0.491 1 92.19 145 LYS B CA 1
ATOM 3004 C C . LYS B 1 145 ? 0.596 14.336 0.969 1 92.19 145 LYS B C 1
ATOM 3006 O O . LYS B 1 145 ? 0.57 13.945 2.137 1 92.19 145 LYS B O 1
ATOM 3011 N N . GLN B 1 146 ? 1.402 13.914 0.113 1 90.19 146 GLN B N 1
ATOM 3012 C CA . GLN B 1 146 ? 2.379 12.883 0.449 1 90.19 146 GLN B CA 1
ATOM 3013 C C . GLN B 1 146 ? 3.326 13.359 1.546 1 90.19 146 GLN B C 1
ATOM 3015 O O . GLN B 1 146 ? 3.586 12.633 2.508 1 90.19 146 GLN B O 1
ATOM 3020 N N . VAL B 1 147 ? 3.77 14.586 1.36 1 94.94 147 VAL B N 1
ATOM 3021 C CA . VAL B 1 147 ? 4.711 15.156 2.318 1 94.94 147 VAL B CA 1
ATOM 3022 C C . VAL B 1 147 ? 4.055 15.25 3.693 1 94.94 147 VAL B C 1
ATOM 3024 O O . VAL B 1 147 ? 4.648 14.859 4.699 1 94.94 147 VAL B O 1
ATOM 3027 N N . ILE B 1 148 ? 2.846 15.672 3.705 1 96.31 148 ILE B N 1
ATOM 3028 C CA . ILE B 1 148 ? 2.139 15.859 4.969 1 96.31 148 ILE B CA 1
ATOM 3029 C C . ILE B 1 148 ? 1.81 14.5 5.582 1 96.31 148 ILE B C 1
ATOM 3031 O O . ILE B 1 148 ? 1.972 14.305 6.789 1 96.31 148 ILE B O 1
ATOM 3035 N N . ILE B 1 149 ? 1.438 13.555 4.809 1 93.06 149 ILE B N 1
ATOM 3036 C CA . ILE B 1 149 ? 1.117 12.219 5.297 1 93.06 149 ILE B CA 1
ATOM 3037 C C . ILE B 1 149 ? 2.357 11.586 5.926 1 93.06 149 ILE B C 1
ATOM 3039 O O . ILE B 1 149 ? 2.279 11 7.008 1 93.06 149 ILE B O 1
ATOM 3043 N N . ASN B 1 150 ? 3.43 11.734 5.273 1 92.62 150 ASN B N 1
ATOM 3044 C CA . ASN B 1 150 ? 4.668 11.18 5.801 1 92.62 150 ASN B CA 1
ATOM 3045 C C . ASN B 1 150 ? 4.973 11.711 7.199 1 92.62 150 ASN B C 1
ATOM 3047 O O . ASN B 1 150 ? 5.328 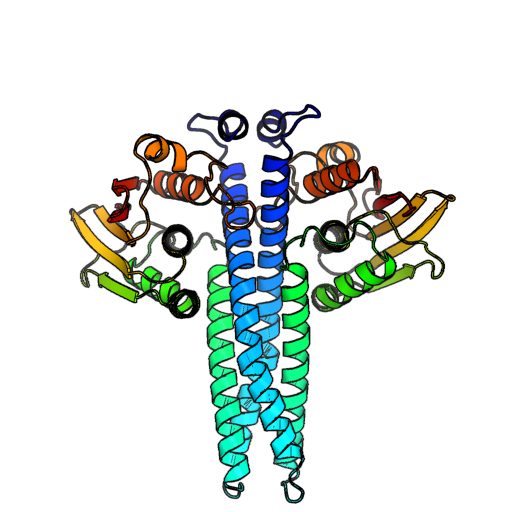10.945 8.094 1 92.62 150 ASN B O 1
ATOM 3051 N N . LEU B 1 151 ? 4.809 12.992 7.301 1 96.88 151 LEU B N 1
ATOM 3052 C CA . LEU B 1 151 ? 5.156 13.625 8.57 1 96.88 151 LEU B CA 1
ATOM 3053 C C . LEU B 1 151 ? 4.148 13.266 9.656 1 96.88 151 LEU B C 1
ATOM 3055 O O . LEU B 1 151 ? 4.523 13.023 10.805 1 96.88 151 LEU B O 1
ATOM 3059 N N . VAL B 1 152 ? 2.893 13.242 9.305 1 96.12 152 VAL B N 1
ATOM 3060 C CA . VAL B 1 152 ? 1.848 12.906 10.258 1 96.12 152 VAL B CA 1
ATOM 3061 C C . VAL B 1 152 ? 1.998 11.445 10.695 1 96.12 152 VAL B C 1
ATOM 3063 O O . VAL B 1 152 ? 1.914 11.133 11.883 1 96.12 152 VAL B O 1
ATOM 3066 N N . MET B 1 153 ? 2.254 10.586 9.781 1 91.88 153 MET B N 1
ATOM 3067 C CA . MET B 1 153 ? 2.434 9.172 10.102 1 91.88 153 MET B CA 1
ATOM 3068 C C . MET B 1 153 ? 3.666 8.969 10.977 1 91.88 153 MET B C 1
ATOM 3070 O O . MET B 1 153 ? 3.65 8.141 11.898 1 91.88 153 MET B O 1
ATOM 3074 N N . ASN B 1 154 ? 4.707 9.672 10.656 1 92.19 154 ASN B N 1
ATOM 3075 C CA . ASN B 1 154 ? 5.887 9.625 11.516 1 92.19 154 ASN B CA 1
ATOM 3076 C C . ASN B 1 154 ? 5.551 10.023 12.945 1 92.19 154 ASN B C 1
ATOM 3078 O O . ASN B 1 154 ? 6.016 9.398 13.898 1 92.19 154 ASN B O 1
ATOM 3082 N N . ALA B 1 155 ? 4.797 11.102 13.047 1 95.88 155 ALA B N 1
ATOM 3083 C CA . ALA B 1 155 ? 4.371 11.594 14.359 1 95.88 155 ALA B CA 1
ATOM 3084 C C . ALA B 1 155 ? 3.568 10.531 15.102 1 95.88 155 ALA B C 1
ATOM 3086 O O . ALA B 1 155 ? 3.814 10.281 16.281 1 95.88 155 ALA B O 1
ATOM 3087 N N . PHE B 1 156 ? 2.627 9.906 14.422 1 93.25 156 PHE B N 1
ATOM 3088 C CA . PHE B 1 156 ? 1.803 8.867 15.016 1 93.25 156 PHE B CA 1
ATOM 3089 C C . PHE B 1 156 ? 2.67 7.723 15.539 1 93.25 156 PHE B C 1
ATOM 3091 O O . PHE B 1 156 ? 2.496 7.27 16.672 1 93.25 156 PHE B O 1
ATOM 3098 N N . GLN B 1 157 ? 3.561 7.297 14.742 1 89.25 157 GLN B N 1
ATOM 3099 C CA . GLN B 1 157 ? 4.422 6.176 15.102 1 89.25 157 GLN B CA 1
ATOM 3100 C C . GLN B 1 157 ? 5.312 6.527 16.297 1 89.25 157 GLN B C 1
ATOM 3102 O O . GLN B 1 157 ? 5.52 5.699 17.188 1 89.25 157 GLN B O 1
ATOM 3107 N N . ALA B 1 158 ? 5.848 7.707 16.25 1 92 158 ALA B N 1
ATOM 3108 C CA . ALA B 1 158 ? 6.719 8.164 17.344 1 92 158 ALA B CA 1
ATOM 3109 C C . ALA B 1 158 ? 5.969 8.203 18.672 1 92 158 ALA B C 1
ATOM 3111 O O . ALA B 1 158 ? 6.512 7.82 19.703 1 92 158 ALA B O 1
ATOM 3112 N N . MET B 1 159 ? 4.738 8.609 18.594 1 95 159 MET B N 1
ATOM 3113 C CA . MET B 1 159 ? 3.965 8.781 19.812 1 95 159 MET B CA 1
ATOM 3114 C C . MET B 1 159 ? 3.43 7.445 20.312 1 95 159 MET B C 1
ATOM 3116 O O . MET B 1 159 ? 3.168 7.285 21.516 1 95 159 MET B O 1
ATOM 3120 N N . GLY B 1 160 ? 3.227 6.453 19.406 1 89.81 160 GLY B N 1
ATOM 3121 C CA . GLY B 1 160 ? 2.67 5.172 19.812 1 89.81 160 GLY B CA 1
ATOM 3122 C C . GLY B 1 160 ? 1.212 5.258 20.234 1 89.81 160 GLY B C 1
ATOM 3123 O O . GLY B 1 160 ? 0.323 5.301 19.375 1 89.81 160 GLY B O 1
ATOM 3124 N N . GLU B 1 161 ? 1.012 5.246 21.516 1 92.44 161 GLU B N 1
ATOM 3125 C CA . GLU B 1 161 ? -0.335 5.41 22.047 1 92.44 161 GLU B CA 1
ATOM 3126 C C . GLU B 1 161 ? -0.441 6.68 22.891 1 92.44 161 GLU B C 1
ATOM 3128 O O . GLU B 1 161 ? 0.341 6.883 23.828 1 92.44 161 GLU B O 1
ATOM 3133 N N . GLY B 1 162 ? -1.348 7.434 22.484 1 95.44 162 GLY B N 1
ATOM 3134 C CA . GLY B 1 162 ? -1.538 8.68 23.203 1 95.44 162 GLY B CA 1
ATOM 3135 C C . GLY B 1 162 ? -0.68 9.812 22.672 1 95.44 162 GLY B C 1
ATOM 3136 O O . GLY B 1 162 ? 0.175 9.602 21.812 1 95.44 162 GLY B O 1
ATOM 3137 N N . GLY B 1 163 ? -0.942 11.031 23.188 1 97.31 163 GLY B N 1
ATOM 3138 C CA . GLY B 1 163 ? -0.221 12.227 22.781 1 97.31 163 GLY B CA 1
ATOM 3139 C C . GLY B 1 163 ? -1.07 13.188 21.969 1 97.31 163 GLY B C 1
ATOM 3140 O O . GLY B 1 163 ? -2.295 13.055 21.938 1 97.31 163 GLY B O 1
ATOM 3141 N N . THR B 1 164 ? -0.355 14.203 21.469 1 98.31 164 THR B N 1
ATOM 3142 C CA . THR B 1 164 ? -1.059 15.234 20.703 1 98.31 164 THR B CA 1
ATOM 3143 C C . THR B 1 164 ? -0.28 15.609 19.453 1 98.31 164 THR B C 1
ATOM 3145 O O . THR B 1 164 ? 0.943 15.766 19.5 1 98.31 164 THR B O 1
ATOM 3148 N N . LEU B 1 165 ? -0.952 15.641 18.359 1 98.5 165 LEU B N 1
ATOM 3149 C CA . LEU B 1 165 ? -0.435 16.156 17.094 1 98.5 165 LEU B CA 1
ATOM 3150 C C . LEU B 1 165 ? -0.873 17.594 16.875 1 98.5 165 LEU B C 1
ATOM 3152 O O . LEU B 1 165 ? -2.057 17.922 17 1 98.5 165 LEU B O 1
ATOM 3156 N N . PHE B 1 166 ? 0.081 18.438 16.594 1 98.56 166 PHE B N 1
ATOM 3157 C CA . PHE B 1 166 ? -0.212 19.828 16.297 1 98.56 166 PHE B CA 1
ATOM 3158 C C . PHE B 1 166 ? 0.069 20.125 14.82 1 98.56 166 PHE B C 1
ATOM 3160 O O . PHE B 1 166 ? 1.135 19.781 14.305 1 98.56 166 PHE B O 1
ATOM 3167 N N . LEU B 1 167 ? -0.864 20.703 14.172 1 98.62 167 LEU B N 1
ATOM 3168 C CA . LEU B 1 167 ? -0.713 21.188 12.805 1 98.62 167 LEU B CA 1
ATOM 3169 C C . LEU B 1 167 ? -0.91 22.703 12.734 1 98.62 167 LEU B C 1
ATOM 3171 O O . LEU B 1 167 ? -1.919 23.219 13.219 1 98.62 167 LEU B O 1
ATOM 3175 N N . ARG B 1 168 ? 0.075 23.375 12.156 1 98.56 168 ARG B N 1
ATOM 3176 C CA . ARG B 1 168 ? 0.018 24.828 12.094 1 98.56 168 ARG B CA 1
ATOM 3177 C C . ARG B 1 168 ? 0.436 25.328 10.719 1 98.56 168 ARG B C 1
ATOM 3179 O O . ARG B 1 168 ? 1.392 24.828 10.125 1 98.56 168 ARG B O 1
ATOM 3186 N N . THR B 1 169 ? -0.281 26.266 10.172 1 98.56 169 THR B N 1
ATOM 3187 C CA . THR B 1 169 ? 0.12 26.953 8.953 1 98.56 169 THR B CA 1
ATOM 3188 C C . THR B 1 169 ? 0.248 28.453 9.195 1 98.56 169 THR B C 1
ATOM 3190 O O . THR B 1 169 ? -0.525 29.031 9.961 1 98.56 169 THR B O 1
ATOM 3193 N N . VAL B 1 170 ? 1.284 29.062 8.602 1 97.62 170 VAL B N 1
ATOM 3194 C CA . VAL B 1 170 ? 1.539 30.484 8.758 1 97.62 170 VAL B CA 1
ATOM 3195 C C . VAL B 1 170 ? 2.123 31.047 7.469 1 97.62 170 VAL B C 1
ATOM 3197 O O . VAL B 1 170 ? 2.963 30.406 6.828 1 97.62 170 VAL B O 1
ATOM 3200 N N . GLN B 1 171 ? 1.608 32.188 7.145 1 97.06 171 GLN B N 1
ATOM 3201 C CA . GLN B 1 171 ? 2.348 32.906 6.125 1 97.06 171 GLN B CA 1
ATOM 3202 C C . GLN B 1 171 ? 3.572 33.594 6.719 1 97.06 171 GLN B C 1
ATOM 3204 O O . GLN B 1 171 ? 3.453 34.656 7.355 1 97.06 171 GLN B O 1
ATOM 3209 N N . GLU B 1 172 ? 4.645 33.062 6.488 1 94.25 172 GLU B N 1
ATOM 3210 C CA . GLU B 1 172 ? 5.883 33.531 7.094 1 94.25 172 GLU B CA 1
ATOM 3211 C C . GLU B 1 172 ? 6.336 34.844 6.449 1 94.25 172 GLU B C 1
ATOM 3213 O O . GLU B 1 172 ? 6.906 35.719 7.121 1 94.25 172 GLU B O 1
ATOM 3218 N N . SER B 1 173 ? 6.152 34.938 5.145 1 95.19 173 SER B N 1
ATOM 3219 C CA . SER B 1 173 ? 6.465 36.156 4.363 1 95.19 173 SER B CA 1
ATOM 3220 C C . SER B 1 173 ? 5.582 36.25 3.121 1 95.19 173 SER B C 1
ATOM 3222 O O . SER B 1 173 ? 4.676 35.406 2.934 1 95.19 173 SER B O 1
ATOM 3224 N N . GLU B 1 174 ? 5.871 37.25 2.342 1 94 174 GLU B N 1
ATOM 3225 C CA . GLU B 1 174 ? 5.105 37.438 1.111 1 94 174 GLU B CA 1
ATOM 3226 C C . GLU B 1 174 ? 5.363 36.281 0.129 1 94 174 GLU B C 1
ATOM 3228 O O . GLU B 1 174 ? 4.535 36 -0.742 1 94 174 GLU B O 1
ATOM 3233 N N . THR B 1 175 ? 6.441 35.594 0.348 1 96 175 THR B N 1
ATOM 3234 C CA . THR B 1 175 ? 6.828 34.625 -0.672 1 96 175 THR B CA 1
ATOM 3235 C C . THR B 1 175 ? 6.887 33.219 -0.086 1 96 175 THR B C 1
ATOM 3237 O O . THR B 1 175 ? 7.277 32.281 -0.773 1 96 175 THR B O 1
ATOM 3240 N N . ALA B 1 176 ? 6.504 33.156 1.254 1 96.88 176 ALA B N 1
ATOM 3241 C CA . ALA B 1 176 ? 6.711 31.859 1.865 1 96.88 176 ALA B CA 1
ATOM 3242 C C . ALA B 1 176 ? 5.574 31.516 2.822 1 96.88 176 ALA B C 1
ATOM 3244 O O . ALA B 1 176 ? 5.102 32.375 3.57 1 96.88 176 ALA B O 1
ATOM 3245 N N . VAL B 1 177 ? 5.109 30.297 2.684 1 98 177 VAL B N 1
ATOM 3246 C CA . VAL B 1 177 ? 4.145 29.703 3.6 1 98 177 VAL B CA 1
ATOM 3247 C C . VAL B 1 177 ? 4.801 28.547 4.359 1 98 177 VAL B C 1
ATOM 3249 O O . VAL B 1 177 ? 5.543 27.75 3.775 1 98 177 VAL B O 1
ATOM 3252 N N . THR B 1 178 ? 4.516 28.484 5.688 1 98.38 178 THR B N 1
ATOM 3253 C CA . THR B 1 178 ? 5.07 27.375 6.469 1 98.38 178 THR B CA 1
ATOM 3254 C C . THR B 1 178 ? 3.963 26.469 6.98 1 98.38 178 THR B C 1
ATOM 3256 O O . THR B 1 178 ? 2.877 26.938 7.332 1 98.38 178 THR B O 1
ATOM 3259 N N . VAL B 1 179 ? 4.184 25.203 6.961 1 98.56 179 VAL B N 1
ATOM 3260 C CA . VAL B 1 179 ? 3.367 24.172 7.586 1 98.56 179 VAL B CA 1
ATOM 3261 C C . VAL B 1 179 ? 4.18 23.438 8.656 1 98.56 179 VAL B C 1
ATOM 3263 O O . VAL B 1 179 ? 5.258 22.906 8.367 1 98.56 179 VAL B O 1
ATOM 3266 N N . GLN B 1 180 ? 3.654 23.422 9.852 1 98.75 180 GLN B N 1
ATOM 3267 C CA . GLN B 1 180 ? 4.344 22.75 10.945 1 98.75 180 GLN B CA 1
ATOM 3268 C C . GLN B 1 180 ? 3.576 21.516 11.398 1 98.75 180 GLN B C 1
ATOM 3270 O O . GLN B 1 180 ? 2.352 21.547 11.523 1 98.75 180 GLN B O 1
ATOM 3275 N N . VAL B 1 181 ? 4.238 20.438 11.547 1 98.69 181 VAL B N 1
ATOM 3276 C CA . VAL B 1 181 ? 3.74 19.203 12.117 1 98.69 181 VAL B CA 1
ATOM 3277 C C . VAL B 1 181 ? 4.516 18.859 13.391 1 98.69 181 VAL B C 1
ATOM 3279 O O . VAL B 1 181 ? 5.711 18.562 13.336 1 98.69 181 VAL B O 1
ATOM 3282 N N . ALA B 1 182 ? 3.836 18.938 14.5 1 98.56 182 ALA B N 1
ATOM 3283 C CA . ALA B 1 182 ? 4.496 18.75 15.789 1 98.56 182 ALA B CA 1
ATOM 3284 C C . ALA B 1 182 ? 3.846 17.625 16.578 1 98.56 182 ALA B C 1
ATOM 3286 O O . ALA B 1 182 ? 2.619 17.5 16.609 1 98.56 182 ALA B O 1
ATOM 3287 N N . ASP B 1 183 ? 4.66 16.812 17.125 1 98.25 183 ASP B N 1
ATOM 3288 C CA . ASP B 1 183 ? 4.156 15.711 17.938 1 98.25 183 ASP B CA 1
ATOM 3289 C C . ASP B 1 183 ? 4.695 15.805 19.359 1 98.25 183 ASP B C 1
ATOM 3291 O O . ASP B 1 183 ? 5.613 16.578 19.641 1 98.25 183 ASP B O 1
ATOM 3295 N N . THR B 1 184 ? 4.141 15.102 20.281 1 98.06 184 THR B N 1
ATOM 3296 C CA . THR B 1 184 ? 4.586 15.055 21.672 1 98.06 184 THR B CA 1
ATOM 3297 C C . THR B 1 184 ? 5.262 13.727 21.984 1 98.06 184 THR B C 1
ATOM 3299 O O . THR B 1 184 ? 5.105 13.188 23.078 1 98.06 184 THR B O 1
ATOM 3302 N N . GLY B 1 185 ? 5.832 13.141 21.016 1 95.94 185 GLY B N 1
ATOM 3303 C CA . GLY B 1 185 ? 6.5 11.859 21.188 1 95.94 185 GLY B CA 1
ATOM 3304 C C . GLY B 1 185 ? 7.805 11.961 21.953 1 95.94 185 GLY B C 1
ATOM 3305 O O . GLY B 1 185 ? 8.031 12.938 22.656 1 95.94 185 GLY B O 1
ATOM 3306 N N . PRO B 1 186 ? 8.633 10.961 21.797 1 95.31 186 PRO B N 1
ATOM 3307 C CA . PRO B 1 186 ? 9.844 10.867 22.609 1 95.31 186 PRO B CA 1
ATOM 3308 C C . PRO B 1 186 ? 10.945 11.812 22.141 1 95.31 186 PRO B C 1
ATOM 3310 O O . PRO B 1 186 ? 11.938 12.008 22.844 1 95.31 186 PRO B O 1
ATOM 3313 N N . GLY B 1 187 ? 10.758 12.383 20.984 1 95.06 187 GLY B N 1
ATOM 3314 C CA . GLY B 1 187 ? 11.789 13.234 20.422 1 95.06 187 GLY B CA 1
ATOM 3315 C C . GLY B 1 187 ? 12.898 12.461 19.734 1 95.06 187 GLY B C 1
ATOM 3316 O O . GLY B 1 187 ? 12.883 11.234 19.719 1 95.06 187 GLY B O 1
ATOM 3317 N N . ILE B 1 188 ? 13.758 13.242 19.062 1 93.25 188 ILE B N 1
ATOM 3318 C CA . ILE B 1 188 ? 14.883 12.688 18.312 1 93.25 188 ILE B CA 1
ATOM 3319 C C . ILE B 1 188 ? 16.203 13.156 18.938 1 93.25 188 ILE B C 1
ATOM 3321 O O . ILE B 1 188 ? 16.406 14.352 19.125 1 93.25 188 ILE B O 1
ATOM 3325 N N . PRO B 1 189 ? 17.031 12.25 19.25 1 92.56 189 PRO B N 1
ATOM 3326 C CA . PRO B 1 189 ? 18.344 12.656 19.766 1 92.56 189 PRO B CA 1
ATOM 3327 C C . PRO B 1 189 ? 19.109 13.57 18.812 1 92.56 189 PRO B C 1
ATOM 3329 O O . PRO B 1 189 ? 19.016 13.406 17.594 1 92.56 189 PRO B O 1
ATOM 3332 N N . PRO B 1 190 ? 19.875 14.445 19.359 1 91.75 190 PRO B N 1
ATOM 3333 C CA . PRO B 1 190 ? 20.594 15.406 18.531 1 91.75 190 PRO B CA 1
ATOM 3334 C C . PRO B 1 190 ? 21.484 14.734 17.484 1 91.75 190 PRO B C 1
ATOM 3336 O O . PRO B 1 190 ? 21.578 15.211 16.344 1 91.75 190 PRO B O 1
ATOM 3339 N N . ASP B 1 191 ? 22.031 13.602 17.781 1 87.56 191 ASP B N 1
ATOM 3340 C CA . ASP B 1 191 ? 22.969 12.922 16.875 1 87.56 191 ASP B CA 1
ATOM 3341 C C . ASP B 1 191 ? 22.219 12.258 15.719 1 87.56 191 ASP B C 1
ATOM 3343 O O . ASP B 1 191 ? 22.828 11.898 14.711 1 87.56 191 ASP B O 1
ATOM 3347 N N . ALA B 1 192 ? 20.953 12.203 15.828 1 88.38 192 ALA B N 1
ATOM 3348 C CA . ALA B 1 192 ? 20.172 11.516 14.797 1 88.38 192 ALA B CA 1
ATOM 3349 C C . ALA B 1 192 ? 19.438 12.516 13.906 1 88.38 192 ALA B C 1
ATOM 3351 O O . ALA B 1 192 ? 18.953 12.148 12.836 1 88.38 192 ALA B O 1
ATOM 3352 N N . GLN B 1 193 ? 19.391 13.766 14.289 1 90.06 193 GLN B N 1
ATOM 3353 C CA . GLN B 1 193 ? 18.516 14.727 13.633 1 90.06 193 GLN B CA 1
ATOM 3354 C C . GLN B 1 193 ? 18.953 14.984 12.195 1 90.06 193 GLN B C 1
ATOM 3356 O O . GLN B 1 193 ? 18.125 15.219 11.32 1 90.06 193 GLN B O 1
ATOM 3361 N N . GLU B 1 194 ? 20.219 14.867 11.953 1 84.75 194 GLU B N 1
ATOM 3362 C CA . GLU B 1 194 ? 20.672 15.031 10.578 1 84.75 194 GLU B CA 1
ATOM 3363 C C . GLU B 1 194 ? 20.516 13.742 9.781 1 84.75 194 GLU B C 1
ATOM 3365 O O . GLU B 1 194 ? 20.25 13.781 8.578 1 84.75 194 GLU B O 1
ATOM 3370 N N . ARG B 1 195 ? 20.531 12.68 10.445 1 86.56 195 ARG B N 1
ATOM 3371 C CA . ARG B 1 195 ? 20.562 11.375 9.805 1 86.56 195 ARG B CA 1
ATOM 3372 C C . ARG B 1 195 ? 19.172 10.906 9.422 1 86.56 195 ARG B C 1
ATOM 3374 O O . ARG B 1 195 ? 19 10.047 8.555 1 86.56 195 ARG B O 1
ATOM 3381 N N . ILE B 1 196 ? 18.203 11.516 10.023 1 88.06 196 ILE B N 1
ATOM 3382 C CA . ILE B 1 196 ? 16.844 11.031 9.828 1 88.06 196 ILE B CA 1
ATOM 3383 C C . ILE B 1 196 ? 16.422 11.289 8.383 1 88.06 196 ILE B C 1
ATOM 3385 O O . ILE B 1 196 ? 15.422 10.727 7.914 1 88.06 196 ILE B O 1
ATOM 3389 N N . PHE B 1 197 ? 17.25 12.125 7.625 1 88.56 197 PHE B N 1
ATOM 3390 C CA . PHE B 1 197 ? 16.906 12.43 6.238 1 88.56 197 PHE B CA 1
ATOM 3391 C C . PHE B 1 197 ? 17.703 11.547 5.285 1 88.56 197 PHE B C 1
ATOM 3393 O O . PHE B 1 197 ? 17.578 11.672 4.066 1 88.56 197 PHE B O 1
ATOM 3400 N N . THR B 1 198 ? 18.484 10.656 5.863 1 82.81 198 THR B N 1
ATOM 3401 C CA . THR B 1 198 ? 19.25 9.719 5.062 1 82.81 198 THR B CA 1
ATOM 3402 C C . THR B 1 198 ? 18.406 8.516 4.664 1 82.81 198 THR B C 1
ATOM 3404 O O . THR B 1 198 ? 17.656 7.98 5.48 1 82.81 198 THR B O 1
ATOM 3407 N N . PRO B 1 199 ? 18.5 8.188 3.379 1 79.94 199 PRO B N 1
ATOM 3408 C CA . PRO B 1 199 ? 17.703 7.047 2.92 1 79.94 199 PRO B CA 1
ATOM 3409 C C . PRO B 1 199 ? 17.938 5.789 3.756 1 79.94 199 PRO B C 1
ATOM 3411 O O . PRO B 1 199 ? 19.078 5.465 4.086 1 79.94 199 PRO B O 1
ATOM 3414 N N . PHE B 1 200 ? 16.875 5.156 4.188 1 77.75 200 PHE B N 1
ATOM 3415 C CA . PHE B 1 200 ? 16.812 3.869 4.867 1 77.75 200 PHE B CA 1
ATOM 3416 C C . PHE B 1 200 ? 17.375 3.973 6.277 1 77.75 200 PHE B C 1
ATOM 3418 O O . PHE B 1 200 ? 17.734 2.961 6.883 1 77.75 200 PHE B O 1
ATOM 3425 N N . PHE B 1 201 ? 17.5 5.184 6.68 1 76.38 201 PHE B N 1
ATOM 3426 C CA . PHE B 1 201 ? 17.812 5.359 8.094 1 76.38 201 PHE B CA 1
ATOM 3427 C C . PHE B 1 201 ? 16.547 5.281 8.938 1 76.38 201 PHE B C 1
ATOM 3429 O O . PHE B 1 201 ? 15.57 5.984 8.672 1 76.38 201 PHE B O 1
ATOM 3436 N N . THR B 1 202 ? 16.531 4.324 9.789 1 75.44 202 THR B N 1
ATOM 3437 C CA . THR B 1 202 ? 15.398 4.242 10.695 1 75.44 202 THR B CA 1
ATOM 3438 C C . THR B 1 202 ? 15.812 3.607 12.023 1 75.44 202 THR B C 1
ATOM 3440 O O . THR B 1 202 ? 16.703 2.746 12.055 1 75.44 202 THR B O 1
ATOM 3443 N N . THR B 1 203 ? 15.258 4.176 12.992 1 72.56 203 THR B N 1
ATOM 3444 C CA . THR B 1 203 ? 15.461 3.598 14.312 1 72.56 203 THR B CA 1
ATOM 3445 C C . THR B 1 203 ? 14.297 2.688 14.695 1 72.56 203 THR B C 1
ATOM 3447 O O . THR B 1 203 ? 14.305 2.072 15.758 1 72.56 203 THR B O 1
ATOM 3450 N N . LYS B 1 204 ? 13.391 2.594 13.797 1 71.75 204 LYS B N 1
ATOM 3451 C CA . LYS B 1 204 ? 12.203 1.784 14.023 1 71.75 204 LYS B CA 1
ATOM 3452 C C . LYS B 1 204 ? 12.445 0.325 13.648 1 71.75 204 LYS B C 1
ATOM 3454 O O . LYS B 1 204 ? 13.398 0.016 12.922 1 71.75 204 LYS B O 1
ATOM 3459 N N . GLU B 1 205 ? 11.617 -0.566 14.195 1 67.69 205 GLU B N 1
ATOM 3460 C CA . GLU B 1 205 ? 11.664 -1.974 13.812 1 67.69 205 GLU B CA 1
ATOM 3461 C C . GLU B 1 205 ? 11.227 -2.166 12.367 1 67.69 205 GLU B C 1
ATOM 3463 O O . GLU B 1 205 ? 10.43 -1.388 11.844 1 67.69 205 GLU B O 1
ATOM 3468 N N . PRO B 1 206 ? 11.883 -3.238 11.836 1 61.28 206 PRO B N 1
ATOM 3469 C CA . PRO B 1 206 ? 11.43 -3.547 10.477 1 61.28 206 PRO B CA 1
ATOM 3470 C C . PRO B 1 206 ? 9.914 -3.705 10.383 1 61.28 206 PRO B C 1
ATOM 3472 O O . PRO B 1 206 ? 9.297 -4.305 11.266 1 61.28 206 PRO B O 1
ATOM 3475 N N . GLY B 1 207 ? 9.32 -2.939 9.547 1 63.66 207 GLY B N 1
ATOM 3476 C CA . GLY B 1 207 ? 7.879 -3.053 9.375 1 63.66 207 GLY B CA 1
ATOM 3477 C C . GLY B 1 207 ? 7.129 -1.809 9.812 1 63.66 207 GLY B C 1
ATOM 3478 O O . GLY B 1 207 ? 5.953 -1.635 9.477 1 63.66 207 GLY B O 1
ATOM 3479 N N . GLU B 1 208 ? 7.746 -1.049 10.609 1 68.75 208 GLU B N 1
ATOM 3480 C CA . GLU B 1 208 ? 7.066 0.137 11.125 1 68.75 208 GLU B CA 1
ATOM 3481 C C . GLU B 1 208 ? 7.336 1.353 10.234 1 68.75 208 GLU B C 1
ATOM 3483 O O . GLU B 1 208 ? 6.707 2.398 10.406 1 68.75 208 GLU B O 1
ATOM 3488 N N . GLY B 1 209 ? 8.234 1.119 9.266 1 71.75 209 GLY B N 1
ATOM 3489 C CA . GLY B 1 209 ? 8.547 2.227 8.375 1 71.75 209 GLY B CA 1
ATOM 3490 C C . GLY B 1 209 ? 9.273 1.794 7.117 1 71.75 209 GLY B C 1
ATOM 3491 O O . GLY B 1 209 ? 9.773 0.67 7.039 1 71.75 209 GLY B O 1
ATOM 3492 N N . THR B 1 210 ? 9.32 2.688 6.16 1 73.38 210 THR B N 1
ATOM 3493 C CA . THR B 1 210 ? 9.977 2.379 4.895 1 73.38 210 THR B CA 1
ATOM 3494 C C . THR B 1 210 ? 11.43 2.846 4.91 1 73.38 210 THR B C 1
ATOM 3496 O O . THR B 1 210 ? 12.242 2.391 4.102 1 73.38 210 THR B O 1
ATOM 3499 N N . GLY B 1 211 ? 11.719 3.756 5.855 1 77.75 211 GLY B N 1
ATOM 3500 C CA . GLY B 1 211 ? 13.039 4.352 5.906 1 77.75 211 GLY B CA 1
ATOM 3501 C C . GLY B 1 211 ? 13.289 5.348 4.789 1 77.75 211 GLY B C 1
ATOM 3502 O O . GLY B 1 211 ? 14.406 5.844 4.629 1 77.75 211 GLY B O 1
ATOM 3503 N N . LEU B 1 212 ? 12.328 5.66 4.047 1 84.75 212 LEU B N 1
ATOM 3504 C CA . LEU B 1 212 ? 12.477 6.559 2.906 1 84.75 212 LEU B CA 1
ATOM 3505 C C . LEU B 1 212 ? 11.625 7.812 3.08 1 84.75 212 LEU B C 1
ATOM 3507 O O . LEU B 1 212 ? 11.812 8.797 2.369 1 84.75 212 LEU B O 1
ATOM 3511 N N . GLY B 1 213 ? 10.734 7.832 4.043 1 88.69 213 GLY B N 1
ATOM 3512 C CA . GLY B 1 213 ? 9.727 8.875 4.188 1 88.69 213 GLY B CA 1
ATOM 3513 C C . GLY B 1 213 ? 10.32 10.266 4.281 1 88.69 213 GLY B C 1
ATOM 3514 O O . GLY B 1 213 ? 9.992 11.141 3.482 1 88.69 213 GLY B O 1
ATOM 3515 N N . LEU B 1 214 ? 11.258 10.43 5.184 1 91.5 214 LEU B N 1
ATOM 3516 C CA . LEU B 1 214 ? 11.812 11.758 5.414 1 91.5 214 LEU B CA 1
ATOM 3517 C C . LEU B 1 214 ? 12.773 12.148 4.289 1 91.5 214 LEU B C 1
ATOM 3519 O O . LEU B 1 214 ? 12.867 13.32 3.928 1 91.5 214 LEU B O 1
ATOM 3523 N N . PHE B 1 215 ? 13.469 11.164 3.75 1 87.62 215 PHE B N 1
ATOM 3524 C CA . PHE B 1 215 ? 14.336 11.422 2.604 1 87.62 215 PHE B CA 1
ATOM 3525 C C . PHE B 1 215 ? 13.523 11.93 1.418 1 87.62 215 PHE B C 1
ATOM 3527 O O . PHE B 1 215 ? 13.875 12.938 0.805 1 87.62 215 PHE B O 1
ATOM 3534 N N . ILE B 1 216 ? 12.438 11.242 1.144 1 89.38 216 ILE B N 1
ATOM 3535 C CA . ILE B 1 216 ? 11.57 11.609 0.029 1 89.38 216 ILE B CA 1
ATOM 3536 C C . ILE B 1 216 ? 10.953 12.984 0.287 1 89.38 216 ILE B C 1
ATOM 3538 O O . ILE B 1 216 ? 10.891 13.82 -0.615 1 89.38 216 ILE B O 1
ATOM 3542 N N . THR B 1 217 ? 10.523 13.172 1.52 1 94.06 217 THR B N 1
ATOM 3543 C CA . THR B 1 217 ? 9.945 14.461 1.889 1 94.06 217 THR B CA 1
ATOM 3544 C C . THR B 1 217 ? 10.922 15.594 1.595 1 94.06 217 THR B C 1
ATOM 3546 O O . THR B 1 217 ? 10.555 16.594 0.963 1 94.06 217 THR B O 1
ATOM 3549 N N . ARG B 1 218 ? 12.141 15.453 1.987 1 93.38 218 ARG B N 1
ATOM 3550 C CA . ARG B 1 218 ? 13.156 16.469 1.756 1 93.38 218 ARG B CA 1
ATOM 3551 C C . ARG B 1 218 ? 13.375 16.703 0.264 1 93.38 218 ARG B C 1
ATOM 3553 O O . ARG B 1 218 ? 13.43 17.844 -0.193 1 93.38 218 ARG B O 1
ATOM 3560 N N . LYS B 1 219 ? 13.469 15.648 -0.463 1 89.94 219 LYS B N 1
ATOM 3561 C CA . LYS B 1 219 ? 13.727 15.758 -1.897 1 89.94 219 LYS B CA 1
ATOM 3562 C C . LYS B 1 219 ? 12.547 16.406 -2.617 1 89.94 219 LYS B C 1
ATOM 3564 O O . LYS B 1 219 ? 12.742 17.234 -3.514 1 89.94 219 LYS B O 1
ATOM 3569 N N . LEU B 1 220 ? 11.359 16.031 -2.215 1 89.88 220 LEU B N 1
ATOM 3570 C CA . LEU B 1 220 ? 10.18 16.625 -2.814 1 89.88 220 LEU B CA 1
ATOM 3571 C C . LEU B 1 220 ? 10.125 18.125 -2.527 1 89.88 220 LEU B C 1
ATOM 3573 O O . LEU B 1 220 ? 9.805 18.922 -3.414 1 89.88 220 LEU B O 1
ATOM 3577 N N . MET B 1 221 ? 10.469 18.5 -1.323 1 94.69 221 MET B N 1
ATOM 3578 C CA . MET B 1 221 ? 10.469 19.906 -0.942 1 94.69 221 MET B CA 1
ATOM 3579 C C . MET B 1 221 ? 11.516 20.688 -1.735 1 94.69 221 MET B C 1
ATOM 3581 O O . MET B 1 221 ? 11.234 21.766 -2.26 1 94.69 221 MET B O 1
ATOM 3585 N N . GLU B 1 222 ? 12.688 20.109 -1.835 1 92.06 222 GLU B N 1
ATOM 3586 C CA . GLU B 1 222 ? 13.758 20.734 -2.6 1 92.06 222 GLU B CA 1
ATOM 3587 C C . GLU B 1 222 ? 13.344 20.938 -4.055 1 92.06 222 GLU B C 1
ATOM 3589 O O . GLU B 1 222 ? 13.641 21.984 -4.645 1 92.06 222 GLU B O 1
ATOM 3594 N N . GLY B 1 223 ? 12.641 20.047 -4.582 1 87.94 223 GLY B N 1
ATOM 3595 C CA . GLY B 1 223 ? 12.227 20.078 -5.977 1 87.94 223 GLY B CA 1
ATOM 3596 C C . GLY B 1 223 ? 11.273 21.219 -6.285 1 87.94 223 GLY B C 1
ATOM 3597 O O . GLY B 1 223 ? 11.219 21.703 -7.418 1 87.94 223 GLY B O 1
ATOM 3598 N N . ILE B 1 224 ? 10.586 21.672 -5.305 1 89.5 224 ILE B N 1
ATOM 3599 C CA . ILE B 1 224 ? 9.602 22.719 -5.543 1 89.5 224 ILE B CA 1
ATOM 3600 C C . ILE B 1 224 ? 10.125 24.047 -5.016 1 89.5 224 ILE B C 1
ATOM 3602 O O . ILE B 1 224 ? 9.383 25.031 -4.914 1 89.5 224 ILE B O 1
ATOM 3606 N N . GLY B 1 225 ? 11.391 24.016 -4.617 1 92.88 225 GLY B N 1
ATOM 3607 C CA . GLY B 1 225 ? 11.992 25.234 -4.105 1 92.88 225 GLY B CA 1
ATOM 3608 C C . GLY B 1 225 ? 11.641 25.516 -2.658 1 92.88 225 GLY B C 1
ATOM 3609 O O . GLY B 1 225 ? 11.758 26.656 -2.191 1 92.88 225 GLY B O 1
ATOM 3610 N N . GLY B 1 226 ? 11.141 24.547 -1.954 1 96.44 226 GLY B N 1
ATOM 3611 C CA . GLY B 1 226 ? 10.836 24.641 -0.535 1 96.44 226 GLY B CA 1
ATOM 3612 C C . GLY B 1 226 ? 11.938 24.078 0.351 1 96.44 226 GLY B C 1
ATOM 3613 O O . GLY B 1 226 ? 13.07 23.922 -0.09 1 96.44 226 GLY B O 1
ATOM 3614 N N . ALA B 1 227 ? 11.578 23.938 1.646 1 97.19 227 ALA B N 1
ATOM 3615 C CA . ALA B 1 227 ? 12.547 23.422 2.615 1 97.19 227 ALA B CA 1
ATOM 3616 C C . ALA B 1 227 ? 11.836 22.688 3.748 1 97.19 227 ALA B C 1
ATOM 3618 O O . ALA B 1 227 ? 10.633 22.859 3.955 1 97.19 227 ALA B O 1
ATOM 3619 N N . ILE B 1 228 ? 12.625 21.859 4.383 1 97.5 228 ILE B N 1
ATOM 3620 C CA . ILE B 1 228 ? 12.148 21.188 5.594 1 97.5 228 ILE B CA 1
ATOM 3621 C C . ILE B 1 228 ? 13.18 21.359 6.707 1 97.5 228 ILE B C 1
ATOM 3623 O O . ILE B 1 228 ? 14.383 21.25 6.469 1 97.5 228 ILE B O 1
ATOM 3627 N N . ALA B 1 229 ? 12.719 21.688 7.867 1 97.31 229 ALA B N 1
ATOM 3628 C CA . ALA B 1 229 ? 13.547 21.781 9.07 1 97.31 229 ALA B CA 1
ATOM 3629 C C . ALA B 1 229 ? 12.953 20.969 10.211 1 97.31 229 ALA B C 1
ATOM 3631 O O . ALA B 1 229 ? 11.758 20.656 10.203 1 97.31 229 ALA B O 1
ATOM 3632 N N . VAL B 1 230 ? 13.852 20.594 11.156 1 97.44 230 VAL B N 1
ATOM 3633 C CA . VAL B 1 230 ? 13.391 19.797 12.297 1 97.44 230 VAL B CA 1
ATOM 3634 C C . VAL B 1 230 ? 13.922 20.406 13.594 1 97.44 230 VAL B C 1
ATOM 3636 O O . VAL B 1 230 ? 15.062 20.844 13.656 1 97.44 230 VAL B O 1
ATOM 3639 N N . LYS B 1 231 ? 13.078 20.547 14.531 1 97.06 231 LYS B N 1
ATOM 3640 C CA . LYS B 1 231 ? 13.414 20.844 15.914 1 97.06 231 LYS B CA 1
ATOM 3641 C C . LYS B 1 231 ? 12.867 19.781 16.859 1 97.06 231 LYS B C 1
ATOM 3643 O O . LYS B 1 231 ? 11.664 19.5 16.875 1 97.06 231 LYS B O 1
ATOM 3648 N N . SER B 1 232 ? 13.766 19.156 17.562 1 96.69 232 SER B N 1
ATOM 3649 C CA . SER B 1 232 ? 13.336 18.078 18.453 1 96.69 232 SER B CA 1
ATOM 3650 C C . SER B 1 232 ? 14.133 18.094 19.766 1 96.69 232 SER B C 1
ATOM 3652 O O . SER B 1 232 ? 15.328 18.375 19.75 1 96.69 232 SER B O 1
ATOM 3654 N N . VAL B 1 233 ? 13.406 17.891 20.828 1 93.88 233 VAL B N 1
ATOM 3655 C CA . VAL B 1 233 ? 14.016 17.719 22.156 1 93.88 233 VAL B CA 1
ATOM 3656 C C . VAL B 1 233 ? 13.578 16.375 22.75 1 93.88 233 VAL B C 1
ATOM 3658 O O . VAL B 1 233 ? 12.391 16.047 22.75 1 93.88 233 VAL B O 1
ATOM 3661 N N . VAL B 1 234 ? 14.578 15.602 23.188 1 94.25 234 VAL B N 1
ATOM 3662 C CA . VAL B 1 234 ? 14.281 14.297 23.766 1 94.25 234 VAL B CA 1
ATOM 3663 C C . VAL B 1 234 ? 13.289 14.445 24.906 1 94.25 234 VAL B C 1
ATOM 3665 O O . VAL B 1 234 ? 13.477 15.273 25.797 1 94.25 234 VAL B O 1
ATOM 3668 N N . GLY B 1 235 ? 12.234 13.734 24.828 1 94.38 235 GLY B N 1
ATOM 3669 C CA . GLY B 1 235 ? 11.227 13.742 25.859 1 94.38 235 GLY B CA 1
ATOM 3670 C C . GLY B 1 235 ? 10.148 14.789 25.656 1 94.38 235 GLY B C 1
ATOM 3671 O O . GLY B 1 235 ? 9.156 14.82 26.375 1 94.38 235 GLY B O 1
ATOM 3672 N N . GLU B 1 236 ? 10.273 15.719 24.625 1 94.44 236 GLU B N 1
ATOM 3673 C CA . GLU B 1 236 ? 9.32 16.812 24.438 1 94.44 236 GLU B CA 1
ATOM 3674 C C . GLU B 1 236 ? 8.602 16.703 23.109 1 94.44 236 GLU B C 1
ATOM 3676 O O . GLU B 1 236 ? 7.59 17.375 22.875 1 94.44 236 GLU B O 1
ATOM 3681 N N . GLY B 1 237 ? 9.195 15.961 22.25 1 96.88 237 GLY B N 1
ATOM 3682 C CA . GLY B 1 237 ? 8.539 15.797 20.969 1 96.88 237 GLY B CA 1
ATOM 3683 C C . GLY B 1 237 ? 9.344 16.359 19.812 1 96.88 237 GLY B C 1
ATOM 3684 O O . GLY B 1 237 ? 10.531 16.656 19.953 1 96.88 237 GLY B O 1
ATOM 3685 N N . THR B 1 238 ? 8.812 16.375 18.656 1 97.75 238 THR B N 1
ATOM 3686 C CA . THR B 1 238 ? 9.477 16.797 17.438 1 97.75 238 THR B CA 1
ATOM 3687 C C . THR B 1 238 ? 8.57 17.703 16.609 1 97.75 238 THR B C 1
ATOM 3689 O O . THR B 1 238 ? 7.363 17.469 16.516 1 97.75 238 THR B O 1
ATOM 3692 N N . THR B 1 239 ? 9.148 18.781 16.094 1 98.44 239 THR B N 1
ATOM 3693 C CA . THR B 1 239 ? 8.445 19.672 15.18 1 98.44 239 THR B CA 1
ATOM 3694 C C . THR B 1 239 ? 9.141 19.719 13.82 1 98.44 239 THR B C 1
ATOM 3696 O O . THR B 1 239 ? 10.312 20.078 13.727 1 98.44 239 THR B O 1
ATOM 3699 N N . PHE B 1 240 ? 8.438 19.297 12.836 1 98.56 240 PHE B N 1
ATOM 3700 C CA . PHE B 1 240 ? 8.898 19.5 11.469 1 98.56 240 PHE B CA 1
ATOM 3701 C C . PHE B 1 240 ? 8.266 20.75 10.867 1 98.56 240 PHE B C 1
ATOM 3703 O O . PHE B 1 240 ? 7.07 21 11.039 1 98.56 240 PHE B O 1
ATOM 3710 N N . THR B 1 241 ? 9.055 21.547 10.203 1 98.62 241 THR B N 1
ATOM 3711 C CA . THR B 1 241 ? 8.578 22.766 9.539 1 98.62 241 THR B CA 1
ATOM 3712 C C . THR B 1 241 ? 8.836 22.688 8.031 1 98.62 241 THR B C 1
ATOM 3714 O O . THR B 1 241 ? 9.977 22.562 7.602 1 98.62 241 THR B O 1
ATOM 3717 N N . LEU B 1 242 ? 7.809 22.734 7.316 1 98.62 242 LEU B N 1
ATOM 3718 C CA . LEU B 1 242 ? 7.867 22.797 5.859 1 98.62 242 LEU B CA 1
ATOM 3719 C C . LEU B 1 242 ? 7.695 24.234 5.375 1 98.62 242 LEU B C 1
ATOM 3721 O O . LEU B 1 242 ? 6.801 24.938 5.832 1 98.62 242 LEU B O 1
ATOM 3725 N N . THR B 1 243 ? 8.57 24.672 4.504 1 98.44 243 THR B N 1
ATOM 3726 C CA . THR B 1 243 ? 8.453 25.969 3.869 1 98.44 243 THR B CA 1
ATOM 3727 C C . THR B 1 243 ? 8.141 25.828 2.383 1 98.44 243 THR B C 1
ATOM 3729 O O . THR B 1 243 ? 8.898 25.203 1.641 1 98.44 243 THR B O 1
ATOM 3732 N N . PHE B 1 244 ? 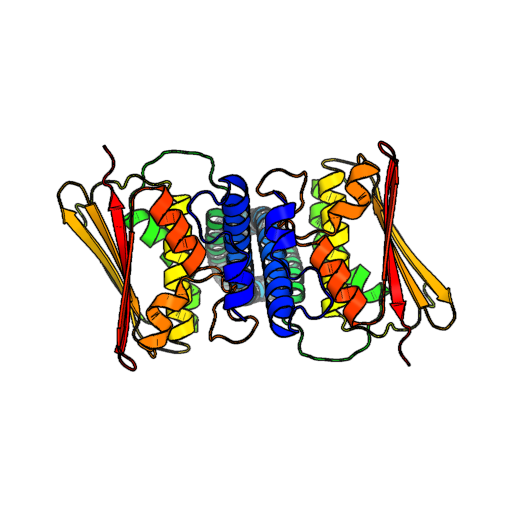7.039 26.391 1.999 1 97.62 244 PHE B N 1
ATOM 3733 C CA . PHE B 1 244 ? 6.602 26.344 0.608 1 97.62 244 PHE B CA 1
ATOM 3734 C C . PHE B 1 244 ? 6.668 27.734 -0.02 1 97.62 244 PHE B C 1
ATOM 3736 O O . PHE B 1 244 ? 6.336 28.734 0.626 1 97.62 244 PHE B O 1
ATOM 3743 N N . PRO B 1 245 ? 7.113 27.812 -1.309 1 97 245 PRO B N 1
ATOM 3744 C CA . PRO B 1 245 ? 6.957 29.094 -2.018 1 97 245 PRO B CA 1
ATOM 3745 C C . PRO B 1 245 ? 5.496 29.422 -2.316 1 97 245 PRO B C 1
ATOM 3747 O O . PRO B 1 245 ? 4.699 28.516 -2.588 1 97 245 PRO B O 1
ATOM 3750 N N . VAL B 1 246 ? 5.199 30.672 -2.256 1 96.38 246 VAL B N 1
ATOM 3751 C CA . VAL B 1 246 ? 3.863 31.125 -2.619 1 96.38 246 VAL B CA 1
ATOM 3752 C C . VAL B 1 246 ? 3.689 31.062 -4.137 1 96.38 246 VAL B C 1
ATOM 3754 O O . VAL B 1 246 ? 4.613 31.391 -4.887 1 96.38 246 VAL B O 1
ATOM 3757 N N . ALA B 1 247 ? 2.537 30.609 -4.453 1 93.75 247 ALA B N 1
ATOM 3758 C CA . ALA B 1 247 ? 2.244 30.578 -5.883 1 93.75 247 ALA B CA 1
ATOM 3759 C C . ALA B 1 247 ? 2.189 31.984 -6.469 1 93.75 247 ALA B C 1
ATOM 3761 O O . ALA B 1 247 ? 1.734 32.938 -5.805 1 93.75 247 ALA B O 1
ATOM 3762 N N . GLU B 1 248 ? 2.742 32.125 -7.723 1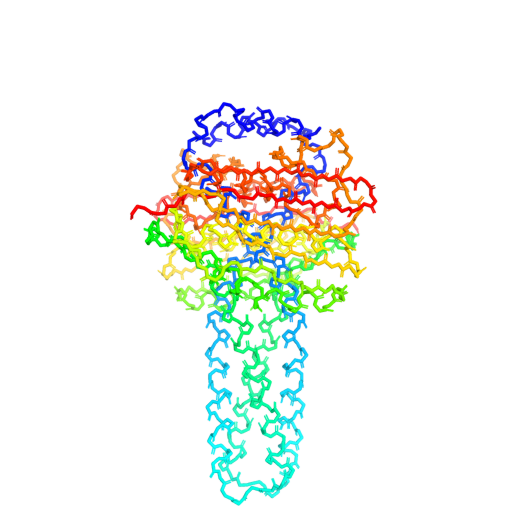 83.12 248 GLU B N 1
ATOM 3763 C CA . GLU B 1 248 ? 2.723 33.438 -8.383 1 83.12 248 GLU B CA 1
ATOM 3764 C C . GLU B 1 248 ? 1.341 33.719 -8.961 1 83.12 248 GLU B C 1
ATOM 3766 O O . GLU B 1 248 ? 0.611 32.812 -9.352 1 83.12 248 GLU B O 1
#

Nearest PDB structures (foldseek):
  4gcz-assembly1_A  TM=8.625E-01  e=2.882E-17  Bacillus subtilis subsp. subtilis str. 168
  8a6x-assembly1_B  TM=5.752E-01  e=8.341E-17  Pseudomonas putida KT2440
  8a7f-assembly1_A  TM=6.135E-01  e=1.529E-15  Pseudomonas putida KT2440
  6blk-assembly3_A  TM=8.763E-01  e=5.641E-11  Mycolicibacterium hassiacum DSM 44199
  4gcz-assembly1_B  TM=5.554E-01  e=6.796E-13  Bacillus subtilis subsp. subtilis str. 168

InterPro domains:
  IPR003594 Histidine kinase/HSP90-like ATPase domain [PF02518] (140-247)
  IPR003594 Histidine kinase/HSP90-like ATPase domain [SM00387] (139-248)
  IPR003661 Signal transduction histidine kinase, dimerisation/phosphoacceptor domain [PF00512] (32-97)
  IPR003661 Signal transduction histidine kinase, dimerisation/phosphoacceptor domain [SM00388] (31-97)
  IPR003661 Signal transduction histidine kinase, dimerisation/phosphoacceptor domain [cd00082] (29-93)
  IPR004358 Signal transduction histidine kinase-related protein, C-terminal [PR00344] (177-191)
  IPR004358 Signal transduction histidine kinase-related protein, C-terminal [PR00344] (195-205)
  IPR004358 Signal transduction histidine kinase-related protein, C-terminal [PR00344] (208-226)
  IPR004358 Signal transduction histidine kinase-related protein, C-terminal [PR00344] (232-245)
  IPR005467 Histidine kinase domain [PS50109] (38-248)
  IPR036097 Signal transduction histidine kinase, dimerisation/phosphoacceptor domain superfamily [SSF47384] (26-97)
  IPR036890 Histidine kinase/HSP90-like ATPase superfamily [G3DSA:3.30.565.10] (98-248)
  IPR036890 Histidine kinase/HSP90-like ATPase superfamily [SSF55874] (89-246)

Organism: Geobacter metallireducens (strain ATCC 53774 / DSM 7210 / GS-15) (NCBI:txid269799)